Protein AF-A0A815JPN3-F1 (afdb_monomer)

Secondary structure (DSSP, 8-state):
--SHHHHHHHHHHHHHHHHTS----------------TTSS----TT-EEE-TTS-EEEPTT-TTSSSS------TTEEEEEEE-TTS-EEEEEEE-PPPP---------------TTSPP---SS---EEEEEEETTTTEEEEEEE-SSS-S---EEEEEEEEESS--B--TT-EEEEEEEE-S-SSSPPEEEEEEEE----BSSEEEEEEE-GGG--TT--EEEEEEEE-TTS-EEEE--S-EEE----TTS--B--EEEEEPP--------S----PPP---TT-S-S-TT-EEEETTEEEEPTT-TTTTTTS-----TTEEEEEEE-TTS-EEEEEEETTHHHHHHHHHHHHHHHTSPP---S----EEEEEEETTTTEEEEEEE-SSS--SS-BSSHHHHHHHH--

Sequence (411 aa):
MVHLFSLAVITLAFIYAIESAVVKAPVAARACSPVKCPGGKTKTCPYGYQKSKDGCDICKCNDPCNPQGKAKLCGPKERCHVEKKADGTFGTRCDAAKPKKEGKGDKKGGDKSKVDCTAPAVTGMCRAAHKRFHYNSATKACQEFNYGGCGGSIAEKFITGKITHVDSNHIDKNSKIEVTLRDTSLMDTAAKLIATTTISDATTFPVSYKLKYNPSEIKDGHTYSVSARINGPDHQLHFINDVNTRVNFADSSSSPMVDIAVIRVGGSASSTKASDQKVCAPVKCSGTTKTCPYGYQKLDGCEICKCNDPCNPPGKPILCGSKQRCFVDKKPDGSFGTRCDTVASKRDKHREKIAKIFCSQPRKSGPCKAHLPRFYYNSVTKSCLSFIYGGCQGNKNNFPTKADCEKACRA

Radius of gyration: 38.01 Å; Cα contacts (8 Å, |Δi|>4): 683; chains: 1; bounding box: 94×120×68 Å

Structure (mmCIF, N/CA/C/O backbone):
data_AF-A0A815JPN3-F1
#
_entry.id   AF-A0A815JPN3-F1
#
loop_
_atom_site.group_PDB
_atom_site.id
_atom_site.type_symbol
_atom_site.label_atom_id
_atom_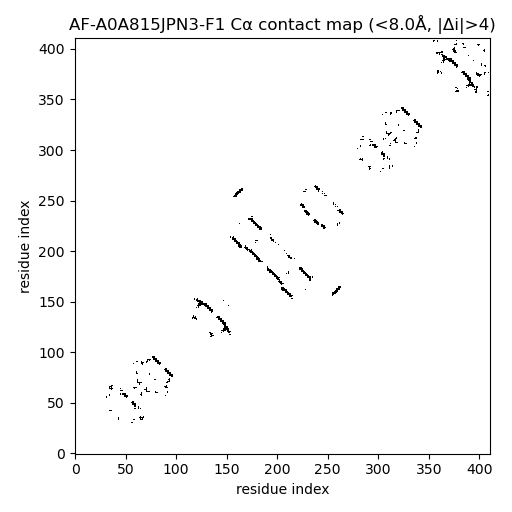site.label_alt_id
_atom_site.label_comp_id
_atom_site.label_asym_id
_atom_site.label_entity_id
_atom_site.label_seq_id
_atom_site.pdbx_PDB_ins_code
_atom_site.Cartn_x
_atom_site.Cartn_y
_atom_site.Cartn_z
_atom_site.occupancy
_atom_site.B_iso_or_equiv
_atom_site.auth_seq_id
_atom_site.auth_comp_id
_atom_site.auth_asym_id
_atom_site.auth_atom_id
_atom_site.pdbx_PDB_model_num
ATOM 1 N N . MET A 1 1 ? 68.948 -72.311 -22.459 1.00 54.34 1 MET A N 1
ATOM 2 C CA . MET A 1 1 ? 68.139 -71.066 -22.455 1.00 54.34 1 MET A CA 1
ATOM 3 C C . MET A 1 1 ? 66.632 -71.288 -22.669 1.00 54.34 1 MET A C 1
ATOM 5 O O . MET A 1 1 ? 65.931 -70.319 -22.902 1.00 54.34 1 MET A O 1
ATOM 9 N N . VAL A 1 2 ? 66.091 -72.509 -22.530 1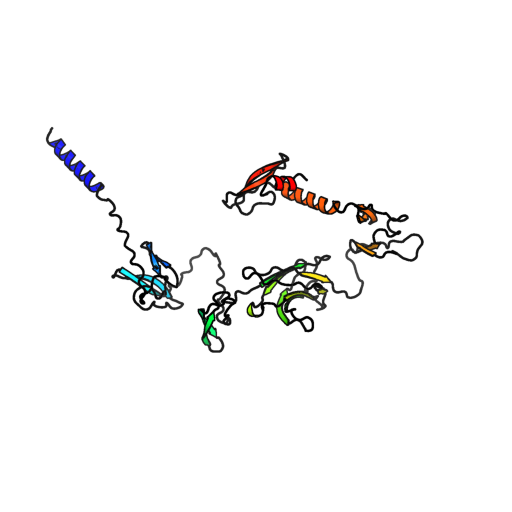.00 52.50 2 VAL A N 1
ATOM 10 C CA . VAL A 1 2 ? 64.645 -72.762 -22.752 1.00 52.50 2 VAL A CA 1
ATOM 11 C C . VAL A 1 2 ? 63.877 -73.039 -21.444 1.00 52.50 2 VAL A C 1
ATOM 13 O O . VAL A 1 2 ? 62.677 -72.813 -21.378 1.00 52.50 2 VAL A O 1
ATOM 16 N N . HIS A 1 3 ? 64.561 -73.391 -20.346 1.00 50.16 3 HIS A N 1
ATOM 17 C CA . HIS A 1 3 ? 63.903 -73.635 -19.049 1.00 50.16 3 HIS A CA 1
ATOM 18 C C . HIS A 1 3 ? 63.718 -72.396 -18.154 1.00 50.16 3 HIS A C 1
ATOM 20 O O . HIS A 1 3 ? 62.885 -72.423 -17.255 1.00 50.16 3 HIS A O 1
ATOM 26 N N . LEU A 1 4 ? 64.424 -71.289 -18.416 1.00 50.91 4 LEU A N 1
ATOM 27 C CA . LEU A 1 4 ? 64.284 -70.043 -17.639 1.00 50.91 4 LEU A CA 1
ATOM 28 C C . LEU A 1 4 ? 63.127 -69.149 -18.114 1.00 50.91 4 LEU A C 1
ATOM 30 O O . LEU A 1 4 ? 62.603 -68.366 -17.329 1.00 50.91 4 LEU A O 1
ATOM 34 N N . PHE A 1 5 ? 62.667 -69.311 -19.358 1.00 49.38 5 PHE A N 1
ATOM 35 C CA . PHE A 1 5 ? 61.503 -68.578 -19.869 1.00 49.38 5 PHE A CA 1
ATOM 36 C C . PHE A 1 5 ? 60.170 -69.147 -19.366 1.00 49.38 5 PHE A C 1
ATOM 38 O O . PHE A 1 5 ? 59.191 -68.413 -19.270 1.00 49.38 5 PHE A O 1
ATOM 45 N N . SER A 1 6 ? 60.123 -70.425 -18.973 1.00 54.31 6 SER A N 1
ATOM 46 C CA . SER A 1 6 ? 58.868 -71.056 -18.549 1.00 54.31 6 SER A CA 1
ATOM 47 C C . SER A 1 6 ? 58.440 -70.666 -17.130 1.00 54.31 6 SER A C 1
ATOM 49 O O . SER A 1 6 ? 57.248 -70.620 -16.850 1.00 54.31 6 SER A O 1
ATOM 51 N N . LEU A 1 7 ? 59.384 -70.341 -16.239 1.00 53.81 7 LEU A N 1
ATOM 52 C CA . LEU A 1 7 ? 59.068 -69.897 -14.874 1.00 53.81 7 LEU A CA 1
ATOM 53 C C . LEU A 1 7 ? 58.648 -68.420 -14.821 1.00 53.81 7 LEU A C 1
ATOM 55 O O . LEU A 1 7 ? 57.788 -68.069 -14.018 1.00 53.81 7 LEU A O 1
ATOM 59 N N . ALA A 1 8 ? 59.183 -67.572 -15.708 1.00 53.88 8 ALA A N 1
ATOM 60 C CA . ALA A 1 8 ? 58.839 -66.148 -15.774 1.00 53.88 8 ALA A CA 1
ATOM 61 C C . ALA A 1 8 ? 57.428 -65.889 -16.339 1.00 53.88 8 ALA A C 1
ATOM 63 O O . ALA A 1 8 ? 56.749 -64.957 -15.914 1.00 53.88 8 ALA A O 1
ATOM 64 N N . VAL A 1 9 ? 56.952 -66.733 -17.263 1.00 55.78 9 VAL A N 1
ATOM 65 C CA . VAL A 1 9 ? 55.583 -66.629 -17.802 1.00 55.78 9 VAL A CA 1
ATOM 66 C C . VAL A 1 9 ? 54.548 -67.105 -16.776 1.00 55.78 9 VAL A C 1
ATOM 68 O O . VAL A 1 9 ? 53.467 -66.526 -16.681 1.00 55.78 9 VAL A O 1
ATOM 71 N N . ILE A 1 10 ? 54.890 -68.097 -15.946 1.00 56.62 10 ILE A N 1
ATOM 72 C CA . ILE A 1 10 ? 53.998 -68.587 -14.886 1.00 56.62 10 ILE A CA 1
ATOM 73 C C . ILE A 1 10 ? 53.883 -67.554 -13.753 1.00 56.62 10 ILE A C 1
ATOM 75 O O . ILE A 1 10 ? 52.778 -67.298 -13.283 1.00 56.62 10 ILE A O 1
ATOM 79 N N . THR A 1 11 ? 54.968 -66.881 -13.354 1.00 56.00 11 THR A N 1
ATOM 80 C CA . THR A 1 11 ? 54.889 -65.842 -12.310 1.00 56.00 11 THR A CA 1
ATOM 81 C C . THR A 1 11 ? 54.164 -64.575 -12.774 1.00 56.00 11 THR A C 1
ATOM 83 O O . THR A 1 11 ? 53.394 -64.012 -11.998 1.00 56.00 11 THR A O 1
ATOM 86 N N . LEU A 1 12 ? 54.301 -64.164 -14.041 1.00 54.09 12 LEU A N 1
ATOM 87 C CA . LEU A 1 12 ? 53.531 -63.038 -14.596 1.00 54.09 12 LEU A CA 1
ATOM 88 C C . LEU A 1 12 ? 52.035 -63.359 -14.765 1.00 54.09 12 LEU A C 1
ATOM 90 O O . LEU A 1 12 ? 51.201 -62.485 -14.531 1.00 54.09 12 LEU A O 1
ATOM 94 N N . ALA A 1 13 ? 51.674 -64.609 -15.080 1.00 53.31 13 ALA A N 1
ATOM 95 C CA . ALA A 1 13 ? 50.274 -65.039 -15.129 1.00 53.31 13 ALA A CA 1
ATOM 96 C C . ALA A 1 13 ? 49.617 -65.069 -13.734 1.00 53.31 13 ALA A C 1
ATOM 98 O O . ALA A 1 13 ? 48.451 -64.698 -13.597 1.00 53.31 13 ALA A O 1
ATOM 99 N N . PHE A 1 14 ? 50.365 -65.432 -12.685 1.00 52.25 14 PHE A N 1
ATOM 100 C CA . PHE A 1 14 ? 49.864 -65.381 -11.306 1.00 52.25 14 PHE A CA 1
ATOM 101 C C . PHE A 1 14 ? 49.719 -63.948 -10.771 1.00 52.25 14 PHE A C 1
ATOM 103 O O . PHE A 1 14 ? 48.769 -63.676 -10.041 1.00 52.25 14 PHE A O 1
ATOM 110 N N . ILE A 1 15 ? 50.588 -63.009 -11.166 1.00 53.81 15 ILE A N 1
ATOM 111 C CA . ILE A 1 15 ? 50.457 -61.599 -10.757 1.00 53.81 15 ILE A CA 1
ATOM 112 C C . ILE A 1 15 ? 49.256 -60.934 -11.458 1.00 53.81 15 ILE A C 1
ATOM 114 O O . ILE A 1 15 ? 48.478 -60.245 -10.799 1.00 53.81 15 ILE A O 1
ATOM 118 N N . TYR A 1 16 ? 49.017 -61.215 -12.747 1.00 47.66 16 TYR A N 1
ATOM 119 C CA . TYR A 1 16 ? 47.867 -60.651 -13.476 1.00 47.66 16 TYR A CA 1
ATOM 120 C C . TYR A 1 16 ? 46.510 -61.246 -13.037 1.00 47.66 16 TYR A C 1
ATOM 122 O O . TYR A 1 16 ? 45.473 -60.582 -13.112 1.00 47.66 16 TYR A O 1
ATOM 130 N N . ALA A 1 17 ? 46.503 -62.482 -12.519 1.00 47.12 17 ALA A N 1
ATOM 131 C CA . ALA A 1 17 ? 45.299 -63.122 -11.985 1.00 47.12 17 ALA A CA 1
ATOM 132 C C . ALA A 1 17 ? 44.899 -62.621 -10.581 1.00 47.12 17 ALA A C 1
ATOM 134 O O . ALA A 1 17 ? 43.720 -62.692 -10.231 1.00 47.12 17 ALA A O 1
ATOM 135 N N . ILE A 1 18 ? 45.829 -62.072 -9.787 1.00 50.16 18 ILE A N 1
ATOM 136 C CA . ILE A 1 18 ? 45.511 -61.524 -8.454 1.00 50.16 18 ILE A CA 1
ATOM 137 C C . ILE A 1 18 ? 44.955 -60.088 -8.551 1.00 50.16 18 ILE A C 1
ATOM 139 O O . ILE A 1 18 ? 44.081 -59.725 -7.765 1.00 50.16 18 ILE A O 1
ATOM 143 N N . GLU A 1 19 ? 45.342 -59.294 -9.558 1.00 46.44 19 GLU A N 1
ATOM 144 C CA . GLU A 1 19 ? 44.791 -57.937 -9.760 1.00 46.44 19 GLU A CA 1
ATOM 145 C C . GLU A 1 19 ? 43.387 -57.903 -10.393 1.00 46.44 19 GLU A C 1
ATOM 147 O O . GLU A 1 19 ? 42.673 -56.910 -10.251 1.00 46.44 19 GLU A O 1
ATOM 152 N N . SER A 1 20 ? 42.926 -58.997 -11.009 1.00 43.31 20 SER A N 1
ATOM 153 C CA . SER A 1 20 ? 41.580 -59.072 -11.610 1.00 43.31 20 SER A CA 1
ATOM 154 C C . SER A 1 20 ? 40.514 -59.707 -10.700 1.00 43.31 20 SER A C 1
ATOM 156 O O . SER A 1 20 ? 39.338 -59.738 -11.059 1.00 43.31 20 SER A O 1
ATOM 158 N N . ALA A 1 21 ? 40.882 -60.163 -9.496 1.00 43.72 21 ALA A N 1
ATOM 159 C CA . ALA A 1 21 ? 39.953 -60.729 -8.509 1.00 43.72 21 ALA A CA 1
ATOM 160 C C . ALA A 1 21 ? 39.519 -59.732 -7.413 1.00 43.72 21 ALA A C 1
ATOM 162 O O . ALA A 1 21 ? 38.834 -60.113 -6.466 1.00 43.72 21 ALA A O 1
ATOM 163 N N . VAL A 1 22 ? 39.824 -58.437 -7.571 1.00 42.41 22 VAL A N 1
ATOM 164 C CA . VAL A 1 22 ? 39.083 -57.347 -6.909 1.00 42.41 22 VAL A CA 1
ATOM 165 C C . VAL A 1 22 ? 38.032 -56.806 -7.882 1.00 42.41 22 VAL A C 1
ATOM 167 O O . VAL A 1 22 ? 37.819 -55.603 -8.032 1.00 42.41 22 VAL A O 1
ATOM 170 N N . VAL A 1 23 ? 37.297 -57.717 -8.530 1.00 41.12 23 VAL A N 1
ATOM 171 C CA . VAL A 1 23 ? 35.893 -57.432 -8.810 1.00 41.12 23 VAL A CA 1
ATOM 172 C C . VAL A 1 23 ? 35.323 -57.124 -7.440 1.00 41.12 23 VAL A C 1
ATOM 174 O O . VAL A 1 23 ? 35.176 -58.017 -6.607 1.00 41.12 23 VAL A O 1
ATOM 177 N N . LYS A 1 24 ? 35.088 -55.832 -7.177 1.00 37.03 24 LYS A N 1
ATOM 178 C CA . LYS A 1 24 ? 34.140 -55.394 -6.163 1.00 37.03 24 LYS A CA 1
ATOM 179 C C . LYS A 1 24 ? 32.953 -56.318 -6.351 1.00 37.03 24 LYS A C 1
ATOM 181 O O . LYS A 1 24 ? 32.176 -56.117 -7.286 1.00 37.03 24 LYS A O 1
ATOM 186 N N . ALA A 1 25 ? 32.834 -57.331 -5.488 1.00 31.19 25 ALA A N 1
ATOM 187 C CA . ALA A 1 25 ? 31.551 -57.933 -5.224 1.00 31.19 25 ALA A CA 1
ATOM 188 C C . ALA A 1 25 ? 30.634 -56.717 -5.122 1.00 31.19 25 ALA A C 1
ATOM 190 O O . ALA A 1 25 ? 30.991 -55.795 -4.367 1.00 31.19 25 ALA A O 1
ATOM 191 N N . PRO A 1 26 ? 29.584 -56.598 -5.959 1.00 35.91 26 PRO A N 1
ATOM 192 C CA . PRO A 1 26 ? 28.635 -55.523 -5.763 1.00 35.91 26 PRO A CA 1
ATOM 193 C C . PRO A 1 26 ? 28.320 -55.636 -4.288 1.00 35.91 26 PRO A C 1
ATOM 195 O O . PRO A 1 26 ? 27.942 -56.726 -3.854 1.00 35.91 26 PRO A O 1
ATOM 198 N N . VAL A 1 27 ? 28.666 -54.604 -3.503 1.00 37.97 27 VAL A N 1
ATOM 199 C CA . VAL A 1 27 ? 28.333 -54.558 -2.083 1.00 37.97 27 VAL A CA 1
ATOM 200 C C . VAL A 1 27 ? 26.862 -54.859 -2.119 1.00 37.97 27 VAL A C 1
ATOM 202 O O . VAL A 1 27 ? 26.123 -54.015 -2.628 1.00 37.97 27 VAL A O 1
ATOM 205 N N . ALA A 1 28 ? 26.498 -56.104 -1.779 1.00 35.88 28 ALA A N 1
ATOM 206 C CA . ALA A 1 28 ? 25.169 -56.624 -2.030 1.00 35.88 28 ALA A CA 1
ATOM 207 C C . ALA A 1 28 ? 24.287 -55.557 -1.439 1.00 35.88 28 ALA A C 1
ATOM 209 O O . ALA A 1 28 ? 24.496 -55.272 -0.257 1.00 35.88 28 ALA A O 1
ATOM 210 N N . ALA A 1 29 ? 23.518 -54.850 -2.284 1.00 39.03 29 ALA A N 1
ATOM 211 C CA . ALA A 1 29 ? 22.844 -53.620 -1.899 1.00 39.03 29 ALA A CA 1
ATOM 212 C C . ALA A 1 29 ? 22.142 -53.968 -0.602 1.00 39.03 29 ALA A C 1
ATOM 214 O O . ALA A 1 29 ? 21.234 -54.797 -0.641 1.00 39.03 29 ALA A O 1
ATOM 215 N N . ARG A 1 30 ? 22.716 -53.528 0.535 1.00 46.44 30 ARG A N 1
ATOM 216 C CA . ARG A 1 30 ? 22.459 -54.175 1.826 1.00 46.44 30 ARG A CA 1
ATOM 217 C C . ARG A 1 30 ? 20.989 -53.951 2.017 1.00 46.44 30 ARG A C 1
ATOM 219 O O . ARG A 1 30 ? 20.606 -52.796 2.183 1.00 46.44 30 ARG A O 1
ATOM 226 N N . ALA A 1 31 ? 20.199 -55.007 1.825 1.00 47.22 31 ALA A N 1
ATOM 227 C CA . ALA A 1 31 ? 18.785 -54.851 1.568 1.00 47.22 31 ALA A CA 1
ATOM 228 C C . ALA A 1 31 ? 18.234 -54.117 2.778 1.00 47.22 31 ALA A C 1
ATOM 230 O O . ALA A 1 31 ? 18.244 -54.653 3.887 1.00 47.22 31 ALA A O 1
ATOM 231 N N . CYS A 1 32 ? 17.896 -52.840 2.596 1.00 54.81 32 CYS A N 1
ATOM 232 C CA . CYS A 1 32 ? 17.370 -52.042 3.677 1.00 54.81 32 CYS A CA 1
ATOM 233 C C . CYS A 1 32 ? 16.033 -52.698 3.996 1.00 54.81 32 CYS A C 1
ATOM 235 O O . CYS A 1 32 ? 15.079 -52.565 3.227 1.00 54.81 32 CYS A O 1
ATOM 237 N N . SER A 1 33 ? 15.990 -53.483 5.074 1.00 53.91 33 SER A N 1
ATOM 238 C CA . SER A 1 33 ? 14.751 -54.097 5.519 1.00 53.91 33 SER A CA 1
ATOM 239 C C . SER A 1 33 ? 13.721 -52.978 5.658 1.00 53.91 33 SER A C 1
ATOM 241 O O . SER A 1 33 ? 14.016 -51.968 6.307 1.00 53.91 33 SER A O 1
ATOM 243 N N . PRO A 1 34 ? 12.539 -53.094 5.028 1.00 54.69 34 PRO A N 1
ATOM 244 C CA . PRO A 1 34 ? 11.522 -52.064 5.143 1.00 54.69 34 PRO A CA 1
ATOM 245 C C . PRO A 1 34 ? 11.212 -51.842 6.623 1.00 54.69 34 PRO A C 1
ATOM 247 O O . PRO A 1 34 ? 11.076 -52.809 7.374 1.00 54.69 34 PRO A O 1
ATOM 250 N N . VAL A 1 35 ? 11.117 -50.576 7.038 1.00 55.28 35 VAL A N 1
ATOM 251 C CA . VAL A 1 35 ? 10.803 -50.210 8.424 1.00 55.28 35 VAL A CA 1
ATOM 252 C C . VAL A 1 35 ? 9.487 -50.888 8.824 1.00 55.28 35 VAL A C 1
ATOM 254 O O . VAL A 1 35 ? 8.425 -50.560 8.292 1.00 55.28 35 VAL A O 1
ATOM 257 N N . LYS A 1 36 ? 9.561 -51.875 9.725 1.00 52.50 36 LYS A N 1
ATOM 258 C CA . LYS A 1 36 ? 8.395 -52.586 10.263 1.00 52.50 36 LYS A CA 1
ATOM 259 C C . LYS A 1 36 ? 7.963 -51.901 11.561 1.00 52.50 36 LYS A C 1
ATOM 261 O O . LYS A 1 36 ? 8.610 -52.079 12.589 1.00 52.50 36 LYS A O 1
ATOM 266 N N . CYS A 1 37 ? 6.879 -51.126 11.513 1.00 50.59 37 CYS A N 1
ATOM 267 C CA . CYS A 1 37 ? 6.237 -50.594 12.717 1.00 50.59 37 CYS A CA 1
ATOM 268 C C . CYS A 1 37 ? 5.355 -51.681 13.367 1.00 50.59 37 CYS A C 1
ATOM 270 O O . CYS A 1 37 ? 4.699 -52.437 12.639 1.00 50.59 37 CYS A O 1
ATOM 272 N N . PRO A 1 38 ? 5.282 -51.769 14.707 1.00 47.59 38 PRO A N 1
ATOM 273 C CA . PRO A 1 38 ? 4.292 -52.615 15.372 1.00 47.59 38 PRO A CA 1
ATOM 274 C C . PRO A 1 38 ? 2.875 -52.126 15.016 1.00 47.59 38 PRO A C 1
ATOM 276 O O . PRO A 1 38 ? 2.584 -50.943 15.164 1.00 47.59 38 PRO A O 1
ATOM 279 N N . GLY A 1 39 ? 2.011 -53.017 14.508 1.00 54.19 39 GLY A N 1
ATOM 280 C CA . GLY A 1 39 ? 0.625 -52.684 14.123 1.00 54.19 39 GLY A CA 1
ATOM 281 C C . GLY A 1 39 ? 0.184 -53.097 12.710 1.00 54.19 39 GLY A C 1
ATOM 282 O O . GLY A 1 39 ? -0.967 -52.878 12.347 1.00 54.19 39 GLY A O 1
ATOM 283 N N . GLY A 1 40 ? 1.053 -53.718 11.907 1.00 50.97 40 GLY A N 1
ATOM 284 C CA . GLY A 1 40 ? 0.630 -54.564 10.779 1.00 50.97 40 GLY A CA 1
ATOM 285 C C . GLY A 1 40 ? -0.088 -53.898 9.594 1.00 50.97 40 GLY A C 1
ATOM 286 O O . GLY A 1 40 ? -0.596 -54.622 8.744 1.00 50.97 40 GLY A O 1
ATOM 287 N N . LYS A 1 41 ? -0.120 -52.564 9.466 1.00 43.38 41 LYS A N 1
ATOM 288 C CA . LYS A 1 41 ? -0.641 -51.888 8.262 1.00 43.38 41 LYS A CA 1
ATOM 289 C C . LYS A 1 41 ? 0.374 -50.873 7.718 1.00 43.38 41 LYS A C 1
ATOM 291 O O . LYS A 1 41 ? 0.809 -49.962 8.408 1.00 43.38 41 LYS A O 1
ATOM 296 N N . THR A 1 42 ? 0.816 -51.151 6.495 1.00 48.31 42 THR A N 1
ATOM 297 C CA . THR A 1 42 ? 1.644 -50.380 5.546 1.00 48.31 42 THR A CA 1
ATOM 298 C C . THR A 1 42 ? 2.222 -49.009 5.963 1.00 48.31 42 THR A C 1
ATOM 300 O O . THR A 1 42 ? 1.529 -48.001 5.977 1.00 48.31 42 THR A O 1
ATOM 303 N N . LYS A 1 43 ? 3.554 -49.008 6.150 1.00 57.59 43 LYS A N 1
ATOM 304 C CA . LYS A 1 43 ? 4.592 -48.055 5.683 1.00 57.59 43 LYS A CA 1
ATOM 305 C C . LYS A 1 43 ? 4.264 -46.546 5.636 1.00 57.59 43 LYS A C 1
ATOM 307 O O . LYS A 1 43 ? 3.966 -46.048 4.560 1.00 57.59 43 LYS A O 1
ATOM 312 N N . THR A 1 44 ? 4.552 -45.811 6.716 1.00 60.69 44 THR A N 1
ATOM 313 C CA . THR A 1 44 ? 5.117 -44.438 6.665 1.00 60.69 44 THR A CA 1
ATOM 314 C C . THR A 1 44 ? 5.640 -44.016 8.042 1.00 60.69 44 THR A C 1
ATOM 316 O O . THR A 1 44 ? 4.922 -44.185 9.022 1.00 60.69 44 THR A O 1
ATOM 319 N N . CYS A 1 45 ? 6.845 -43.439 8.127 1.00 62.84 45 CYS A N 1
ATOM 320 C CA . CYS A 1 45 ? 7.326 -42.746 9.334 1.00 62.84 45 CYS A CA 1
ATOM 321 C C . CYS A 1 45 ? 6.539 -41.429 9.509 1.00 62.84 45 CYS A C 1
ATOM 323 O O . CYS A 1 45 ? 6.692 -40.546 8.656 1.00 62.84 45 CYS A O 1
ATOM 325 N N . PRO A 1 46 ? 5.707 -41.248 10.555 1.00 60.47 46 PRO A N 1
ATOM 326 C CA . PRO A 1 46 ? 4.887 -40.044 10.729 1.00 60.47 46 PRO A CA 1
ATOM 327 C C . PRO A 1 46 ? 5.698 -38.746 10.813 1.00 60.47 46 PRO A C 1
ATOM 329 O O . PRO A 1 46 ? 5.228 -37.692 10.386 1.00 60.47 46 PRO A O 1
ATOM 332 N N . TYR A 1 47 ? 6.930 -38.815 11.326 1.00 65.50 47 TYR A N 1
ATOM 333 C CA . TYR A 1 47 ? 7.828 -37.660 11.432 1.00 65.50 47 TYR A CA 1
ATOM 334 C C . TYR A 1 47 ? 8.799 -37.544 10.247 1.00 65.50 47 TYR A C 1
ATOM 336 O O . TYR A 1 47 ? 9.677 -36.676 10.217 1.00 65.50 47 TYR A O 1
ATOM 344 N N . GLY A 1 48 ? 8.607 -38.380 9.226 1.00 64.94 48 GLY A N 1
ATOM 345 C CA . GLY A 1 48 ? 9.408 -38.427 8.014 1.00 64.94 48 GLY A CA 1
ATOM 346 C C . GLY A 1 48 ? 10.674 -39.269 8.151 1.00 64.94 48 GLY A C 1
ATOM 347 O O . GLY A 1 48 ? 10.970 -39.861 9.190 1.00 64.94 48 GLY A O 1
ATOM 348 N N . TYR A 1 49 ? 11.432 -39.306 7.059 1.00 71.44 49 TYR A N 1
ATOM 349 C CA . TYR A 1 49 ? 12.625 -40.133 6.913 1.00 71.44 49 TYR A CA 1
ATOM 350 C C . TYR A 1 49 ? 13.907 -39.303 7.036 1.00 71.44 49 TYR A C 1
ATOM 352 O O . TYR A 1 49 ?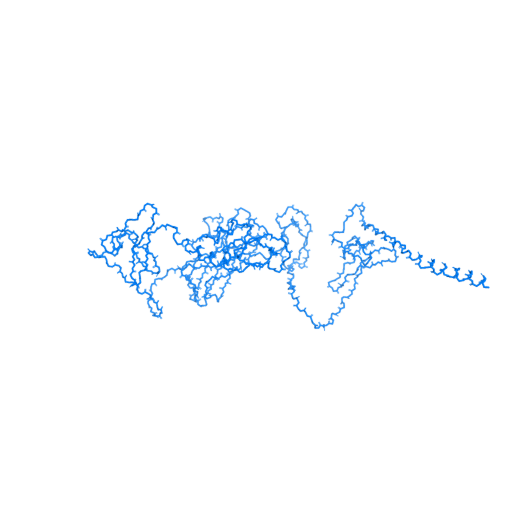 13.922 -38.094 6.780 1.00 71.44 49 TYR A O 1
ATOM 360 N N . GLN A 1 50 ? 14.991 -39.962 7.422 1.00 72.31 50 GLN A N 1
ATOM 361 C CA . GLN A 1 50 ? 16.364 -39.482 7.315 1.00 72.31 50 GLN A CA 1
ATOM 362 C C . GLN A 1 50 ? 17.237 -40.586 6.707 1.00 72.31 50 GLN A C 1
ATOM 364 O O . GLN A 1 50 ? 16.905 -41.769 6.790 1.00 72.31 50 GLN A O 1
ATOM 369 N N . LYS A 1 51 ? 18.361 -40.204 6.102 1.00 72.19 51 LYS A N 1
ATOM 370 C CA . LYS A 1 51 ? 19.316 -41.158 5.534 1.00 72.19 51 LYS A CA 1
ATOM 371 C C . LYS A 1 51 ? 20.293 -41.627 6.609 1.00 72.19 51 LYS A C 1
ATOM 373 O O . LYS A 1 51 ? 20.926 -40.810 7.275 1.00 72.19 51 LYS A O 1
ATOM 378 N N . SER A 1 52 ? 20.426 -42.941 6.767 1.00 65.00 52 SER A N 1
ATOM 379 C CA . SER A 1 52 ? 21.520 -43.542 7.536 1.00 65.00 52 SER A CA 1
ATOM 380 C C . SER A 1 52 ? 22.864 -43.301 6.835 1.00 65.00 52 SER A C 1
ATOM 382 O O . SER A 1 52 ? 22.903 -43.063 5.627 1.00 65.00 52 SER A O 1
ATOM 384 N N . LYS A 1 53 ? 23.979 -43.433 7.568 1.00 62.38 53 LYS A N 1
ATOM 385 C CA . LYS A 1 53 ? 25.336 -43.459 6.982 1.00 62.38 53 LYS A CA 1
ATOM 386 C C . LYS A 1 53 ? 25.488 -44.551 5.915 1.00 62.38 53 LYS A C 1
ATOM 388 O O . LYS A 1 53 ? 26.258 -44.379 4.981 1.00 62.38 53 LYS A O 1
ATOM 393 N N . ASP A 1 54 ? 24.701 -45.621 6.035 1.00 63.34 54 ASP A N 1
ATOM 394 C CA . ASP A 1 54 ? 24.641 -46.735 5.083 1.00 63.34 54 ASP A CA 1
ATOM 395 C C . ASP A 1 54 ? 23.683 -46.468 3.889 1.00 63.34 54 ASP A C 1
ATOM 397 O O . ASP A 1 54 ? 23.432 -47.366 3.094 1.00 63.34 54 ASP A O 1
ATOM 401 N N . GLY A 1 55 ? 23.087 -45.271 3.763 1.00 61.34 55 GLY A N 1
ATOM 402 C CA . GLY A 1 55 ? 22.207 -44.886 2.642 1.00 61.34 55 GLY A CA 1
ATOM 403 C C . GLY A 1 55 ? 20.733 -45.319 2.745 1.00 61.34 55 GLY A C 1
ATOM 404 O O . GLY A 1 55 ? 19.913 -44.902 1.923 1.00 61.34 55 GLY A O 1
ATOM 405 N N . CYS A 1 56 ? 20.365 -46.097 3.767 1.00 67.44 56 CYS A N 1
ATOM 406 C CA . CYS A 1 56 ? 18.984 -46.532 4.009 1.00 67.44 56 CYS A CA 1
ATOM 407 C C . CYS A 1 56 ? 18.075 -45.404 4.528 1.00 67.44 56 CYS A C 1
ATOM 409 O O . CYS A 1 56 ? 18.513 -44.564 5.319 1.00 67.44 56 CYS A O 1
ATOM 411 N N . ASP A 1 57 ? 16.794 -45.440 4.143 1.00 68.06 57 ASP A N 1
ATOM 412 C CA . ASP A 1 57 ? 15.746 -44.594 4.724 1.00 68.06 57 ASP A CA 1
ATOM 413 C C . ASP A 1 57 ? 15.309 -45.146 6.084 1.00 68.06 57 ASP A C 1
ATOM 415 O O . ASP A 1 57 ? 14.721 -46.222 6.186 1.00 68.06 57 ASP A O 1
ATOM 419 N N . ILE A 1 58 ? 15.606 -44.387 7.134 1.00 69.31 58 ILE A N 1
ATOM 420 C CA . ILE A 1 58 ? 15.233 -44.673 8.522 1.00 69.31 58 ILE A CA 1
ATOM 421 C C . ILE A 1 58 ? 14.291 -43.577 9.018 1.00 69.31 58 ILE A C 1
ATOM 423 O O . ILE A 1 58 ? 14.346 -42.443 8.537 1.00 69.31 58 ILE A O 1
ATOM 427 N N . CYS A 1 59 ? 13.416 -43.881 9.977 1.00 70.75 59 CYS A N 1
ATOM 428 C CA . CYS A 1 59 ? 12.571 -42.838 10.551 1.00 70.75 59 CYS A CA 1
ATOM 429 C C . CYS A 1 59 ? 13.418 -41.782 11.271 1.00 70.75 59 CYS A C 1
ATOM 431 O O . CYS A 1 59 ? 14.519 -42.055 11.770 1.00 70.75 59 CYS A O 1
ATOM 433 N N . LYS A 1 60 ? 12.910 -40.548 11.316 1.00 73.38 60 LYS A N 1
ATOM 434 C CA . LYS A 1 60 ? 13.541 -39.490 12.106 1.00 73.38 60 LYS A CA 1
ATOM 435 C C . LYS A 1 60 ? 13.554 -39.841 13.594 1.00 73.38 60 LYS A C 1
ATOM 437 O O . LYS A 1 60 ? 12.811 -40.685 14.085 1.00 73.38 60 LYS A O 1
ATOM 442 N N . CYS A 1 61 ? 14.446 -39.176 14.314 1.00 70.38 61 CYS A N 1
ATOM 443 C CA . CYS A 1 61 ? 14.533 -39.284 15.763 1.00 70.38 61 CYS A CA 1
ATOM 444 C C . CYS A 1 61 ? 13.176 -39.037 16.444 1.00 70.38 61 CYS A C 1
ATOM 446 O O . CYS A 1 61 ? 12.417 -38.177 16.001 1.00 70.38 61 CYS A O 1
ATOM 448 N N . ASN A 1 62 ? 12.912 -39.770 17.531 1.00 66.12 62 ASN A N 1
ATOM 449 C CA . ASN A 1 62 ? 11.644 -39.802 18.276 1.00 66.12 62 ASN A CA 1
ATOM 450 C C . ASN A 1 62 ? 10.439 -40.384 17.516 1.00 66.12 62 ASN A C 1
ATOM 452 O O . ASN A 1 62 ? 9.323 -40.340 18.031 1.00 66.12 62 ASN A O 1
ATOM 456 N N . ASP A 1 63 ? 10.638 -40.946 16.322 1.00 69.81 63 ASP A N 1
ATOM 457 C CA . ASP A 1 63 ? 9.548 -41.583 15.596 1.00 69.81 63 ASP A CA 1
ATOM 458 C C . ASP A 1 63 ? 9.172 -42.932 16.247 1.00 69.81 63 ASP A C 1
ATOM 460 O O . ASP A 1 63 ? 10.054 -43.776 16.448 1.00 69.81 63 ASP A O 1
ATOM 464 N N . PRO A 1 64 ? 7.884 -43.164 16.574 1.00 60.38 64 PRO A N 1
ATOM 465 C CA . PRO A 1 64 ? 7.416 -44.398 17.209 1.00 60.38 64 PRO A CA 1
ATOM 466 C C . PRO A 1 64 ? 7.648 -45.654 16.352 1.00 60.38 64 PRO A C 1
ATOM 468 O O . PRO A 1 64 ? 7.606 -46.764 16.880 1.00 60.38 64 PRO A O 1
ATOM 471 N N . CYS A 1 65 ? 7.917 -45.489 15.052 1.00 59.00 65 CYS A N 1
ATOM 472 C CA . CYS A 1 65 ? 8.271 -46.559 14.126 1.00 59.00 65 CYS A CA 1
ATOM 473 C C . CYS A 1 65 ? 9.768 -46.920 14.101 1.00 59.00 65 CYS A C 1
ATOM 475 O O . CYS A 1 65 ? 10.134 -47.875 13.410 1.00 59.00 65 CYS A O 1
ATOM 477 N N . ASN A 1 66 ? 10.650 -46.199 14.807 1.00 58.59 66 ASN A N 1
ATOM 478 C CA . ASN A 1 66 ? 12.074 -46.547 14.854 1.00 58.59 66 ASN A CA 1
ATOM 479 C C . ASN A 1 66 ? 12.268 -47.857 15.654 1.00 58.59 66 ASN A C 1
ATOM 481 O O . ASN A 1 66 ? 11.778 -47.946 16.783 1.00 58.59 66 ASN A O 1
ATOM 485 N N . PRO A 1 67 ? 12.860 -48.913 15.064 1.00 57.47 67 PRO A N 1
ATOM 486 C CA . PRO A 1 67 ? 12.279 -50.238 15.223 1.00 57.47 67 PRO A CA 1
ATOM 487 C C . PRO A 1 67 ? 12.481 -50.882 16.601 1.00 57.47 67 PRO A C 1
ATOM 489 O O . PRO A 1 67 ? 13.556 -50.874 17.197 1.00 57.47 67 PRO A O 1
ATOM 492 N N . GLN A 1 68 ? 11.389 -51.527 17.018 1.00 51.16 68 GLN A N 1
ATOM 493 C CA . GLN A 1 68 ? 11.221 -52.418 18.170 1.00 51.16 68 GLN A CA 1
ATOM 494 C C . GLN A 1 68 ? 11.256 -51.782 19.565 1.00 51.16 68 GLN A C 1
ATOM 496 O O . GLN A 1 68 ? 11.986 -52.211 20.455 1.00 51.16 68 GLN A O 1
ATOM 501 N N . GLY A 1 69 ? 10.333 -50.846 19.790 1.00 52.91 69 GLY A N 1
ATOM 502 C CA . GLY A 1 69 ? 9.806 -50.583 21.128 1.00 52.91 69 GLY A CA 1
ATOM 503 C C . GLY A 1 69 ? 10.249 -49.251 21.716 1.00 52.91 69 GLY A C 1
ATOM 504 O O . GLY A 1 69 ? 11.435 -48.982 21.862 1.00 52.91 69 GLY A O 1
ATOM 505 N N . LYS A 1 70 ? 9.235 -48.445 22.067 1.00 53.06 70 LYS A N 1
ATOM 506 C CA . LYS A 1 70 ? 9.285 -47.171 22.801 1.00 53.06 70 LYS A CA 1
ATOM 507 C C . LYS A 1 70 ? 10.416 -46.252 22.328 1.00 53.06 70 LYS A C 1
ATOM 509 O O . LYS A 1 70 ? 11.472 -46.205 22.952 1.00 53.06 70 LYS A O 1
ATOM 514 N N . ALA A 1 71 ? 10.171 -45.479 21.265 1.00 54.47 71 ALA A N 1
ATOM 515 C CA . ALA A 1 71 ? 11.011 -44.325 20.949 1.00 54.47 71 ALA A CA 1
ATOM 516 C C . ALA A 1 71 ? 11.267 -43.540 22.245 1.00 54.47 71 ALA A C 1
ATOM 518 O O . ALA A 1 71 ? 10.330 -43.037 22.871 1.00 54.47 71 ALA A O 1
ATOM 519 N N . LYS A 1 72 ? 12.523 -43.518 22.703 1.00 58.88 72 LYS A N 1
ATOM 520 C CA . LYS A 1 72 ? 12.886 -42.790 23.914 1.00 58.88 72 LYS A CA 1
ATOM 521 C C . LYS A 1 72 ? 12.777 -41.312 23.564 1.00 58.88 72 LYS A C 1
ATOM 523 O O . LYS A 1 72 ? 13.571 -40.814 22.773 1.00 58.88 72 LYS A O 1
ATOM 528 N N . LEU A 1 73 ? 11.763 -40.638 24.102 1.00 63.38 73 LEU A N 1
ATOM 529 C CA . LEU A 1 73 ? 11.609 -39.197 23.940 1.00 63.38 73 LEU A CA 1
ATOM 530 C C . LEU A 1 73 ? 12.788 -38.520 24.639 1.00 63.38 73 LEU A C 1
ATOM 532 O O . LEU A 1 73 ? 12.847 -38.495 25.867 1.00 63.38 73 LEU A O 1
ATOM 536 N N . CYS A 1 74 ? 13.741 -38.016 23.857 1.00 70.31 74 CYS A N 1
ATOM 537 C CA . CYS A 1 74 ? 14.875 -37.296 24.419 1.00 70.31 74 CYS A CA 1
ATOM 538 C C . CYS A 1 74 ? 14.402 -35.987 25.062 1.00 70.31 74 CYS A C 1
ATOM 540 O O . CYS A 1 74 ? 13.603 -35.249 24.477 1.00 70.31 74 CYS A O 1
ATOM 542 N N . GLY A 1 75 ? 14.899 -35.700 26.263 1.00 67.62 75 GLY A N 1
ATOM 543 C CA . GLY A 1 75 ? 14.588 -34.472 26.985 1.00 67.62 75 GLY A CA 1
ATOM 544 C C . GLY A 1 75 ? 15.129 -33.217 26.280 1.00 67.62 75 GLY A C 1
ATOM 545 O O . GLY A 1 75 ? 15.991 -33.301 25.405 1.00 67.62 75 GLY A O 1
ATOM 546 N N . PRO A 1 76 ? 14.699 -32.010 26.689 1.00 65.44 76 PRO A N 1
ATOM 547 C CA . PRO A 1 76 ? 15.059 -30.746 26.029 1.00 65.44 76 PRO A CA 1
ATOM 548 C C . PRO A 1 76 ? 16.563 -30.403 26.047 1.00 65.44 76 PRO A C 1
ATOM 550 O O . PRO A 1 76 ? 16.995 -29.504 25.328 1.00 65.44 76 PRO A O 1
ATOM 553 N N . LYS A 1 77 ? 17.369 -31.101 26.860 1.00 71.75 77 LYS A N 1
ATOM 554 C CA . LYS A 1 77 ? 18.835 -30.953 26.945 1.00 71.75 77 LYS A CA 1
ATOM 555 C C . LYS A 1 77 ? 19.605 -32.154 26.380 1.00 71.75 77 LYS A C 1
ATOM 557 O O . LYS A 1 77 ? 20.829 -32.214 26.492 1.00 71.75 77 LYS A O 1
ATOM 562 N N . GLU A 1 78 ? 18.904 -33.102 25.775 1.00 76.69 78 GLU A N 1
ATOM 563 C CA . GLU A 1 78 ? 19.486 -34.296 25.177 1.00 76.69 78 GLU A CA 1
ATOM 564 C C . GLU A 1 78 ? 19.467 -34.178 23.653 1.00 76.69 78 GLU A C 1
ATOM 566 O O . GLU A 1 78 ? 18.592 -33.549 23.055 1.00 76.69 78 GLU A O 1
ATOM 571 N N . ARG A 1 79 ? 20.459 -34.777 22.998 1.00 74.81 79 ARG A N 1
ATOM 572 C CA . ARG A 1 79 ? 20.511 -34.888 21.545 1.00 74.81 79 ARG A CA 1
ATOM 573 C C . ARG A 1 79 ? 20.175 -36.324 21.166 1.00 74.81 79 ARG A C 1
ATOM 575 O O . ARG A 1 79 ? 20.776 -37.261 21.684 1.00 74.81 79 ARG A O 1
ATOM 582 N N . CYS A 1 80 ? 19.204 -36.479 20.273 1.00 68.75 80 CYS A N 1
ATOM 583 C CA . CYS A 1 80 ? 18.819 -37.783 19.759 1.00 68.75 80 CYS A CA 1
ATOM 584 C C . CYS A 1 80 ? 19.757 -38.221 18.629 1.00 68.75 80 CYS A C 1
ATOM 586 O O . CYS A 1 80 ? 20.010 -37.459 17.691 1.00 68.75 80 CYS A O 1
ATOM 588 N N . HIS A 1 81 ? 20.218 -39.463 18.703 1.00 73.75 81 HIS A N 1
ATOM 589 C CA . HIS A 1 81 ? 21.013 -40.145 17.696 1.00 73.75 81 HIS A CA 1
ATOM 590 C C . HIS A 1 81 ? 20.300 -41.426 17.265 1.00 73.75 81 HIS A C 1
ATOM 592 O O . HIS A 1 81 ? 19.761 -42.148 18.101 1.00 73.75 81 HIS A O 1
ATOM 598 N N . VAL A 1 82 ? 20.297 -41.717 15.961 1.00 68.06 82 VAL A N 1
ATOM 599 C CA . VAL A 1 82 ? 19.894 -43.041 15.475 1.00 68.06 82 VAL A CA 1
ATOM 600 C C . VAL A 1 82 ? 21.131 -43.914 15.357 1.00 68.06 82 VAL A C 1
ATOM 602 O O . VAL A 1 82 ? 22.081 -43.556 14.662 1.00 68.06 82 VAL A O 1
ATOM 605 N N . GLU A 1 83 ? 21.120 -45.042 16.055 1.00 68.56 83 GLU A N 1
ATOM 606 C CA . GLU A 1 83 ? 22.206 -46.017 16.076 1.00 68.56 83 GLU A CA 1
ATOM 607 C C . GLU A 1 83 ? 21.744 -47.345 15.477 1.00 68.56 83 GLU A C 1
ATOM 609 O O . GLU A 1 83 ? 20.569 -47.703 15.550 1.00 68.56 83 GLU A O 1
ATOM 614 N N . LYS A 1 84 ? 22.670 -48.072 14.852 1.00 69.62 84 LYS A N 1
ATOM 615 C CA . LYS A 1 84 ? 22.424 -49.421 14.344 1.00 69.62 84 LYS A CA 1
ATOM 616 C C . LYS A 1 84 ? 22.788 -50.412 15.444 1.00 69.62 84 LYS A C 1
ATOM 618 O O . LYS A 1 84 ? 23.920 -50.397 15.921 1.00 69.62 84 LYS A O 1
ATOM 623 N N . LYS A 1 85 ? 21.836 -51.242 15.853 1.00 64.94 85 LYS A N 1
ATOM 624 C CA . LYS A 1 85 ? 22.038 -52.308 16.834 1.00 64.94 85 LYS A CA 1
ATOM 625 C C . LYS A 1 85 ? 22.718 -53.515 16.178 1.00 64.94 85 LYS A C 1
ATOM 627 O O . LYS A 1 85 ? 22.729 -53.658 14.953 1.00 64.94 85 LYS A O 1
ATOM 632 N N . ALA A 1 86 ? 23.293 -54.386 17.007 1.00 66.69 86 ALA A N 1
ATOM 633 C CA . ALA A 1 86 ? 24.022 -55.577 16.563 1.00 66.69 86 ALA A CA 1
ATOM 634 C C . ALA A 1 86 ? 23.146 -56.577 15.781 1.00 66.69 86 ALA A C 1
ATOM 636 O O . ALA A 1 86 ? 23.646 -57.273 14.905 1.00 66.69 86 ALA A O 1
ATOM 637 N N . ASP A 1 87 ? 21.837 -56.590 16.040 1.00 62.47 87 ASP A N 1
ATOM 638 C CA . ASP A 1 87 ? 20.828 -57.392 15.332 1.00 62.47 87 ASP A CA 1
ATOM 639 C C . ASP A 1 87 ? 20.453 -56.832 13.938 1.00 62.47 87 ASP A C 1
ATOM 641 O O . ASP A 1 87 ? 19.562 -57.351 13.267 1.00 62.47 87 ASP A O 1
ATOM 645 N N . GLY A 1 88 ? 21.108 -55.752 13.496 1.00 58.94 88 GLY A N 1
ATOM 646 C CA . GLY A 1 88 ? 20.845 -55.085 12.221 1.00 58.94 88 GLY A CA 1
ATOM 647 C C . GLY A 1 88 ? 19.655 -54.120 12.235 1.00 58.94 88 GLY A C 1
ATOM 648 O O . GLY A 1 88 ? 19.383 -53.493 11.209 1.00 58.94 88 GLY A O 1
ATOM 649 N N . THR A 1 89 ? 18.970 -53.956 13.370 1.00 62.94 89 THR A N 1
ATOM 650 C CA . THR A 1 89 ? 17.890 -52.974 13.545 1.00 62.94 89 THR A CA 1
ATOM 651 C C . THR A 1 89 ? 18.438 -51.578 13.860 1.00 62.94 89 THR A C 1
ATOM 653 O O . THR A 1 89 ? 19.612 -51.402 14.183 1.00 62.94 89 THR A O 1
ATOM 656 N N . PHE A 1 90 ? 17.595 -50.549 13.744 1.00 63.50 90 PHE A N 1
ATOM 657 C CA . PHE A 1 90 ? 17.940 -49.170 14.104 1.00 63.50 90 PHE A CA 1
ATOM 658 C C . PHE A 1 90 ? 17.227 -48.765 15.406 1.00 63.50 90 PHE A C 1
ATOM 660 O O . PHE A 1 90 ? 16.079 -49.115 15.629 1.00 63.50 90 PHE A O 1
ATOM 667 N N . GLY A 1 91 ? 17.895 -48.038 16.295 1.00 65.88 91 GLY A N 1
ATOM 668 C CA . GLY A 1 91 ? 17.342 -47.560 17.566 1.00 65.88 91 GLY A CA 1
ATOM 669 C C . GLY A 1 91 ? 17.594 -46.070 17.767 1.00 65.88 91 GLY A C 1
ATOM 670 O O . GLY A 1 91 ? 18.432 -45.486 17.088 1.00 65.88 91 GLY A O 1
ATOM 671 N N . THR A 1 92 ? 16.843 -45.430 18.664 1.00 70.38 92 THR A N 1
ATOM 672 C CA . THR A 1 92 ? 17.098 -44.042 19.092 1.00 70.38 92 THR A CA 1
ATOM 673 C C . THR A 1 92 ? 17.803 -44.036 20.437 1.00 70.38 92 THR A C 1
ATOM 675 O O . THR A 1 92 ? 17.280 -44.595 21.403 1.00 70.38 92 THR A O 1
ATOM 678 N N . ARG A 1 93 ? 18.930 -43.334 20.512 1.00 74.88 93 ARG A N 1
ATOM 679 C CA . ARG A 1 93 ? 19.679 -43.063 21.735 1.00 74.88 93 ARG A CA 1
ATOM 680 C C . ARG A 1 93 ? 19.648 -41.570 22.045 1.00 74.88 93 ARG A C 1
ATOM 682 O O . ARG A 1 93 ? 19.762 -40.745 21.144 1.00 74.88 93 ARG A O 1
ATOM 689 N N . CYS A 1 94 ? 19.499 -41.234 23.321 1.00 75.31 94 CYS A N 1
ATOM 690 C CA . CYS A 1 94 ? 19.554 -39.861 23.813 1.00 75.31 94 CYS A CA 1
ATOM 691 C C . CYS A 1 94 ? 20.865 -39.671 24.569 1.00 75.31 94 CYS A C 1
ATOM 693 O O . CYS A 1 94 ? 21.098 -40.367 25.556 1.00 75.31 94 CYS A O 1
ATOM 695 N N . ASP A 1 95 ? 21.698 -38.741 24.115 1.00 79.44 95 ASP A N 1
ATOM 696 C CA . ASP A 1 95 ? 22.940 -38.378 24.794 1.00 79.44 95 ASP A CA 1
ATOM 697 C C . ASP A 1 95 ? 22.842 -36.949 25.337 1.00 79.44 95 ASP A C 1
ATOM 699 O O . ASP A 1 95 ? 22.217 -36.077 24.725 1.00 79.44 95 ASP A O 1
ATOM 703 N N . ALA A 1 96 ? 23.483 -36.676 26.475 1.00 76.62 96 ALA A N 1
ATOM 704 C CA . ALA A 1 96 ? 23.566 -35.322 27.012 1.00 76.62 96 ALA A CA 1
ATOM 705 C C . ALA A 1 96 ? 24.239 -34.389 25.990 1.00 76.62 96 ALA A C 1
ATOM 707 O O . ALA A 1 96 ? 25.320 -34.682 25.466 1.00 76.62 96 ALA A O 1
ATOM 708 N N . ALA A 1 97 ? 23.611 -33.250 25.690 1.00 67.38 97 ALA A N 1
ATOM 709 C CA . ALA A 1 97 ? 24.198 -32.284 24.774 1.00 67.38 97 ALA A CA 1
ATOM 710 C C . ALA A 1 97 ? 25.495 -31.722 25.384 1.00 67.38 97 ALA A C 1
ATOM 712 O O . ALA A 1 97 ? 25.452 -30.992 26.373 1.00 67.38 97 ALA A O 1
ATOM 713 N N . LYS A 1 98 ? 26.659 -32.045 24.796 1.00 55.00 98 LYS A N 1
ATOM 714 C CA . LYS A 1 98 ? 27.939 -31.457 25.228 1.00 55.00 98 LYS A CA 1
ATOM 715 C C . LYS A 1 98 ? 27.847 -29.919 25.199 1.00 55.00 98 LYS A C 1
ATOM 717 O O . LYS A 1 98 ? 27.336 -29.382 24.206 1.00 55.00 98 LYS A O 1
ATOM 722 N N . PRO A 1 99 ? 28.362 -29.206 26.220 1.00 52.00 99 PRO A N 1
ATOM 723 C CA . PRO A 1 99 ? 28.437 -27.751 26.192 1.00 52.00 99 PRO A CA 1
ATOM 724 C C . PRO A 1 99 ? 29.277 -27.323 24.986 1.00 52.00 99 PRO A C 1
ATOM 726 O O . PRO A 1 99 ? 30.385 -27.822 24.770 1.00 52.00 99 PRO A O 1
ATOM 729 N N . LYS A 1 100 ? 28.729 -26.438 24.148 1.00 43.56 100 LYS A N 1
ATOM 730 C CA . LYS A 1 100 ? 29.486 -25.863 23.036 1.00 43.56 100 LYS A CA 1
ATOM 731 C C . LYS A 1 100 ? 30.605 -25.006 23.627 1.00 43.56 100 LYS A C 1
ATOM 733 O O . LYS A 1 100 ? 30.313 -24.004 24.269 1.00 43.56 100 LYS A O 1
ATOM 738 N N . LYS A 1 101 ? 31.865 -25.379 23.384 1.00 41.97 101 LYS A N 1
ATOM 739 C CA . LYS A 1 101 ? 32.981 -24.434 23.496 1.00 41.97 101 LYS A CA 1
ATOM 740 C C . LYS A 1 101 ? 32.759 -23.334 22.460 1.00 41.97 101 LYS A C 1
ATOM 742 O O . LYS A 1 101 ? 32.523 -23.632 21.288 1.00 41.97 101 LYS A O 1
ATOM 747 N N . GLU A 1 102 ? 32.779 -22.087 22.911 1.00 43.66 102 GLU A N 1
ATOM 748 C CA . GLU A 1 102 ? 32.700 -20.909 22.055 1.00 43.66 102 GLU A CA 1
ATOM 749 C C . GLU A 1 102 ? 33.941 -20.853 21.157 1.00 43.66 102 GLU A C 1
ATOM 751 O O . GLU A 1 102 ? 35.050 -20.581 21.607 1.00 43.66 102 GLU A O 1
ATOM 756 N N . GLY A 1 103 ? 33.751 -21.160 19.875 1.00 35.84 103 GLY A N 1
ATOM 757 C CA . GLY A 1 103 ? 34.711 -20.881 18.815 1.00 35.84 103 GLY A CA 1
ATOM 758 C C . GLY A 1 103 ? 34.200 -19.708 17.987 1.00 35.84 103 GLY A C 1
ATOM 759 O O . GLY A 1 103 ? 33.077 -19.753 17.486 1.00 35.84 103 GLY A O 1
ATOM 760 N N . LYS A 1 104 ? 35.008 -18.648 17.884 1.00 41.88 104 LYS A N 1
ATOM 761 C CA . LYS A 1 104 ? 34.785 -17.470 17.032 1.00 41.88 104 LYS A CA 1
ATOM 762 C C . LYS A 1 104 ? 34.568 -17.882 15.565 1.00 41.88 104 LYS A C 1
ATOM 764 O O . LYS A 1 104 ? 35.396 -18.601 15.018 1.00 41.88 104 LYS A O 1
ATOM 769 N N . GLY A 1 105 ? 33.519 -17.349 14.931 1.00 35.50 105 GLY A N 1
ATOM 770 C CA . GLY A 1 105 ? 33.338 -17.354 13.471 1.00 35.50 105 GLY A CA 1
ATOM 771 C C . GLY A 1 105 ? 31.883 -17.524 13.018 1.00 35.50 105 GLY A C 1
ATOM 772 O O . GLY A 1 105 ? 31.261 -18.532 13.322 1.00 35.50 105 GLY A O 1
ATOM 773 N N . ASP A 1 106 ? 31.377 -16.534 12.275 1.00 37.34 106 ASP A N 1
ATOM 774 C CA . ASP A 1 106 ? 30.143 -16.513 11.464 1.00 37.34 106 ASP A CA 1
ATOM 775 C C . ASP A 1 106 ? 28.768 -16.412 12.155 1.00 37.34 106 ASP A C 1
ATOM 777 O O . ASP A 1 106 ? 28.029 -17.379 12.351 1.00 37.34 106 ASP A O 1
ATOM 781 N N . LYS A 1 107 ? 28.325 -15.166 12.390 1.00 37.47 107 LYS A N 1
ATOM 782 C CA . LYS A 1 107 ? 26.915 -14.842 12.667 1.00 37.47 107 LYS A CA 1
ATOM 783 C C . LYS A 1 107 ? 26.108 -14.740 11.362 1.00 37.47 107 LYS A C 1
ATOM 785 O O . LYS A 1 107 ? 25.803 -13.647 10.897 1.00 37.47 107 LYS A O 1
ATOM 790 N N . LYS A 1 108 ? 25.651 -15.877 10.828 1.00 38.91 108 LYS A N 1
ATOM 791 C CA . LYS A 1 108 ? 24.331 -15.929 10.167 1.00 38.91 108 LYS A CA 1
ATOM 792 C C . LYS A 1 108 ? 23.274 -16.063 11.264 1.00 38.91 108 LYS A C 1
ATOM 794 O O . LYS A 1 108 ? 22.927 -17.164 11.684 1.00 38.91 108 LYS A O 1
ATOM 799 N N . GLY A 1 109 ? 22.818 -14.924 11.780 1.00 32.44 109 GLY A N 1
ATOM 800 C CA . GLY A 1 109 ? 21.741 -14.848 12.763 1.00 32.44 109 GLY A CA 1
ATOM 801 C C . GLY A 1 109 ? 20.385 -15.092 12.107 1.00 32.44 109 GLY A C 1
ATOM 802 O O . GLY A 1 109 ? 19.730 -14.150 11.681 1.00 32.44 109 GLY A O 1
ATOM 803 N N . GLY A 1 110 ? 19.970 -16.356 12.019 1.00 33.19 110 GLY A N 1
ATOM 804 C CA . GLY A 1 110 ? 18.549 -16.686 11.994 1.00 33.19 110 GLY A CA 1
ATOM 805 C C . GLY A 1 110 ? 18.002 -16.450 13.397 1.00 33.19 110 GLY A C 1
ATOM 806 O O . GLY A 1 110 ? 18.401 -17.146 14.332 1.00 33.19 110 GLY A O 1
ATOM 807 N N . ASP A 1 111 ? 17.161 -15.431 13.538 1.00 38.84 111 ASP A N 1
ATOM 808 C CA . ASP A 1 111 ? 16.477 -15.093 14.779 1.00 38.84 111 ASP A CA 1
ATOM 809 C C . ASP A 1 111 ? 15.649 -16.296 15.253 1.00 38.84 111 ASP A C 1
ATOM 811 O O . ASP A 1 111 ? 14.661 -16.694 14.630 1.00 38.84 111 ASP A O 1
ATOM 815 N N . LYS A 1 112 ? 16.092 -16.933 16.340 1.00 45.19 112 LYS A N 1
ATOM 816 C CA . LYS A 1 112 ? 15.292 -17.918 17.065 1.00 45.19 112 LYS A CA 1
ATOM 817 C C . LYS A 1 112 ? 14.297 -17.136 17.906 1.00 45.19 112 LYS A C 1
ATOM 819 O O . LYS A 1 112 ? 14.483 -16.996 19.114 1.00 45.19 112 LYS A O 1
ATOM 824 N N . SER A 1 113 ? 13.259 -16.638 17.246 1.00 41.84 113 SER A N 1
ATOM 825 C CA . SER A 1 113 ? 12.117 -16.058 17.929 1.00 41.84 113 SER A CA 1
ATOM 826 C C . SER A 1 113 ? 11.608 -17.071 18.961 1.00 41.84 113 SER A C 1
ATOM 828 O O . SER A 1 113 ? 11.360 -18.241 18.650 1.00 41.84 113 SER A O 1
ATOM 830 N N . LYS A 1 114 ? 11.580 -16.638 20.222 1.00 45.31 114 LYS A N 1
ATOM 831 C CA . LYS A 1 114 ? 11.049 -17.366 21.379 1.00 45.31 114 LYS A CA 1
ATOM 832 C C . LYS A 1 114 ? 9.666 -17.902 20.996 1.00 45.31 114 LYS A C 1
ATOM 834 O O . LYS A 1 114 ? 8.766 -17.116 20.724 1.00 45.31 114 LYS A O 1
ATOM 839 N N . VAL A 1 115 ? 9.489 -19.221 20.955 1.00 54.00 115 VAL A N 1
ATOM 840 C CA . VAL A 1 115 ? 8.159 -19.811 20.759 1.00 54.00 115 VAL A CA 1
ATOM 841 C C . VAL A 1 115 ? 7.329 -19.468 21.995 1.00 54.00 115 VAL A C 1
ATOM 843 O O . VAL A 1 115 ? 7.658 -19.905 23.097 1.00 54.00 115 VAL A O 1
ATOM 846 N N . ASP A 1 116 ? 6.305 -18.636 21.819 1.00 59.19 116 ASP A N 1
ATOM 847 C CA . ASP A 1 116 ? 5.392 -18.251 22.890 1.00 59.19 116 ASP A CA 1
ATOM 848 C C . ASP A 1 116 ? 4.441 -19.412 23.204 1.00 59.19 116 ASP A C 1
ATOM 850 O O . ASP A 1 116 ? 3.465 -19.667 22.498 1.00 59.19 116 ASP A O 1
ATOM 854 N N . CYS A 1 117 ? 4.749 -20.136 24.278 1.00 63.31 117 CYS A N 1
ATOM 855 C CA . CYS A 1 117 ? 3.928 -21.236 24.771 1.00 63.31 117 CYS A CA 1
ATOM 856 C C . CYS A 1 117 ? 2.635 -20.768 25.458 1.00 63.31 117 CYS A C 1
ATOM 858 O O . CYS A 1 117 ? 1.840 -21.613 25.846 1.00 63.31 117 CYS A O 1
ATOM 860 N N . THR A 1 118 ? 2.420 -19.463 25.646 1.00 66.94 118 THR A N 1
ATOM 861 C CA . THR A 1 118 ? 1.200 -18.925 26.272 1.00 66.94 118 THR A CA 1
ATOM 862 C C . THR A 1 118 ? 0.119 -18.540 25.263 1.00 66.94 118 THR A C 1
ATOM 864 O O . THR A 1 118 ? -0.977 -18.140 25.653 1.00 66.94 118 THR A O 1
ATOM 867 N N . ALA A 1 119 ? 0.393 -18.713 23.967 1.00 63.69 119 ALA A N 1
ATOM 868 C CA . ALA A 1 119 ? -0.578 -18.516 22.904 1.00 63.69 119 ALA A CA 1
ATOM 869 C C . ALA A 1 119 ? -1.797 -19.463 23.053 1.00 63.69 119 ALA A C 1
ATOM 871 O O . ALA A 1 119 ? -1.619 -20.667 23.278 1.00 63.69 119 ALA A O 1
ATOM 872 N N . PRO A 1 120 ? -3.038 -18.961 22.896 1.00 64.38 120 PRO A N 1
ATOM 873 C CA . PRO A 1 120 ? -4.239 -19.792 22.957 1.00 64.38 120 PRO A CA 1
ATOM 874 C C . PRO A 1 120 ? -4.298 -20.812 21.808 1.00 64.38 120 PRO A C 1
ATOM 876 O O . PRO A 1 120 ? -3.780 -20.576 20.713 1.00 64.38 120 PRO A O 1
ATOM 879 N N . ALA A 1 121 ? -4.964 -21.947 22.048 1.00 69.44 121 ALA A N 1
ATOM 880 C CA . ALA A 1 121 ? -5.270 -22.921 21.003 1.00 69.44 121 ALA A CA 1
ATOM 881 C C . ALA A 1 121 ? -6.176 -22.315 19.923 1.00 69.44 121 ALA A C 1
ATOM 883 O O . ALA A 1 121 ? -7.177 -21.671 20.227 1.00 69.44 121 ALA A O 1
ATOM 884 N N . VAL A 1 122 ? -5.846 -22.573 18.655 1.00 70.94 122 VAL A N 1
ATOM 885 C CA . VAL A 1 122 ? -6.630 -22.123 17.498 1.00 70.94 122 VAL A CA 1
ATOM 886 C C . VAL A 1 122 ? -6.932 -23.321 16.610 1.00 70.94 122 VAL A C 1
ATOM 888 O O . VAL A 1 122 ? -6.023 -23.885 15.999 1.00 70.94 122 VAL A O 1
ATOM 891 N N . THR A 1 123 ? -8.212 -23.687 16.513 1.00 77.12 123 THR A N 1
ATOM 892 C CA . THR A 1 123 ? -8.709 -24.738 15.611 1.00 77.12 123 THR A CA 1
ATOM 893 C C . THR A 1 123 ? -8.324 -24.452 14.160 1.00 77.12 123 THR A C 1
ATOM 895 O O . THR A 1 123 ? -7.960 -25.366 13.436 1.00 77.12 123 THR A O 1
ATOM 898 N N . GLY A 1 124 ? -8.298 -23.190 13.736 1.00 67.69 124 GLY A N 1
ATOM 899 C CA . GLY A 1 124 ? -7.982 -22.829 12.355 1.00 67.69 124 GLY A CA 1
ATOM 900 C C . GLY A 1 124 ? -9.170 -23.034 11.409 1.00 67.69 124 GLY A C 1
ATOM 901 O O . GLY A 1 124 ? -10.242 -23.464 11.825 1.00 67.69 124 GLY A O 1
ATOM 902 N N . MET A 1 125 ? -9.000 -22.657 10.139 1.00 62.56 125 MET A N 1
ATOM 903 C CA . MET A 1 125 ? -10.115 -22.483 9.186 1.00 62.56 125 MET A CA 1
ATOM 904 C C . MET A 1 125 ? -10.519 -23.770 8.454 1.00 62.56 125 MET A C 1
ATOM 906 O O . MET A 1 125 ? -11.584 -23.837 7.844 1.00 62.56 125 MET A O 1
ATOM 910 N N . CYS A 1 126 ? -9.663 -24.790 8.475 1.00 67.12 126 CYS A N 1
ATOM 911 C CA . CYS A 1 126 ? -9.941 -26.058 7.810 1.00 67.12 126 CYS A CA 1
ATOM 912 C C . CYS A 1 126 ? -10.835 -26.964 8.677 1.00 67.12 126 CYS A C 1
ATOM 914 O O . CYS A 1 126 ? -10.923 -26.796 9.890 1.00 67.12 126 CYS A O 1
ATOM 916 N N . ARG A 1 127 ? -11.515 -27.930 8.046 1.00 75.38 127 ARG A N 1
ATOM 917 C CA . ARG A 1 127 ? -12.530 -28.790 8.691 1.00 75.38 127 ARG A CA 1
ATOM 918 C C . ARG A 1 127 ? -12.028 -30.184 9.094 1.00 75.38 127 ARG A C 1
ATOM 920 O O . ARG A 1 127 ? -12.838 -31.062 9.372 1.00 75.38 127 ARG A O 1
ATOM 927 N N . ALA A 1 128 ? -10.717 -30.421 9.101 1.00 72.62 128 ALA A N 1
ATOM 928 C CA . ALA A 1 128 ? -10.170 -31.677 9.606 1.00 72.62 128 ALA A CA 1
ATOM 929 C C . ALA A 1 128 ? -10.171 -31.694 11.145 1.00 72.62 128 ALA A C 1
ATOM 931 O O . ALA A 1 128 ? -10.186 -30.654 11.792 1.00 72.62 128 ALA A O 1
ATOM 932 N N . ALA A 1 129 ? -10.144 -32.878 11.750 1.00 76.88 129 ALA A N 1
ATOM 933 C CA . ALA A 1 129 ? -10.123 -33.033 13.204 1.00 76.88 129 ALA A CA 1
ATOM 934 C C . ALA A 1 129 ? -8.805 -33.679 13.642 1.00 76.88 129 ALA A C 1
ATOM 936 O O . ALA A 1 129 ? -8.731 -34.874 13.926 1.00 76.88 129 ALA A O 1
ATOM 937 N N . HIS A 1 130 ? -7.731 -32.892 13.662 1.00 77.31 130 HIS A N 1
ATOM 938 C CA . HIS A 1 130 ? -6.440 -33.354 14.160 1.00 77.31 130 HIS A CA 1
ATOM 939 C C . HIS A 1 130 ? -6.297 -33.018 15.641 1.00 77.31 130 HIS A C 1
ATOM 941 O O . HIS A 1 130 ? -6.228 -31.849 16.005 1.00 77.31 130 HIS A O 1
ATOM 947 N N . LYS A 1 131 ? -6.170 -34.028 16.498 1.00 84.00 131 LYS A N 1
ATOM 948 C CA . LYS A 1 131 ? -5.888 -33.817 17.923 1.00 84.00 131 LYS A CA 1
ATOM 949 C C . LYS A 1 131 ? -4.530 -33.129 18.100 1.00 84.00 131 LYS A C 1
ATOM 951 O O . LYS A 1 131 ? -3.507 -33.628 17.623 1.00 84.00 131 LYS A O 1
ATOM 956 N N . ARG A 1 132 ? -4.517 -31.964 18.748 1.00 81.56 132 ARG A N 1
ATOM 957 C CA . ARG A 1 132 ? -3.320 -31.168 19.067 1.00 81.56 132 ARG A CA 1
ATOM 958 C C . ARG A 1 132 ? -3.382 -30.705 20.518 1.00 81.56 132 ARG A C 1
ATOM 960 O O . ARG A 1 132 ? -4.428 -30.773 21.145 1.00 81.56 132 ARG A O 1
ATOM 967 N N . PHE A 1 133 ? -2.257 -30.238 21.049 1.00 79.81 133 PHE A N 1
ATOM 968 C CA . PHE A 1 133 ? -2.145 -29.793 22.436 1.00 79.81 133 PHE A CA 1
ATOM 969 C C . PHE A 1 133 ? -1.622 -28.359 22.488 1.00 79.81 133 PHE A C 1
ATOM 971 O O . PHE A 1 133 ? -0.747 -28.000 21.698 1.00 79.81 133 PHE A O 1
ATOM 978 N N . HIS A 1 134 ? -2.137 -27.558 23.416 1.00 76.44 134 HIS A N 1
ATOM 979 C CA . HIS A 1 134 ? -1.604 -26.233 23.740 1.00 76.44 134 HIS A CA 1
ATOM 980 C C . HIS A 1 134 ? -1.361 -26.117 25.245 1.00 76.44 134 HIS A C 1
ATOM 982 O O . HIS A 1 134 ? -1.976 -26.837 26.029 1.00 76.44 134 HIS A O 1
ATOM 988 N N . TYR A 1 135 ? -0.462 -25.225 25.657 1.00 78.31 135 TYR A N 1
ATOM 989 C CA . TYR A 1 135 ? -0.173 -25.003 27.069 1.00 78.31 135 TYR A CA 1
ATOM 990 C C . TYR A 1 135 ? -1.095 -23.913 27.627 1.00 78.31 135 TYR A C 1
ATOM 992 O O . TYR A 1 135 ? -1.123 -22.789 27.128 1.00 78.31 135 TYR A O 1
ATOM 1000 N N . ASN A 1 136 ? -1.871 -24.254 28.654 1.00 76.12 136 ASN A N 1
ATOM 1001 C CA . ASN A 1 136 ? -2.724 -23.317 29.369 1.00 76.12 136 ASN A CA 1
ATOM 1002 C C . ASN A 1 136 ? -1.955 -22.772 30.581 1.00 76.12 136 ASN A C 1
ATOM 1004 O O . ASN A 1 136 ? -1.606 -23.515 31.501 1.00 76.12 136 ASN A O 1
ATOM 1008 N N . SER A 1 137 ? -1.678 -21.467 30.574 1.00 77.12 137 SER A N 1
ATOM 1009 C CA . SER A 1 137 ? -0.913 -20.797 31.629 1.00 77.12 137 SER A CA 1
ATOM 1010 C C . SER A 1 137 ? -1.672 -20.692 32.956 1.00 77.12 137 SER A C 1
ATOM 1012 O O . SER A 1 137 ? -1.031 -20.710 34.006 1.00 77.12 137 SER A O 1
ATOM 1014 N N . ALA A 1 138 ? -3.009 -20.645 32.930 1.00 76.12 138 ALA A N 1
ATOM 1015 C CA . ALA A 1 138 ? -3.846 -20.570 34.127 1.00 76.12 138 ALA A CA 1
ATOM 1016 C C . ALA A 1 138 ? -3.898 -21.913 34.866 1.00 76.12 138 ALA A C 1
ATOM 1018 O O . ALA A 1 138 ? -3.759 -21.959 36.085 1.00 76.12 138 ALA A O 1
ATOM 1019 N N . THR A 1 139 ? -4.030 -23.018 34.129 1.00 83.00 139 THR A N 1
ATOM 1020 C CA . THR A 1 139 ? -4.069 -24.367 34.719 1.00 83.00 139 THR A CA 1
ATOM 1021 C C . THR A 1 139 ? -2.692 -25.026 34.807 1.00 83.00 139 THR A C 1
ATOM 1023 O O . THR A 1 139 ? -2.587 -26.143 35.306 1.00 83.00 139 THR A O 1
ATOM 1026 N N . LYS A 1 140 ? -1.641 -24.370 34.291 1.00 84.31 140 LYS A N 1
ATOM 1027 C CA . LYS A 1 140 ? -0.266 -24.895 34.174 1.00 84.31 140 LYS A CA 1
ATOM 1028 C C . LYS A 1 140 ? -0.206 -26.298 33.549 1.00 84.31 140 LYS A C 1
ATOM 1030 O O . LYS A 1 140 ? 0.607 -27.128 33.948 1.00 84.31 140 LYS A O 1
ATOM 1035 N N . ALA A 1 141 ? -1.074 -26.571 32.575 1.00 83.88 141 ALA A N 1
ATOM 1036 C CA . ALA A 1 141 ? -1.228 -27.896 31.977 1.00 83.88 141 ALA A CA 1
ATOM 1037 C C . ALA A 1 141 ? -1.397 -27.819 30.457 1.00 83.88 141 ALA A C 1
ATOM 1039 O O . ALA A 1 141 ? -1.929 -26.843 29.927 1.00 83.88 141 ALA A O 1
ATOM 1040 N N . CYS A 1 142 ? -0.965 -28.868 29.753 1.00 81.94 142 CYS A N 1
ATOM 1041 C CA . CYS A 1 142 ? -1.239 -29.019 28.327 1.00 81.94 142 CYS A CA 1
ATOM 1042 C C . CYS A 1 142 ? -2.660 -29.554 28.126 1.00 81.94 142 CYS A C 1
ATOM 1044 O O . CYS A 1 142 ? -2.990 -30.624 28.632 1.00 81.94 142 CYS A O 1
ATOM 1046 N N . GLN A 1 143 ? -3.480 -28.824 27.377 1.00 82.69 143 GLN A N 1
ATOM 1047 C CA . GLN A 1 143 ? -4.863 -29.186 27.074 1.00 82.69 143 GLN A CA 1
ATOM 1048 C C . GLN A 1 143 ? -4.995 -29.597 25.605 1.00 82.69 143 GLN A C 1
ATOM 1050 O O . GLN A 1 143 ? -4.357 -29.011 24.726 1.00 82.69 143 GLN A O 1
ATOM 1055 N N . GLU A 1 144 ? -5.795 -30.634 25.350 1.00 86.44 144 GLU A N 1
ATOM 1056 C CA . GLU A 1 144 ? -6.103 -31.117 24.002 1.00 86.44 144 GLU A CA 1
ATOM 1057 C C . GLU A 1 144 ? -7.127 -30.198 23.323 1.00 86.44 144 GLU A C 1
ATOM 1059 O O . GLU A 1 144 ? -8.085 -29.749 23.949 1.00 86.44 144 GLU A O 1
ATOM 1064 N N . PHE A 1 145 ? -6.951 -29.948 22.029 1.00 81.06 145 PHE A N 1
ATOM 1065 C CA . PHE A 1 145 ? -7.936 -29.286 21.183 1.00 81.06 145 PHE A CA 1
ATOM 1066 C C . PHE A 1 145 ? -7.939 -29.895 19.774 1.00 81.06 145 PHE A C 1
ATOM 1068 O O . PHE A 1 145 ? -6.956 -30.491 19.321 1.00 81.06 145 PHE A O 1
ATOM 1075 N N . ASN A 1 146 ? -9.052 -29.727 19.060 1.00 82.94 146 ASN A N 1
ATOM 1076 C CA . ASN A 1 146 ? -9.175 -30.166 17.674 1.00 82.94 146 ASN A CA 1
ATOM 1077 C C . ASN A 1 146 ? -8.616 -29.097 16.738 1.00 82.94 146 ASN A C 1
ATOM 1079 O O . ASN A 1 146 ? -9.123 -27.983 16.691 1.00 82.94 146 ASN A O 1
ATOM 1083 N N . TYR A 1 147 ? -7.590 -29.444 15.972 1.00 76.62 147 TYR A N 1
ATOM 1084 C CA . TYR A 1 147 ? -7.021 -28.606 14.930 1.00 76.62 147 TYR A CA 1
ATOM 1085 C C . TYR A 1 147 ? -7.592 -28.974 13.558 1.00 76.62 147 TYR A C 1
ATOM 1087 O O . TYR A 1 147 ? -7.439 -30.099 13.082 1.00 76.62 147 TYR A O 1
ATOM 1095 N N . GLY A 1 148 ? -8.157 -27.966 12.906 1.00 73.44 148 GLY A N 1
ATOM 1096 C CA . GLY A 1 148 ? -8.762 -27.928 11.581 1.00 73.44 148 GLY A CA 1
ATOM 1097 C C . GLY A 1 148 ? -7.889 -28.425 10.433 1.00 73.44 148 GLY A C 1
ATOM 1098 O O . GLY A 1 148 ? -8.403 -28.741 9.366 1.00 73.44 148 GLY A O 1
ATOM 1099 N N . GLY A 1 149 ? -6.566 -28.487 10.616 1.00 67.56 149 GLY A N 1
ATOM 1100 C CA . GLY A 1 149 ? -5.601 -28.933 9.599 1.00 67.56 149 GLY A CA 1
ATOM 1101 C C . GLY A 1 149 ? -4.882 -27.803 8.860 1.00 67.56 149 GLY A C 1
ATOM 1102 O O . GLY A 1 149 ? -3.819 -28.033 8.290 1.00 67.56 149 GLY A O 1
ATOM 1103 N N . CYS A 1 150 ? -5.377 -26.567 8.950 1.00 70.12 150 CYS A N 1
ATOM 1104 C CA . CYS A 1 150 ? -4.688 -25.367 8.472 1.00 70.12 150 CYS A CA 1
ATOM 1105 C C . CYS A 1 150 ? -4.938 -24.176 9.409 1.00 70.12 150 CYS A C 1
ATOM 1107 O O . CYS A 1 150 ? -5.969 -24.115 10.077 1.00 70.12 150 CYS A O 1
ATOM 1109 N N . GLY A 1 151 ? -4.002 -23.221 9.453 1.00 63.38 151 GLY A N 1
ATOM 1110 C CA . GLY A 1 151 ? -4.124 -22.015 10.284 1.00 63.38 151 GLY A CA 1
ATOM 1111 C C . GLY A 1 151 ? -3.810 -22.211 11.774 1.00 63.38 151 GLY A C 1
ATOM 1112 O O . GLY A 1 151 ? -4.306 -21.453 12.600 1.00 63.38 151 GLY A O 1
ATOM 1113 N N . GLY A 1 152 ? -3.027 -23.234 12.124 1.00 54.66 152 GLY A N 1
ATOM 1114 C CA . GLY A 1 152 ? -2.658 -23.570 13.501 1.00 54.66 152 GLY A CA 1
ATOM 1115 C C . GLY A 1 152 ? -1.362 -22.892 13.914 1.00 54.66 152 GLY A C 1
ATOM 1116 O O . GLY A 1 152 ? -0.370 -22.975 13.193 1.00 54.66 152 GLY A O 1
ATOM 1117 N N . SER A 1 153 ? -1.402 -22.270 15.092 1.00 53.66 153 SER A N 1
ATOM 1118 C CA . SER A 1 153 ? -0.485 -21.245 15.608 1.00 53.66 153 SER A CA 1
ATOM 1119 C C . SER A 1 153 ? -0.659 -19.890 14.923 1.00 53.66 153 SER A C 1
ATOM 1121 O O . SER A 1 153 ? -0.489 -19.744 13.714 1.00 53.66 153 SER A O 1
ATOM 1123 N N . ILE A 1 154 ? -0.995 -18.890 15.743 1.00 54.66 154 ILE A N 1
ATOM 1124 C CA . ILE A 1 154 ? -1.059 -17.465 15.402 1.00 54.66 154 ILE A CA 1
ATOM 1125 C C . ILE A 1 154 ? 0.321 -17.003 14.920 1.00 54.66 154 ILE A C 1
ATOM 1127 O O . ILE A 1 154 ? 1.118 -16.442 15.666 1.00 54.66 154 ILE A O 1
ATOM 1131 N N . ALA A 1 155 ? 0.622 -17.249 13.646 1.00 55.44 155 ALA A N 1
ATOM 1132 C CA . ALA A 1 155 ? 1.562 -16.412 12.932 1.00 55.44 155 ALA A CA 1
ATOM 1133 C C . ALA A 1 155 ? 0.977 -15.003 13.005 1.00 55.44 155 ALA A C 1
ATOM 1135 O O . ALA A 1 155 ? -0.144 -14.787 12.541 1.00 55.44 155 ALA A O 1
ATOM 1136 N N . GLU A 1 156 ? 1.690 -14.082 13.648 1.00 63.66 156 GLU A N 1
ATOM 1137 C CA . GLU A 1 156 ? 1.296 -12.679 13.701 1.00 63.66 156 GLU A CA 1
ATOM 1138 C C . GLU A 1 156 ? 0.954 -12.220 12.279 1.00 63.66 156 GLU A C 1
ATOM 1140 O O . GLU A 1 156 ? 1.812 -12.210 11.390 1.00 63.66 156 GLU A O 1
ATOM 1145 N N . LYS A 1 157 ? -0.323 -11.917 12.032 1.00 80.00 157 LYS A N 1
ATOM 1146 C CA . LYS A 1 157 ? -0.760 -11.384 10.748 1.00 80.00 157 LYS A CA 1
ATOM 1147 C C . LYS A 1 157 ? -0.709 -9.869 10.819 1.00 80.00 157 LYS A C 1
ATOM 1149 O O . LYS A 1 157 ? -0.966 -9.257 11.858 1.00 80.00 157 LYS A O 1
ATOM 1154 N N . PHE A 1 158 ? -0.340 -9.275 9.695 1.00 85.38 158 PHE A N 1
ATOM 1155 C CA . PHE A 1 158 ? -0.163 -7.840 9.583 1.00 85.38 158 PHE A CA 1
ATOM 1156 C C . PHE A 1 158 ? -0.894 -7.326 8.353 1.00 85.38 158 PHE A C 1
ATOM 1158 O O . PHE A 1 158 ? -0.875 -7.983 7.317 1.00 85.38 158 PHE A O 1
ATOM 1165 N N . ILE A 1 159 ? -1.482 -6.142 8.466 1.00 88.75 159 ILE A N 1
ATOM 1166 C CA . ILE A 1 159 ? -1.827 -5.297 7.324 1.00 88.75 159 ILE A CA 1
ATOM 1167 C C . ILE A 1 159 ? -0.676 -4.306 7.164 1.00 88.75 159 ILE A C 1
ATOM 1169 O O . ILE A 1 159 ? -0.251 -3.689 8.144 1.00 88.75 159 ILE A O 1
ATOM 1173 N N . THR A 1 160 ? -0.141 -4.166 5.959 1.00 89.50 160 THR A N 1
ATOM 1174 C CA . THR A 1 160 ? 0.929 -3.203 5.668 1.00 89.50 160 THR A CA 1
ATOM 1175 C C . THR A 1 160 ? 0.473 -2.194 4.630 1.00 89.50 160 THR A C 1
ATOM 1177 O O . THR A 1 160 ? -0.477 -2.437 3.895 1.00 89.50 160 THR A O 1
ATOM 1180 N N . GLY A 1 161 ? 1.141 -1.048 4.562 1.00 85.81 161 GLY A N 1
ATOM 1181 C CA . GLY A 1 161 ? 0.785 -0.019 3.594 1.00 85.81 161 GLY A CA 1
ATOM 1182 C C . GLY A 1 161 ? 1.505 1.292 3.827 1.00 85.81 161 GLY A C 1
ATOM 1183 O O . GLY A 1 161 ? 2.374 1.393 4.700 1.00 85.81 161 GLY A O 1
ATOM 1184 N N . LYS A 1 162 ? 1.142 2.297 3.035 1.00 89.56 162 LYS A N 1
ATOM 1185 C CA . LYS A 1 162 ? 1.653 3.661 3.142 1.00 89.56 162 LYS A CA 1
ATOM 1186 C C . LYS A 1 162 ? 0.526 4.650 3.394 1.00 89.56 162 LYS A C 1
ATOM 1188 O O . LYS A 1 162 ? -0.531 4.574 2.780 1.00 89.56 162 LYS A O 1
ATOM 1193 N N . ILE A 1 163 ? 0.792 5.610 4.268 1.00 89.31 163 ILE A N 1
ATOM 1194 C CA . ILE A 1 163 ? -0.047 6.781 4.495 1.00 89.31 163 ILE A CA 1
ATOM 1195 C C . ILE A 1 163 ? 0.499 7.905 3.619 1.00 89.31 163 ILE A C 1
ATOM 1197 O O . ILE A 1 163 ? 1.689 8.225 3.696 1.00 89.31 163 ILE A O 1
ATOM 1201 N N . THR A 1 164 ? -0.351 8.489 2.783 1.00 85.81 164 THR A N 1
ATOM 1202 C CA . THR A 1 164 ? 0.005 9.548 1.829 1.00 85.81 164 THR A CA 1
ATOM 1203 C C . THR A 1 164 ? -0.909 10.753 1.992 1.00 85.81 164 THR A C 1
ATOM 1205 O O . THR A 1 164 ? -2.102 10.587 2.233 1.00 85.81 164 THR A O 1
ATOM 1208 N N . HIS A 1 165 ? -0.378 11.952 1.774 1.00 81.50 165 HIS A N 1
ATOM 1209 C CA . HIS A 1 165 ? -1.161 13.176 1.623 1.00 81.50 165 HIS A CA 1
ATOM 1210 C C . HIS A 1 165 ? -0.840 13.791 0.256 1.00 81.50 165 HIS A C 1
ATOM 1212 O O . HIS A 1 165 ? 0.313 13.770 -0.173 1.00 81.50 165 HIS A O 1
ATOM 1218 N N . VAL A 1 166 ? -1.855 14.295 -0.449 1.00 66.81 166 VAL A N 1
ATOM 1219 C CA . VAL A 1 166 ? -1.710 14.748 -1.846 1.00 66.81 166 VAL A CA 1
ATOM 1220 C C . VAL A 1 166 ? -0.889 16.038 -1.940 1.00 66.81 166 VAL A C 1
ATOM 1222 O O . VAL A 1 166 ? -0.015 16.147 -2.795 1.00 66.81 166 VAL A O 1
ATOM 1225 N N . ASP A 1 167 ? -1.129 16.983 -1.026 1.00 56.06 167 ASP A N 1
ATOM 1226 C CA . ASP A 1 167 ? -0.612 18.357 -1.140 1.00 56.06 167 ASP A CA 1
ATOM 1227 C C . ASP A 1 167 ? 0.529 18.692 -0.162 1.00 56.06 167 ASP A C 1
ATOM 1229 O O . ASP A 1 167 ? 1.005 19.822 -0.119 1.00 56.06 167 ASP A O 1
ATOM 1233 N N . SER A 1 168 ? 0.960 17.740 0.668 1.00 65.38 168 SER A N 1
ATOM 1234 C CA . SER A 1 168 ? 1.961 17.982 1.714 1.00 65.38 168 SER A CA 1
ATOM 1235 C C . SER A 1 168 ? 2.807 16.743 1.909 1.00 65.38 168 SER A C 1
ATOM 1237 O O . SER A 1 168 ? 2.284 15.644 2.067 1.00 65.38 168 SER A O 1
ATOM 1239 N N . ASN A 1 169 ? 4.115 16.954 1.967 1.00 74.00 169 ASN A N 1
ATOM 1240 C CA . ASN A 1 169 ? 5.071 15.928 2.353 1.00 74.00 169 ASN A CA 1
ATOM 1241 C C . ASN A 1 169 ? 5.523 16.089 3.804 1.00 74.00 169 ASN A C 1
ATOM 1243 O O . ASN A 1 169 ? 6.428 15.374 4.210 1.00 74.00 169 ASN A O 1
ATOM 1247 N N . HIS A 1 170 ? 4.939 17.014 4.570 1.00 84.31 170 HIS A N 1
ATOM 1248 C CA . HIS A 1 170 ? 5.357 17.335 5.932 1.00 84.31 170 HIS A CA 1
ATOM 1249 C C . HIS A 1 170 ? 4.325 16.895 6.972 1.00 84.31 170 HIS A C 1
ATOM 1251 O O . HIS A 1 170 ? 3.119 17.033 6.761 1.00 84.31 170 HIS A O 1
ATOM 1257 N N . ILE A 1 171 ? 4.838 16.402 8.096 1.00 85.25 171 ILE A N 1
ATOM 1258 C CA . ILE A 1 171 ? 4.104 16.064 9.313 1.00 85.25 171 ILE A CA 1
ATOM 1259 C C . ILE A 1 171 ? 4.791 16.806 10.460 1.00 85.25 171 ILE A C 1
ATOM 1261 O O . ILE A 1 171 ? 6.023 16.778 10.557 1.00 85.25 171 ILE A O 1
ATOM 1265 N N . ASP A 1 172 ? 4.011 17.460 11.320 1.00 83.69 172 ASP A N 1
ATOM 1266 C CA . ASP A 1 172 ? 4.557 18.238 12.430 1.00 83.69 172 ASP A CA 1
ATOM 1267 C C . ASP A 1 172 ? 5.392 17.345 13.356 1.00 83.69 172 ASP A C 1
ATOM 1269 O O . ASP A 1 172 ? 5.058 16.181 13.608 1.00 83.69 172 ASP A O 1
ATOM 1273 N N . LYS A 1 173 ? 6.490 17.884 13.892 1.00 84.69 173 LYS A N 1
ATOM 1274 C CA . LYS A 1 173 ? 7.320 17.152 14.858 1.00 84.69 173 LYS A CA 1
ATOM 1275 C C . LYS A 1 173 ? 6.475 16.744 16.068 1.00 84.69 173 LYS A C 1
ATOM 1277 O O . LYS A 1 173 ? 5.609 17.497 16.502 1.00 84.69 173 LYS A O 1
ATOM 1282 N N . ASN A 1 174 ? 6.756 15.563 16.615 1.00 85.31 174 ASN A N 1
ATOM 1283 C CA . ASN A 1 174 ? 6.009 14.956 17.723 1.00 85.31 174 ASN A CA 1
ATOM 1284 C C . ASN A 1 174 ? 4.525 14.674 17.414 1.00 85.31 174 ASN A C 1
ATOM 1286 O O . ASN A 1 174 ? 3.745 14.450 18.338 1.00 85.31 174 ASN A O 1
ATOM 1290 N N . SER A 1 175 ? 4.128 14.645 16.136 1.00 87.19 175 SER A N 1
ATOM 1291 C CA . SER A 1 175 ? 2.805 14.145 15.764 1.00 87.19 175 SER A CA 1
ATOM 1292 C C . SER A 1 175 ? 2.675 12.658 16.086 1.00 87.19 175 SER A C 1
ATOM 1294 O O . SER A 1 175 ? 3.605 11.871 15.883 1.00 87.19 175 SER A O 1
ATOM 1296 N N . LYS A 1 176 ? 1.486 12.266 16.537 1.00 92.81 176 LYS A N 1
ATOM 1297 C CA . LYS A 1 176 ? 1.120 10.881 16.820 1.00 92.81 176 LYS A CA 1
ATOM 1298 C C . LYS A 1 176 ? 0.196 10.372 15.722 1.00 92.81 176 LYS A C 1
ATOM 1300 O O . LYS A 1 176 ? -0.912 10.876 15.554 1.00 92.81 176 LYS A O 1
ATOM 1305 N N . ILE A 1 177 ? 0.645 9.362 14.988 1.00 93.94 177 ILE A N 1
ATOM 1306 C CA . ILE A 1 177 ? -0.138 8.715 13.935 1.00 93.94 177 ILE A CA 1
ATOM 1307 C C . ILE A 1 177 ? -0.770 7.456 14.517 1.00 93.94 177 ILE A C 1
ATOM 1309 O O . ILE A 1 177 ? -0.061 6.552 14.950 1.00 93.94 177 ILE A O 1
ATOM 1313 N N . GLU A 1 178 ? -2.092 7.368 14.500 1.00 95.56 178 GLU A N 1
ATOM 1314 C CA . GLU A 1 178 ? -2.847 6.181 14.878 1.00 95.56 178 GLU A CA 1
ATOM 1315 C C . GLU A 1 178 ? -3.471 5.540 13.636 1.00 95.56 178 GLU A C 1
ATOM 1317 O O . GLU A 1 178 ? -4.218 6.186 12.903 1.00 95.56 178 GLU A O 1
ATOM 1322 N N . VAL A 1 179 ? -3.182 4.258 13.405 1.00 95.88 179 VAL A N 1
ATOM 1323 C CA . VAL A 1 179 ? -3.803 3.460 12.342 1.00 95.88 179 VAL A CA 1
ATOM 1324 C C . VAL A 1 179 ? -4.665 2.380 12.977 1.00 95.88 179 VAL A C 1
ATOM 1326 O O . VAL A 1 179 ? -4.158 1.557 13.738 1.00 95.88 179 VAL A O 1
ATOM 1329 N N . THR A 1 180 ? -5.954 2.350 12.645 1.00 95.69 180 THR A N 1
ATOM 1330 C CA . THR A 1 180 ? -6.923 1.411 13.227 1.00 95.69 180 THR A CA 1
ATOM 1331 C C . THR A 1 180 ? -7.575 0.530 12.174 1.00 95.69 180 THR A C 1
ATOM 1333 O O . THR A 1 180 ? -7.937 1.025 11.112 1.00 95.69 180 THR A O 1
ATOM 1336 N N . LEU A 1 181 ? -7.795 -0.743 12.502 1.00 95.12 181 LEU A N 1
ATOM 1337 C CA . LEU A 1 181 ? -8.650 -1.682 11.773 1.00 95.12 181 LEU A CA 1
ATOM 1338 C C . LEU A 1 181 ? -9.988 -1.796 12.502 1.00 95.12 181 LEU A C 1
ATOM 1340 O O . LEU A 1 181 ? -10.011 -2.087 13.703 1.00 95.12 181 LEU A O 1
ATOM 1344 N N . ARG A 1 182 ? -11.092 -1.608 11.779 1.00 93.75 182 ARG A N 1
ATOM 1345 C CA . ARG A 1 182 ? -12.449 -1.707 12.325 1.00 93.75 182 ARG A CA 1
ATOM 1346 C C . ARG A 1 182 ? -13.327 -2.640 11.504 1.00 93.75 182 ARG A C 1
ATOM 1348 O O . ARG A 1 182 ? -13.180 -2.735 10.288 1.00 93.75 182 ARG A O 1
ATOM 1355 N N . ASP A 1 183 ? -14.247 -3.309 12.188 1.00 93.19 183 ASP A N 1
ATOM 1356 C CA . ASP A 1 183 ? -15.366 -4.018 11.569 1.00 93.19 183 ASP A CA 1
ATOM 1357 C C . ASP A 1 183 ? -16.479 -3.006 11.264 1.00 93.19 183 ASP A C 1
ATOM 1359 O O . ASP A 1 183 ? -17.022 -2.369 12.168 1.00 93.19 183 ASP A O 1
ATOM 1363 N N . THR A 1 184 ? -16.771 -2.839 9.977 1.00 90.75 184 THR A N 1
ATOM 1364 C CA . THR A 1 184 ? -17.742 -1.886 9.409 1.00 90.75 184 THR A CA 1
ATOM 1365 C C . THR A 1 184 ? -18.913 -2.598 8.734 1.00 90.75 184 THR A C 1
ATOM 1367 O O . THR A 1 184 ? -19.571 -2.039 7.861 1.00 90.75 184 THR A O 1
ATOM 1370 N N . SER A 1 185 ? -19.174 -3.849 9.119 1.00 88.38 185 SER A N 1
ATOM 1371 C CA . SER A 1 185 ? -20.275 -4.649 8.564 1.00 88.38 185 SER A CA 1
ATOM 1372 C C . SER A 1 185 ? -21.658 -4.088 8.903 1.00 88.38 185 SER A C 1
ATOM 1374 O O . SER A 1 185 ? -22.626 -4.382 8.209 1.00 88.38 185 SER A O 1
ATOM 1376 N N . LEU A 1 186 ? -21.751 -3.293 9.970 1.00 86.88 186 LEU A N 1
ATOM 1377 C CA . LEU A 1 186 ? -22.979 -2.664 10.441 1.00 86.88 186 LEU A CA 1
ATOM 1378 C C . LEU A 1 186 ? -22.889 -1.153 10.214 1.00 86.88 186 LEU A C 1
ATOM 1380 O O . LEU A 1 186 ? -21.895 -0.534 10.590 1.00 86.88 186 LEU A O 1
ATOM 1384 N N . MET A 1 187 ? -23.925 -0.573 9.606 1.00 72.75 187 MET A N 1
ATOM 1385 C CA . MET A 1 187 ? -23.955 0.851 9.249 1.00 72.75 187 MET A CA 1
ATOM 1386 C C . MET A 1 187 ? -24.478 1.740 10.390 1.00 72.75 187 MET A C 1
ATOM 1388 O O . MET A 1 187 ? -23.995 2.855 10.553 1.00 72.75 187 MET A O 1
ATOM 1392 N N . ASP A 1 188 ? -25.390 1.228 11.225 1.00 81.88 188 ASP A N 1
ATOM 1393 C CA . ASP A 1 188 ? -26.119 2.014 12.242 1.00 81.88 188 ASP A CA 1
ATOM 1394 C C . ASP A 1 188 ? -25.555 1.870 13.667 1.00 81.88 188 ASP A C 1
ATOM 1396 O O . ASP A 1 188 ? -26.236 2.115 14.663 1.00 81.88 188 ASP A O 1
ATOM 1400 N N . THR A 1 189 ? -24.306 1.426 13.801 1.00 79.38 189 THR A N 1
ATOM 1401 C CA . THR A 1 189 ? -23.650 1.269 15.104 1.00 79.38 189 THR A CA 1
ATOM 1402 C C . THR A 1 189 ? -22.180 1.651 15.032 1.00 79.38 189 THR A C 1
ATOM 1404 O O . THR A 1 189 ? -21.564 1.653 13.965 1.00 79.38 189 THR A O 1
ATOM 1407 N N . ALA A 1 190 ? -21.595 1.979 16.183 1.00 82.88 190 ALA A N 1
ATOM 1408 C CA . ALA A 1 190 ? -20.183 2.309 16.263 1.00 82.88 190 ALA A CA 1
ATOM 1409 C C . ALA A 1 190 ? -19.330 1.116 15.796 1.00 82.88 190 ALA A C 1
ATOM 1411 O O . ALA A 1 190 ? -19.399 0.021 16.356 1.00 82.88 190 ALA A O 1
ATOM 1412 N N . ALA A 1 191 ? -18.494 1.342 14.779 1.00 88.81 191 ALA A N 1
ATOM 1413 C CA . ALA A 1 191 ? -17.649 0.305 14.199 1.00 88.81 191 ALA A CA 1
ATOM 1414 C C . ALA A 1 191 ? -16.676 -0.278 15.241 1.00 88.81 191 ALA A C 1
ATOM 1416 O O . ALA A 1 191 ? -15.863 0.448 15.837 1.00 88.81 191 ALA A O 1
ATOM 1417 N N . LYS A 1 192 ? -16.735 -1.602 15.434 1.00 92.12 192 LYS A N 1
ATOM 1418 C CA . LYS A 1 192 ? -15.936 -2.324 16.433 1.00 92.12 192 LYS A CA 1
ATOM 1419 C C . LYS A 1 192 ? -14.446 -2.221 16.097 1.00 92.12 192 LYS A C 1
ATOM 1421 O O . LYS A 1 192 ? -14.037 -2.550 14.986 1.00 92.12 192 LYS A O 1
ATOM 1426 N N . LEU A 1 193 ? -13.628 -1.800 17.063 1.00 93.38 193 LEU A N 1
ATOM 1427 C CA . LEU A 1 193 ? -12.168 -1.783 16.933 1.00 93.38 193 LEU A CA 1
ATOM 1428 C C . LEU A 1 193 ? -11.609 -3.210 17.016 1.00 93.38 193 LEU A C 1
ATOM 1430 O O . LEU A 1 193 ? -11.907 -3.924 17.970 1.00 93.38 193 LEU A O 1
ATOM 1434 N N . ILE A 1 194 ? -10.800 -3.601 16.029 1.00 94.06 194 ILE A N 1
ATOM 1435 C CA . ILE A 1 194 ? -10.138 -4.916 15.961 1.00 94.06 194 ILE A CA 1
ATOM 1436 C C . ILE A 1 194 ? -8.648 -4.790 16.274 1.00 94.06 194 ILE A C 1
ATOM 1438 O O . ILE A 1 194 ? -8.081 -5.591 17.007 1.00 94.06 194 ILE A O 1
ATOM 1442 N N . ALA A 1 195 ? -7.991 -3.776 15.713 1.00 92.81 195 ALA A N 1
ATOM 1443 C CA . ALA A 1 195 ? -6.578 -3.535 15.956 1.00 92.81 195 ALA A CA 1
ATOM 1444 C C . ALA A 1 195 ? -6.249 -2.049 15.859 1.00 92.81 195 ALA A C 1
ATOM 1446 O O . ALA A 1 195 ? -6.883 -1.311 15.105 1.00 92.81 195 ALA A O 1
ATOM 1447 N N . THR A 1 196 ? -5.218 -1.628 16.583 1.00 95.50 196 THR A N 1
ATOM 1448 C CA . THR A 1 196 ? -4.632 -0.291 16.477 1.00 95.50 196 THR A CA 1
ATOM 1449 C C . THR A 1 196 ? -3.111 -0.400 16.506 1.00 95.50 196 THR A C 1
ATOM 1451 O O . THR A 1 196 ? -2.546 -1.294 17.139 1.00 95.50 196 THR A O 1
ATOM 1454 N N . THR A 1 197 ? -2.435 0.489 15.791 1.00 92.81 197 THR A N 1
ATOM 1455 C CA . THR A 1 197 ? -0.997 0.703 15.916 1.00 92.81 197 THR A CA 1
ATOM 1456 C C . THR A 1 197 ? -0.720 2.194 15.928 1.00 92.81 197 THR A C 1
ATOM 1458 O O . THR A 1 197 ? -1.425 2.979 15.293 1.00 92.81 197 THR A O 1
ATOM 1461 N N . THR A 1 198 ? 0.303 2.590 16.675 1.00 94.25 198 THR A N 1
ATOM 1462 C CA . THR A 1 198 ? 0.731 3.979 16.775 1.00 94.25 198 THR A CA 1
ATOM 1463 C C . THR A 1 198 ? 2.135 4.113 16.213 1.00 94.25 198 THR A C 1
ATOM 1465 O O . THR A 1 198 ? 3.009 3.303 16.520 1.00 94.25 198 THR A O 1
ATOM 1468 N N . ILE A 1 199 ? 2.345 5.152 15.414 1.00 92.50 199 ILE A N 1
ATOM 1469 C CA . ILE A 1 199 ? 3.643 5.548 14.884 1.00 92.50 199 ILE A CA 1
ATOM 1470 C C . ILE A 1 199 ? 3.928 6.955 15.400 1.00 92.50 199 ILE A C 1
ATOM 1472 O O . ILE A 1 199 ? 3.105 7.860 15.254 1.00 92.50 199 ILE A O 1
ATOM 1476 N N . SER A 1 200 ? 5.099 7.115 16.000 1.00 87.12 200 SER A N 1
ATOM 1477 C CA . SER A 1 200 ? 5.644 8.401 16.428 1.00 87.12 200 SER A CA 1
ATOM 1478 C C . SER A 1 200 ? 6.814 8.786 15.520 1.00 87.12 200 SER A C 1
ATOM 1480 O O . SER A 1 200 ? 7.282 7.972 14.722 1.00 87.12 200 SER A O 1
ATOM 1482 N N . ASP A 1 201 ? 7.273 10.033 15.624 1.00 82.00 201 ASP A N 1
ATOM 1483 C CA . ASP A 1 201 ? 8.516 10.534 15.007 1.00 82.00 201 ASP A CA 1
ATOM 1484 C C . ASP A 1 201 ? 8.525 10.628 13.470 1.00 82.00 201 ASP A C 1
ATOM 1486 O O . ASP A 1 201 ? 9.532 10.995 12.858 1.00 82.00 201 ASP A O 1
ATOM 1490 N N . ALA A 1 202 ? 7.395 10.359 12.818 1.00 84.88 202 ALA A N 1
ATOM 1491 C CA . ALA A 1 202 ? 7.242 10.592 11.391 1.00 84.88 202 ALA A CA 1
ATOM 1492 C C . ALA A 1 202 ? 7.128 12.098 11.111 1.00 84.88 202 ALA A C 1
ATOM 1494 O O . ALA A 1 202 ? 6.209 12.761 11.581 1.00 84.88 202 ALA A O 1
ATOM 1495 N N . THR A 1 203 ? 8.058 12.629 10.319 1.00 83.50 203 THR A N 1
ATOM 1496 C CA . THR A 1 203 ? 8.125 14.060 9.962 1.00 83.50 203 THR A CA 1
ATOM 1497 C C . THR A 1 203 ? 7.789 14.333 8.498 1.00 83.50 203 THR A C 1
ATOM 1499 O O . THR A 1 203 ? 7.651 15.489 8.089 1.00 83.50 203 THR A O 1
ATOM 1502 N N . THR A 1 204 ? 7.666 13.273 7.692 1.00 87.31 204 THR A N 1
ATOM 1503 C CA . THR A 1 204 ? 7.368 13.375 6.264 1.00 87.31 204 THR A CA 1
ATOM 1504 C C . THR A 1 204 ? 6.468 12.250 5.762 1.00 87.31 204 THR A C 1
ATOM 1506 O O . THR A 1 204 ? 6.514 11.127 6.264 1.00 87.31 204 THR A O 1
ATOM 1509 N N . PHE A 1 205 ? 5.656 12.554 4.748 1.00 83.12 205 PHE A N 1
ATOM 1510 C CA . PHE A 1 205 ? 4.947 11.549 3.955 1.00 83.12 205 PHE A CA 1
ATOM 1511 C C . PHE A 1 205 ? 5.833 11.054 2.796 1.00 83.12 205 PHE A C 1
ATOM 1513 O O . PHE A 1 205 ? 6.638 11.830 2.274 1.00 83.12 205 PHE A O 1
ATOM 1520 N N . PRO A 1 206 ? 5.667 9.802 2.322 1.00 90.88 206 PRO A N 1
ATOM 1521 C CA . PRO A 1 206 ? 4.736 8.779 2.804 1.00 90.88 206 PRO A CA 1
ATOM 1522 C C . PRO A 1 206 ? 5.224 8.041 4.061 1.00 90.88 206 PRO A C 1
ATOM 1524 O O . PRO A 1 206 ? 6.390 7.660 4.149 1.00 90.88 206 PRO A O 1
ATOM 1527 N N . VAL A 1 207 ? 4.307 7.733 4.983 1.00 88.94 207 VAL A N 1
ATOM 1528 C CA . VAL A 1 207 ? 4.615 6.974 6.212 1.00 88.94 207 VAL A CA 1
ATOM 1529 C C . VAL A 1 207 ? 4.245 5.511 6.023 1.00 88.94 207 VAL A C 1
ATOM 1531 O O . VAL A 1 207 ? 3.092 5.193 5.753 1.00 88.94 207 VAL A O 1
ATOM 1534 N N . SER A 1 208 ? 5.206 4.601 6.165 1.00 90.44 208 SER A N 1
ATOM 1535 C CA . SER A 1 208 ? 4.918 3.162 6.094 1.00 90.44 208 SER A CA 1
ATOM 1536 C C . SER A 1 208 ? 4.381 2.660 7.432 1.00 90.44 208 SER A C 1
ATOM 1538 O O . SER A 1 208 ? 4.962 2.963 8.471 1.00 90.44 208 SER A O 1
ATOM 1540 N N . TYR A 1 209 ? 3.313 1.863 7.410 1.00 90.25 209 TYR A N 1
ATOM 1541 C CA . TYR A 1 209 ? 2.723 1.284 8.614 1.00 90.25 209 TYR A CA 1
ATOM 1542 C C . TYR A 1 209 ? 2.657 -0.244 8.553 1.00 90.25 209 TYR A C 1
ATOM 1544 O O . TYR A 1 209 ? 2.622 -0.859 7.483 1.00 90.25 209 TYR A O 1
ATOM 1552 N N . LYS A 1 210 ? 2.638 -0.858 9.740 1.00 90.25 210 LYS A N 1
ATOM 1553 C CA . LYS A 1 210 ? 2.491 -2.302 9.938 1.00 90.25 210 LYS A CA 1
ATOM 1554 C C . LYS A 1 210 ? 1.530 -2.545 11.100 1.00 90.25 210 LYS A C 1
ATOM 1556 O O . LYS A 1 210 ? 1.907 -2.424 12.260 1.00 90.25 210 LYS A O 1
ATOM 1561 N N . LEU A 1 211 ? 0.287 -2.887 10.781 1.00 91.69 211 LEU A N 1
ATOM 1562 C CA . LEU A 1 211 ? -0.793 -3.079 11.743 1.00 91.69 211 LEU A CA 1
ATOM 1563 C C . LEU A 1 211 ? -0.967 -4.568 12.056 1.00 91.69 211 LEU A C 1
ATOM 1565 O O . LEU A 1 211 ? -1.390 -5.336 11.195 1.00 91.69 211 LEU A O 1
ATOM 1569 N N . LYS A 1 212 ? -0.632 -4.978 13.281 1.00 89.12 212 LYS A N 1
ATOM 1570 C CA . LYS A 1 212 ? -0.823 -6.352 13.772 1.00 89.12 212 LYS A CA 1
ATOM 1571 C C . LYS A 1 212 ? -2.298 -6.593 14.084 1.00 89.12 212 LYS A C 1
ATOM 1573 O O . LYS A 1 212 ? -2.893 -5.776 14.774 1.00 89.12 212 LYS A O 1
ATOM 1578 N N . TYR A 1 213 ? -2.861 -7.714 13.641 1.00 86.81 213 TYR A N 1
ATOM 1579 C CA . TYR A 1 213 ? -4.233 -8.107 13.979 1.00 86.81 213 TYR A CA 1
ATOM 1580 C C . TYR A 1 213 ? -4.323 -9.597 14.326 1.00 86.81 213 TYR A C 1
ATOM 1582 O O . TYR A 1 213 ? -3.483 -10.399 13.908 1.00 86.81 213 TYR A O 1
ATOM 1590 N N . ASN A 1 214 ? -5.346 -9.969 15.097 1.00 83.69 214 ASN A N 1
ATOM 1591 C CA . ASN A 1 214 ? -5.654 -11.362 15.402 1.00 83.69 214 ASN A CA 1
ATOM 1592 C C . ASN A 1 214 ? -6.585 -11.939 14.320 1.00 83.69 214 ASN A C 1
ATOM 1594 O O . ASN A 1 214 ? -7.716 -11.468 14.187 1.00 83.69 214 ASN A O 1
ATOM 1598 N N . PRO A 1 215 ? -6.171 -12.975 13.569 1.00 81.25 215 PRO A N 1
ATOM 1599 C CA . PRO A 1 215 ? -7.017 -13.587 12.542 1.00 81.25 215 PRO A CA 1
ATOM 1600 C C . PRO A 1 215 ? -8.328 -14.157 13.081 1.00 81.25 215 PRO A C 1
ATOM 1602 O O . PRO A 1 215 ? -9.298 -14.231 12.341 1.00 81.25 215 PRO A O 1
ATOM 1605 N N . SER A 1 216 ? -8.371 -14.530 14.362 1.00 80.50 216 SER A N 1
ATOM 1606 C CA . SER A 1 216 ? -9.571 -15.090 15.002 1.00 80.50 216 SER A CA 1
ATOM 1607 C C . SER A 1 216 ? -10.699 -14.063 15.160 1.00 80.50 216 SER A C 1
ATOM 1609 O O . SER A 1 216 ? -11.846 -14.439 15.376 1.00 80.50 216 SER A O 1
ATOM 1611 N N . GLU A 1 217 ? -10.384 -12.767 15.074 1.00 84.25 217 GLU A N 1
ATOM 1612 C CA . GLU A 1 217 ? -11.368 -11.680 15.140 1.00 84.25 217 GLU A CA 1
ATOM 1613 C C . GLU A 1 217 ? -11.952 -11.321 13.767 1.00 84.25 217 GLU A C 1
ATOM 1615 O O . GLU A 1 217 ? -12.918 -10.558 13.689 1.00 84.25 217 GLU A O 1
ATOM 1620 N N . ILE A 1 218 ? -11.386 -11.886 12.696 1.00 86.38 218 ILE A N 1
ATOM 1621 C CA . ILE A 1 218 ? -11.864 -11.722 11.327 1.00 86.38 218 ILE A CA 1
ATOM 1622 C C . ILE A 1 218 ? -12.878 -12.828 11.033 1.00 86.38 218 ILE A C 1
ATOM 1624 O O . ILE A 1 218 ? -12.561 -14.016 11.080 1.00 86.38 218 ILE A O 1
ATOM 1628 N N . LYS A 1 219 ? -14.110 -12.423 10.746 1.00 84.31 219 LYS A N 1
ATOM 1629 C CA . LYS A 1 219 ? -15.250 -13.288 10.462 1.00 84.31 219 LYS A CA 1
ATOM 1630 C C . LYS A 1 219 ? -15.535 -13.291 8.970 1.00 84.31 219 LYS A C 1
ATOM 1632 O O . LYS A 1 219 ? -15.381 -12.278 8.290 1.00 84.31 219 LYS A O 1
ATOM 1637 N N . ASP A 1 220 ? -15.979 -14.438 8.481 1.00 82.56 220 ASP A N 1
ATOM 1638 C CA . ASP A 1 220 ? -16.412 -14.569 7.097 1.00 82.56 220 ASP A CA 1
ATOM 1639 C C . ASP A 1 220 ? -17.697 -13.761 6.847 1.00 82.56 220 ASP A C 1
ATOM 1641 O O . ASP A 1 220 ? -18.541 -13.635 7.736 1.00 82.56 220 ASP A O 1
ATOM 1645 N N . GLY A 1 221 ? -17.821 -13.166 5.660 1.00 80.06 221 GLY A N 1
ATOM 1646 C CA . GLY A 1 221 ? -18.945 -12.293 5.288 1.00 80.06 221 GLY A CA 1
ATOM 1647 C C . GLY A 1 221 ? -18.964 -10.896 5.934 1.00 80.06 221 GLY A C 1
ATOM 1648 O O . GLY A 1 221 ? -19.835 -10.092 5.604 1.00 80.06 221 GLY A O 1
ATOM 1649 N N . HIS A 1 222 ? -18.014 -10.571 6.816 1.00 87.44 222 HIS A N 1
ATOM 1650 C CA . HIS A 1 222 ? -17.883 -9.240 7.415 1.00 87.44 222 HIS A CA 1
ATOM 1651 C C . HIS A 1 222 ? -17.045 -8.285 6.540 1.00 87.44 222 HIS A C 1
ATOM 1653 O O . HIS A 1 222 ? -16.151 -8.701 5.802 1.00 87.44 222 HIS A O 1
ATOM 1659 N N . THR A 1 223 ? -17.309 -6.978 6.642 1.00 88.44 223 THR A N 1
ATOM 1660 C CA . THR A 1 223 ? -16.559 -5.908 5.965 1.00 88.44 223 THR A CA 1
ATOM 1661 C C . THR A 1 223 ? -15.649 -5.174 6.943 1.00 88.44 223 THR A C 1
ATOM 1663 O O . THR A 1 223 ? -16.105 -4.606 7.933 1.00 88.44 223 THR A O 1
ATOM 1666 N N . TYR A 1 224 ? -14.361 -5.094 6.617 1.00 92.06 224 TYR A N 1
ATOM 1667 C CA . TYR A 1 224 ? -13.352 -4.443 7.449 1.00 92.06 224 TYR A CA 1
ATOM 1668 C C . TYR A 1 224 ? -12.731 -3.244 6.744 1.00 92.06 224 TYR A C 1
ATOM 1670 O O . TYR A 1 224 ? -12.525 -3.274 5.528 1.00 92.06 224 TYR A O 1
ATOM 1678 N N . SER A 1 225 ? -12.376 -2.213 7.508 1.00 91.94 225 SER A N 1
ATOM 1679 C CA . SER A 1 225 ? -11.701 -1.028 6.983 1.00 91.94 225 SER A CA 1
ATOM 1680 C C . SER A 1 225 ? -10.556 -0.555 7.865 1.00 91.94 225 SER A C 1
ATOM 1682 O O . SER A 1 225 ? -10.551 -0.752 9.083 1.00 91.94 225 SER A O 1
ATOM 1684 N N . VAL A 1 226 ? -9.562 0.057 7.223 1.00 94.44 226 VAL A N 1
ATOM 1685 C CA . VAL A 1 226 ? -8.455 0.740 7.890 1.00 94.44 226 VAL A CA 1
ATOM 1686 C C . VAL A 1 226 ? -8.636 2.248 7.817 1.00 94.44 226 VAL A C 1
ATOM 1688 O O . VAL A 1 226 ? -9.081 2.792 6.809 1.00 94.44 226 VAL A O 1
ATOM 1691 N N . SER A 1 227 ? -8.259 2.932 8.890 1.00 92.38 227 SER A N 1
ATOM 1692 C CA . SER A 1 227 ? -8.254 4.391 8.961 1.00 92.38 227 SER A CA 1
ATOM 1693 C C . SER A 1 227 ? -6.989 4.888 9.637 1.00 92.38 227 SER A C 1
ATOM 1695 O O . SER A 1 227 ? -6.493 4.235 10.554 1.00 92.38 227 SER A O 1
ATOM 1697 N N . ALA A 1 228 ? -6.499 6.049 9.214 1.00 93.75 228 ALA A N 1
ATOM 1698 C CA . ALA A 1 228 ? -5.374 6.732 9.834 1.00 93.75 228 ALA A CA 1
ATOM 1699 C C . ALA A 1 228 ? -5.820 8.095 10.369 1.00 93.75 228 ALA A C 1
ATOM 1701 O O . ALA A 1 228 ? -6.528 8.841 9.690 1.00 93.75 228 ALA A O 1
ATOM 1702 N N . ARG A 1 229 ? -5.385 8.419 11.585 1.00 92.75 229 ARG A N 1
ATOM 1703 C CA . ARG A 1 229 ? -5.559 9.721 12.231 1.00 92.75 229 ARG A CA 1
ATOM 1704 C C . ARG A 1 229 ? -4.197 10.224 12.668 1.00 92.75 229 ARG A C 1
ATOM 1706 O O . ARG A 1 229 ? -3.420 9.466 13.238 1.00 92.75 229 ARG A O 1
ATOM 1713 N N . ILE A 1 230 ? -3.895 11.478 12.371 1.00 92.88 230 ILE A N 1
ATOM 1714 C CA . ILE A 1 230 ? -2.637 12.107 12.760 1.00 92.88 230 ILE A CA 1
ATOM 1715 C C . ILE A 1 230 ? -2.981 13.268 13.664 1.00 92.88 230 ILE A C 1
ATOM 1717 O O . ILE A 1 230 ? -3.578 14.251 13.216 1.00 92.88 230 ILE A O 1
ATOM 1721 N N . ASN A 1 231 ? -2.602 13.137 14.924 1.00 90.69 231 ASN A N 1
ATOM 1722 C CA . ASN A 1 231 ? -2.755 14.187 15.905 1.00 90.69 231 ASN A CA 1
ATOM 1723 C C . ASN A 1 231 ? -1.441 14.955 15.996 1.00 90.69 231 ASN A C 1
ATOM 1725 O O . ASN A 1 231 ? -0.375 14.341 16.075 1.00 90.69 231 ASN A O 1
ATOM 1729 N N . GLY A 1 232 ? -1.528 16.280 15.973 1.00 86.44 232 GLY A N 1
ATOM 1730 C CA . GLY A 1 232 ? -0.394 17.157 16.191 1.00 86.44 232 GLY A CA 1
ATOM 1731 C C . GLY A 1 232 ? 0.187 17.027 17.604 1.00 86.44 232 GLY A C 1
ATOM 1732 O O . GLY A 1 232 ? -0.356 16.311 18.456 1.00 86.44 232 GLY A O 1
ATOM 1733 N N . PRO A 1 233 ? 1.292 17.737 17.878 1.00 84.25 233 PRO A N 1
ATOM 1734 C CA . PRO A 1 233 ? 1.896 17.800 19.211 1.00 84.25 233 PRO A CA 1
ATOM 1735 C C . PRO A 1 233 ? 0.959 18.387 20.277 1.00 84.25 233 PRO A C 1
ATOM 1737 O O . PRO A 1 233 ? 1.116 18.107 21.460 1.00 84.25 233 PRO A O 1
ATOM 1740 N N . ASP A 1 234 ? -0.024 19.180 19.864 1.00 86.44 234 ASP A N 1
ATOM 1741 C CA . ASP A 1 234 ? -1.082 19.756 20.695 1.00 86.44 234 ASP A CA 1
ATOM 1742 C C . ASP A 1 234 ? -2.271 18.802 20.915 1.00 86.44 234 ASP A C 1
ATOM 1744 O O . ASP A 1 234 ? -3.312 19.202 21.432 1.00 86.44 234 ASP A O 1
ATOM 1748 N N . HIS A 1 235 ? -2.129 17.538 20.505 1.00 82.12 235 HIS A N 1
ATOM 1749 C CA . HIS A 1 235 ? -3.168 16.510 20.497 1.00 82.12 235 HIS A CA 1
ATOM 1750 C C . HIS A 1 235 ? -4.366 16.799 19.581 1.00 82.12 235 HIS A C 1
ATOM 1752 O O . HIS A 1 235 ? -5.290 15.977 19.533 1.00 82.12 235 HIS A O 1
ATOM 1758 N N . GLN A 1 236 ? -4.350 17.885 18.803 1.00 86.00 236 GLN A N 1
ATOM 1759 C CA . GLN A 1 236 ? -5.423 18.197 17.866 1.00 86.00 236 GLN A CA 1
ATOM 1760 C C . GLN A 1 236 ? -5.321 17.334 16.613 1.00 86.00 236 GLN A C 1
ATOM 1762 O O . GLN A 1 236 ? -4.238 16.990 16.146 1.00 86.00 236 GLN A O 1
ATOM 1767 N N . LEU A 1 237 ? -6.469 16.956 16.053 1.00 85.94 237 LEU A N 1
ATOM 1768 C CA . LEU A 1 237 ? -6.515 16.160 14.832 1.00 85.94 237 LEU A CA 1
ATOM 1769 C C . LEU A 1 237 ? -6.076 17.024 13.646 1.00 85.94 237 LEU A C 1
ATOM 1771 O O . LEU A 1 237 ? -6.797 17.927 13.237 1.00 85.94 237 LEU A O 1
ATOM 1775 N N . HIS A 1 238 ? -4.907 16.728 13.084 1.00 86.12 238 HIS A N 1
ATOM 1776 C CA . HIS A 1 238 ? -4.365 17.438 11.929 1.00 86.12 238 HIS A CA 1
ATOM 1777 C C . HIS A 1 238 ? -4.721 16.741 10.623 1.00 86.12 238 HIS A C 1
ATOM 1779 O O . HIS A 1 238 ? -5.040 17.426 9.656 1.00 86.12 238 HIS A O 1
ATOM 1785 N N . PHE A 1 239 ? -4.701 15.404 10.580 1.00 87.69 239 PHE A N 1
ATOM 1786 C CA . PHE A 1 239 ? -5.032 14.651 9.368 1.00 87.69 239 PHE A CA 1
ATOM 1787 C C . PHE A 1 239 ? -5.928 13.444 9.642 1.00 87.69 239 PHE A C 1
ATOM 1789 O O . PHE A 1 239 ? -5.783 12.770 10.662 1.00 87.69 239 PHE A O 1
ATOM 1796 N N . ILE A 1 240 ? -6.818 13.137 8.699 1.00 88.06 240 ILE A N 1
ATOM 1797 C CA . ILE A 1 240 ? -7.711 11.971 8.738 1.00 88.06 240 ILE A CA 1
ATOM 1798 C C . ILE A 1 240 ? -7.998 11.467 7.321 1.00 88.06 240 ILE A C 1
ATOM 1800 O O . ILE A 1 240 ? -7.970 12.253 6.380 1.00 88.06 240 ILE A O 1
ATOM 1804 N N . ASN A 1 241 ? -8.277 10.176 7.142 1.00 87.94 241 ASN A N 1
ATOM 1805 C CA . ASN A 1 241 ? -8.868 9.688 5.892 1.00 87.94 241 ASN A CA 1
ATOM 1806 C C . ASN A 1 241 ? -10.393 9.883 5.898 1.00 87.94 241 ASN A C 1
ATOM 1808 O O . ASN A 1 241 ? -11.071 9.486 6.844 1.00 87.94 241 ASN A O 1
ATOM 1812 N N . ASP A 1 242 ? -10.931 10.466 4.832 1.00 75.19 242 ASP A N 1
ATOM 1813 C CA . ASP A 1 242 ? -12.366 10.698 4.613 1.00 75.19 242 ASP A CA 1
ATOM 1814 C C . ASP A 1 242 ? -13.043 9.579 3.803 1.00 75.19 242 ASP A C 1
ATOM 1816 O O . ASP A 1 242 ? -14.267 9.453 3.800 1.00 75.19 242 ASP A O 1
ATOM 1820 N N . VAL A 1 243 ? -12.253 8.725 3.150 1.00 74.81 243 VAL A N 1
ATOM 1821 C CA . VAL A 1 243 ? -12.734 7.569 2.386 1.00 74.81 243 VAL A CA 1
ATOM 1822 C C . VAL A 1 243 ? -12.677 6.290 3.225 1.00 74.81 243 VAL A C 1
ATOM 1824 O O . VAL A 1 243 ? -11.717 6.044 3.961 1.00 74.81 243 VAL A O 1
ATOM 1827 N N . ASN A 1 244 ? -13.696 5.437 3.077 1.00 78.44 244 ASN A N 1
ATOM 1828 C CA . ASN A 1 244 ? -13.712 4.093 3.653 1.00 78.44 244 ASN A CA 1
ATOM 1829 C C . ASN A 1 244 ? -12.716 3.171 2.922 1.00 78.44 244 ASN A C 1
ATOM 1831 O O . ASN A 1 244 ? -13.006 2.648 1.844 1.00 78.44 244 ASN A O 1
ATOM 1835 N N . THR A 1 245 ? -11.548 2.953 3.523 1.00 84.31 245 THR A N 1
ATOM 1836 C CA . THR A 1 245 ? -10.483 2.122 2.953 1.00 84.31 245 THR A CA 1
ATOM 1837 C C . THR A 1 245 ? -10.667 0.660 3.360 1.00 84.31 245 THR A C 1
ATOM 1839 O O . THR A 1 245 ? -10.212 0.228 4.420 1.00 84.31 245 THR A O 1
ATOM 1842 N N . ARG A 1 246 ? -11.366 -0.117 2.526 1.00 86.19 246 ARG A N 1
ATOM 1843 C CA . ARG A 1 246 ? -11.675 -1.531 2.804 1.00 86.19 246 ARG A CA 1
ATOM 1844 C C . ARG A 1 246 ? -10.437 -2.430 2.741 1.00 86.19 246 ARG A C 1
ATOM 1846 O O . ARG A 1 246 ? -9.573 -2.251 1.887 1.00 86.19 246 ARG A O 1
ATOM 1853 N N . VAL A 1 247 ? -10.403 -3.447 3.601 1.00 87.75 247 VAL A N 1
ATOM 1854 C CA . VAL A 1 247 ? -9.383 -4.506 3.601 1.00 87.75 247 VAL A CA 1
ATOM 1855 C C . VAL A 1 247 ? -9.999 -5.800 3.091 1.00 87.75 247 VAL A C 1
ATOM 1857 O O . VAL A 1 247 ? -11.014 -6.255 3.615 1.00 87.75 247 VAL A O 1
ATOM 1860 N N . ASN A 1 248 ? -9.369 -6.408 2.087 1.00 83.31 248 ASN A N 1
ATOM 1861 C CA . ASN A 1 248 ? -9.754 -7.727 1.603 1.00 83.31 248 ASN A CA 1
ATOM 1862 C C . ASN A 1 248 ? -8.871 -8.807 2.247 1.00 83.31 248 ASN A C 1
ATOM 1864 O O . ASN A 1 248 ? -7.648 -8.760 2.121 1.00 83.31 248 ASN A O 1
ATOM 1868 N N . PHE A 1 249 ? -9.494 -9.780 2.915 1.00 78.56 249 PHE A N 1
ATOM 1869 C CA . PHE A 1 249 ? -8.821 -10.912 3.563 1.00 78.56 249 PHE A CA 1
ATOM 1870 C C . PHE A 1 249 ? -8.947 -12.232 2.775 1.00 78.56 249 PHE A C 1
ATOM 1872 O O . PHE A 1 249 ? -8.614 -13.285 3.313 1.00 78.56 249 PHE A O 1
ATOM 1879 N N . ALA A 1 250 ? -9.408 -12.187 1.516 1.00 59.16 250 ALA A N 1
ATOM 1880 C CA . ALA A 1 250 ? -9.717 -13.370 0.704 1.00 59.16 250 ALA A CA 1
ATOM 1881 C C . ALA A 1 250 ? -8.529 -14.324 0.447 1.00 59.16 250 ALA A C 1
ATOM 1883 O O . ALA A 1 250 ? -8.746 -15.520 0.263 1.00 59.16 250 ALA A O 1
ATOM 1884 N N . ASP A 1 251 ? -7.281 -13.842 0.500 1.00 52.53 251 ASP A N 1
ATOM 1885 C CA . ASP A 1 251 ? -6.096 -14.648 0.191 1.00 52.53 251 ASP A CA 1
ATOM 1886 C C . ASP A 1 251 ? -5.306 -15.021 1.456 1.00 52.53 251 ASP A C 1
ATOM 1888 O O . ASP A 1 251 ? -4.498 -14.256 1.985 1.00 52.53 251 ASP A O 1
ATOM 1892 N N . SER A 1 252 ? -5.497 -16.254 1.932 1.00 50.75 252 SER A N 1
ATOM 1893 C CA . SER A 1 252 ? -4.850 -16.792 3.145 1.00 50.75 252 SER A CA 1
ATOM 1894 C C . SER A 1 252 ? -3.306 -16.855 3.095 1.00 50.75 252 SER A C 1
ATOM 1896 O O . SER A 1 252 ? -2.657 -17.047 4.135 1.00 50.75 252 SER A O 1
ATOM 1898 N N . SER A 1 253 ? -2.700 -16.648 1.917 1.00 47.34 253 SER A N 1
ATOM 1899 C CA . SER A 1 253 ? -1.254 -16.735 1.671 1.00 47.34 253 SER A CA 1
ATOM 1900 C C . SER A 1 253 ? -0.484 -15.411 1.749 1.00 47.34 253 SER A C 1
ATOM 1902 O O . SER A 1 253 ? 0.739 -15.456 1.879 1.00 47.34 253 SER A O 1
ATOM 1904 N N . SER A 1 254 ? -1.138 -14.244 1.705 1.00 54.75 254 SER A N 1
ATOM 1905 C CA . SER A 1 254 ? -0.450 -12.939 1.705 1.00 54.75 254 SER A CA 1
ATOM 1906 C C . SER A 1 254 ? -1.046 -11.958 2.709 1.00 54.75 254 SER A C 1
ATOM 1908 O O . SER A 1 254 ? -2.256 -11.782 2.774 1.00 54.75 254 SER A O 1
ATOM 1910 N N . SER A 1 255 ? -0.183 -11.290 3.480 1.00 69.00 255 SER A N 1
ATOM 1911 C CA . SER A 1 255 ? -0.578 -10.136 4.290 1.00 69.00 255 SER A CA 1
ATOM 1912 C C . SER A 1 255 ? -1.175 -9.048 3.387 1.00 69.00 255 SER A C 1
ATOM 1914 O O . SER A 1 255 ? -0.514 -8.673 2.414 1.00 69.00 255 SER A O 1
ATOM 1916 N N . PRO A 1 256 ? -2.382 -8.534 3.673 1.00 80.25 256 PRO A N 1
ATOM 1917 C CA . PRO A 1 256 ? -3.003 -7.501 2.852 1.00 80.25 256 PRO A CA 1
ATOM 1918 C C . PRO A 1 256 ? -2.158 -6.220 2.850 1.00 80.25 256 PRO A C 1
ATOM 1920 O O . PRO A 1 256 ? -1.701 -5.756 3.899 1.00 80.25 256 PRO A O 1
ATOM 1923 N N . MET A 1 257 ? -1.971 -5.655 1.655 1.00 79.88 257 MET A N 1
ATOM 1924 C CA . MET A 1 257 ? -1.309 -4.368 1.439 1.00 79.88 257 MET A CA 1
ATOM 1925 C C . MET A 1 257 ? -2.350 -3.315 1.066 1.00 79.88 257 MET A C 1
ATOM 1927 O O . MET A 1 257 ? -3.035 -3.471 0.056 1.00 79.88 257 MET A O 1
ATOM 1931 N N . VAL A 1 258 ? -2.485 -2.265 1.875 1.00 85.25 258 VAL A N 1
ATOM 1932 C CA . VAL A 1 258 ? -3.536 -1.250 1.731 1.00 85.25 258 VAL A CA 1
ATOM 1933 C C . VAL A 1 258 ? -2.947 0.134 1.986 1.00 85.25 258 VAL A C 1
ATOM 1935 O O . VAL A 1 258 ? -2.451 0.396 3.071 1.00 85.25 258 VAL A O 1
ATOM 1938 N N . ASP A 1 259 ? -2.998 1.030 1.005 1.00 85.25 259 ASP A N 1
ATOM 1939 C CA . ASP A 1 259 ? -2.532 2.410 1.180 1.00 85.25 259 ASP A CA 1
ATOM 1940 C C . ASP A 1 259 ? -3.677 3.313 1.669 1.00 85.25 259 ASP A C 1
ATOM 1942 O O . ASP A 1 259 ? -4.836 3.127 1.296 1.00 85.25 259 ASP A O 1
ATOM 1946 N N . ILE A 1 260 ? -3.352 4.297 2.512 1.00 85.38 260 ILE A N 1
ATOM 1947 C CA . ILE A 1 260 ? -4.312 5.229 3.114 1.00 85.38 260 ILE A CA 1
ATOM 1948 C C . ILE A 1 260 ? -3.980 6.650 2.655 1.00 85.38 260 ILE A C 1
ATOM 1950 O O . ILE A 1 260 ? -2.907 7.177 2.952 1.00 85.38 260 ILE A O 1
ATOM 1954 N N . ALA A 1 261 ? -4.920 7.301 1.974 1.00 82.38 261 ALA A N 1
ATOM 1955 C CA . ALA A 1 261 ? -4.840 8.729 1.689 1.00 82.38 261 ALA A CA 1
ATOM 1956 C C . ALA A 1 261 ? -5.494 9.524 2.829 1.00 82.38 261 ALA A C 1
ATOM 1958 O O . ALA A 1 261 ? -6.629 9.235 3.205 1.00 82.38 261 ALA A O 1
ATOM 1959 N N . VAL A 1 262 ? -4.779 10.503 3.385 1.00 85.12 262 VAL A N 1
ATOM 1960 C CA . VAL A 1 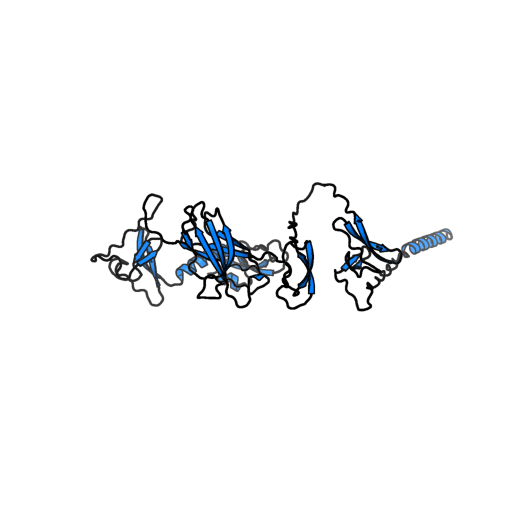262 ? -5.293 11.402 4.430 1.00 85.12 262 VAL A CA 1
ATOM 1961 C C . VAL A 1 262 ? -5.443 12.824 3.897 1.00 85.12 262 VAL A C 1
ATOM 1963 O O . VAL A 1 262 ? -4.719 13.233 2.989 1.00 85.12 262 VAL A O 1
ATOM 1966 N N . ILE A 1 263 ? -6.361 13.576 4.498 1.00 80.56 263 ILE A N 1
ATOM 1967 C CA . ILE A 1 263 ? -6.622 14.996 4.257 1.00 80.56 263 ILE A CA 1
ATOM 1968 C C . ILE A 1 263 ? -6.395 15.790 5.545 1.00 80.56 263 ILE A C 1
ATOM 1970 O O . ILE A 1 263 ? -6.543 15.246 6.641 1.00 80.56 263 ILE A O 1
ATOM 1974 N N . ARG A 1 264 ? -6.040 17.073 5.432 1.00 82.06 264 ARG A N 1
ATOM 1975 C CA . ARG A 1 264 ? -5.887 17.958 6.596 1.00 82.06 264 ARG A CA 1
ATOM 1976 C C . ARG A 1 264 ? -7.252 18.394 7.139 1.00 82.06 264 ARG A C 1
ATOM 1978 O O . ARG A 1 264 ? -8.105 18.834 6.371 1.00 82.06 264 ARG A O 1
ATOM 1985 N N . VAL A 1 265 ? -7.446 18.319 8.453 1.00 81.50 265 VAL A N 1
ATOM 1986 C CA . VAL A 1 265 ? -8.664 18.790 9.128 1.00 81.50 265 VAL A CA 1
ATOM 1987 C C . VAL A 1 265 ? -8.568 20.302 9.343 1.00 81.50 265 VAL A C 1
ATOM 1989 O O . VAL A 1 265 ? -7.561 20.812 9.830 1.00 81.50 265 VAL A O 1
ATOM 1992 N N . GLY A 1 266 ? -9.591 21.037 8.904 1.00 63.53 266 GLY A N 1
ATOM 1993 C CA . GLY A 1 266 ? -9.608 22.498 8.920 1.00 63.53 266 GLY A CA 1
ATOM 1994 C C . GLY A 1 266 ? -10.007 23.086 10.274 1.00 63.53 266 GLY A C 1
ATOM 1995 O O . GLY A 1 266 ? -11.137 22.902 10.716 1.00 63.53 266 GLY A O 1
ATOM 1996 N N . GLY A 1 267 ? -9.095 23.862 10.862 1.00 42.22 267 GLY A N 1
ATOM 1997 C CA . GLY A 1 267 ? -9.360 24.940 11.815 1.00 42.22 267 GLY A CA 1
ATOM 1998 C C . GLY A 1 267 ? -8.844 26.264 11.233 1.00 42.22 267 GLY A C 1
ATOM 1999 O O . GLY A 1 267 ? -7.824 26.286 10.547 1.00 42.22 267 GLY A O 1
ATOM 2000 N N . SER A 1 268 ? -9.612 27.332 11.448 1.00 34.41 268 SER A N 1
ATOM 2001 C CA . SER A 1 268 ? -9.488 28.679 10.873 1.00 34.41 268 SER A CA 1
ATOM 2002 C C . SER A 1 268 ? -8.116 29.357 11.044 1.00 34.41 268 SER A C 1
ATOM 2004 O O . SER A 1 268 ? -7.340 29.044 11.940 1.00 34.41 268 SER A O 1
ATOM 2006 N N . ALA A 1 269 ? -7.867 30.338 10.177 1.00 40.25 269 ALA A N 1
ATOM 2007 C CA . ALA A 1 269 ? -6.716 31.229 10.145 1.00 40.25 269 ALA A CA 1
ATOM 2008 C C . ALA A 1 269 ? -6.267 31.763 11.520 1.00 40.25 269 ALA A C 1
ATOM 2010 O O . ALA A 1 269 ? -7.052 32.351 12.259 1.00 40.25 269 ALA A O 1
ATOM 2011 N N . SER A 1 270 ? -4.957 31.703 11.769 1.00 30.17 270 SER A N 1
ATOM 2012 C CA . SER A 1 270 ? -4.247 32.779 12.457 1.00 30.17 270 SER A CA 1
ATOM 2013 C C . SER A 1 270 ? -2.853 32.938 11.854 1.00 30.17 270 SER A C 1
ATOM 2015 O O . SER A 1 270 ? -1.996 32.059 11.926 1.00 30.17 270 SER A O 1
ATOM 2017 N N . SER A 1 271 ? -2.680 34.078 11.194 1.00 39.22 271 SER A N 1
ATOM 2018 C CA . SER A 1 271 ? -1.417 34.702 10.812 1.00 39.22 271 SER A CA 1
ATOM 2019 C C . SER A 1 271 ? -0.425 34.694 11.977 1.00 39.22 271 SER A C 1
ATOM 2021 O O . SER A 1 271 ? -0.758 35.137 13.072 1.00 39.22 271 SER A O 1
ATOM 2023 N N . THR A 1 272 ? 0.805 34.228 11.790 1.00 35.12 272 THR A N 1
ATOM 2024 C CA . THR A 1 272 ? 2.033 35.033 11.593 1.00 35.12 272 THR A CA 1
ATOM 2025 C C . THR A 1 272 ? 3.208 34.049 11.767 1.00 35.12 272 THR A C 1
ATOM 2027 O O . THR A 1 272 ? 3.107 33.149 12.585 1.00 35.12 272 THR A O 1
ATOM 2030 N N . LYS A 1 273 ? 4.350 34.077 11.077 1.00 35.31 273 LYS A N 1
ATOM 2031 C CA . LYS A 1 273 ? 4.885 34.848 9.950 1.00 35.31 273 LYS A CA 1
ATOM 2032 C C . LYS A 1 273 ? 5.978 33.979 9.285 1.00 35.31 273 LYS A C 1
ATOM 2034 O O . LYS A 1 273 ? 6.751 33.339 9.984 1.00 35.31 273 LYS A O 1
ATOM 2039 N N . ALA A 1 274 ? 6.062 34.089 7.957 1.00 39.38 274 ALA A N 1
ATOM 2040 C CA . ALA A 1 274 ? 7.260 33.978 7.113 1.00 39.38 274 ALA A CA 1
ATOM 2041 C C . ALA A 1 274 ? 7.998 32.625 6.991 1.00 39.38 274 ALA A C 1
ATOM 2043 O O . ALA A 1 274 ? 9.005 32.381 7.644 1.00 39.38 274 ALA A O 1
ATOM 2044 N N . SER A 1 275 ? 7.600 31.846 5.981 1.00 36.66 275 SER A N 1
ATOM 2045 C CA . SER A 1 275 ? 8.535 31.379 4.946 1.00 36.66 275 SER A CA 1
ATOM 2046 C C . SER A 1 275 ? 7.734 31.095 3.665 1.00 36.66 275 SER A C 1
ATOM 2048 O O . SER A 1 275 ? 6.939 30.164 3.598 1.00 36.66 275 SER A O 1
ATOM 2050 N N . ASP A 1 276 ? 7.872 32.011 2.703 1.00 40.66 276 ASP A N 1
ATOM 2051 C CA . ASP A 1 276 ? 7.561 31.887 1.271 1.00 40.66 276 ASP A CA 1
ATOM 2052 C C . ASP A 1 276 ? 6.148 31.445 0.847 1.00 40.66 276 ASP A C 1
ATOM 2054 O O . ASP A 1 276 ? 5.954 30.501 0.080 1.00 40.66 276 ASP A O 1
ATOM 2058 N N . GLN A 1 277 ? 5.128 32.211 1.252 1.00 42.44 277 GLN A N 1
ATOM 2059 C CA . GLN A 1 277 ? 3.802 32.120 0.637 1.00 42.44 277 GLN A CA 1
ATOM 2060 C C . GLN A 1 277 ? 3.761 32.928 -0.669 1.00 42.44 277 GLN A C 1
ATOM 2062 O O . GLN A 1 277 ? 3.780 34.157 -0.674 1.00 42.44 277 GLN A O 1
ATOM 2067 N N . LYS A 1 278 ? 3.692 32.213 -1.795 1.00 43.44 278 LYS A N 1
ATOM 2068 C CA . LYS A 1 278 ? 3.465 32.746 -3.146 1.00 43.44 278 LYS A CA 1
ATOM 2069 C C . LYS A 1 278 ? 2.196 33.615 -3.158 1.00 43.44 278 LYS A C 1
ATOM 2071 O O . LYS A 1 278 ? 1.085 33.096 -3.097 1.00 43.44 278 LYS A O 1
ATOM 2076 N N . VAL A 1 279 ? 2.363 34.937 -3.222 1.00 46.09 279 VAL A N 1
ATOM 2077 C CA . VAL A 1 279 ? 1.256 35.902 -3.311 1.00 46.09 279 VAL A CA 1
ATOM 2078 C C . VAL A 1 279 ? 0.612 35.774 -4.691 1.00 46.09 279 VAL A C 1
ATOM 2080 O O . VAL A 1 279 ? 1.195 36.169 -5.698 1.00 46.09 279 VAL A O 1
ATOM 2083 N N . CYS A 1 280 ? -0.585 35.197 -4.756 1.00 52.19 280 CYS A N 1
ATOM 2084 C CA . CYS A 1 280 ? -1.393 35.198 -5.970 1.00 52.19 280 CYS A CA 1
ATOM 2085 C C . CYS A 1 280 ? -2.263 36.453 -5.989 1.00 52.19 280 CYS A C 1
ATOM 2087 O O . CYS A 1 280 ? -3.099 36.649 -5.108 1.00 52.19 280 CYS A O 1
ATOM 2089 N N . ALA A 1 281 ? -2.044 37.324 -6.976 1.00 55.31 281 ALA A N 1
ATOM 2090 C CA . ALA A 1 281 ? -2.882 38.499 -7.167 1.00 55.31 281 ALA A CA 1
ATOM 2091 C C . ALA A 1 281 ? -4.322 38.058 -7.509 1.00 55.31 281 ALA A C 1
ATOM 2093 O O . ALA A 1 281 ? -4.490 37.166 -8.346 1.00 55.31 281 ALA A O 1
ATOM 2094 N N . PRO A 1 282 ? -5.362 38.657 -6.899 1.00 52.66 282 PRO A N 1
ATOM 2095 C CA . PRO A 1 282 ? -6.741 38.367 -7.270 1.00 52.66 282 PRO A CA 1
ATOM 2096 C C . PRO A 1 282 ? -6.973 38.761 -8.733 1.00 52.66 282 PRO A C 1
ATOM 2098 O O . PRO A 1 282 ? -6.555 39.839 -9.165 1.00 52.66 282 PRO A O 1
ATOM 2101 N N . VAL A 1 283 ? -7.643 37.895 -9.499 1.00 55.41 283 VAL A N 1
ATOM 2102 C CA . VAL A 1 283 ? -8.031 38.189 -10.885 1.00 55.41 283 VAL A CA 1
ATOM 2103 C C . VAL A 1 283 ? -9.052 39.332 -10.849 1.00 55.41 283 VAL A C 1
ATOM 2105 O O . VAL A 1 283 ? -10.205 39.137 -10.476 1.00 55.41 283 VAL A O 1
ATOM 2108 N N . LYS A 1 284 ? -8.622 40.557 -11.168 1.00 54.09 284 LYS A N 1
ATOM 2109 C CA . LYS A 1 284 ? -9.519 41.713 -11.292 1.00 54.09 284 LYS A CA 1
ATOM 2110 C C . LYS A 1 284 ? -10.155 41.684 -12.681 1.00 54.09 284 LYS A C 1
ATOM 2112 O O . LYS A 1 284 ? -9.482 41.951 -13.672 1.00 54.09 284 LYS A O 1
ATOM 2117 N N . CYS A 1 285 ? -11.440 41.353 -12.758 1.00 54.69 285 CYS A N 1
ATOM 2118 C CA . CYS A 1 285 ? -12.206 41.442 -13.997 1.00 54.69 285 CYS A CA 1
ATOM 2119 C C . CYS A 1 285 ? -12.474 42.921 -14.318 1.00 54.69 285 CYS A C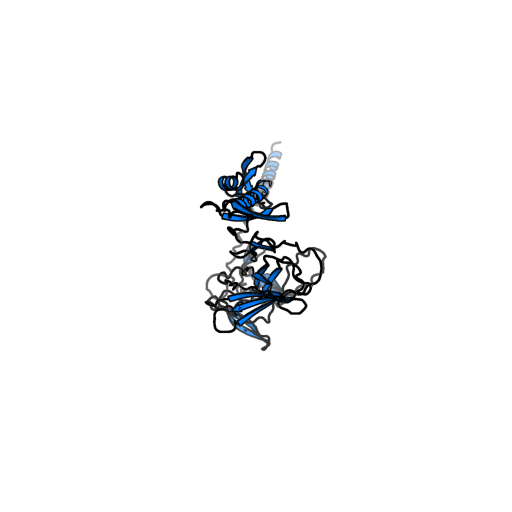 1
ATOM 2121 O O . CYS A 1 285 ? -13.056 43.629 -13.494 1.00 54.69 285 CYS A O 1
ATOM 2123 N N . SER A 1 286 ? -12.071 43.407 -15.495 1.00 52.62 286 SER A N 1
ATOM 2124 C CA . SER A 1 286 ? -12.419 44.773 -15.911 1.00 52.62 286 SER A CA 1
ATOM 2125 C C . SER A 1 286 ? -13.940 44.937 -15.954 1.00 52.62 286 SER A C 1
ATOM 2127 O O . SER A 1 286 ? -14.607 44.290 -16.757 1.00 52.62 286 SER A O 1
ATOM 2129 N N . GLY A 1 287 ? -14.477 45.808 -15.094 1.00 54.56 287 GLY A N 1
ATOM 2130 C CA . GLY A 1 287 ? -15.868 46.268 -15.156 1.00 54.56 287 GLY A CA 1
ATOM 2131 C C . GLY A 1 287 ? -16.880 45.591 -14.223 1.00 54.56 287 GLY A C 1
ATOM 2132 O O . GLY A 1 287 ? -18.065 45.872 -14.364 1.00 54.56 287 GLY A O 1
ATOM 2133 N N . THR A 1 288 ? -16.481 44.741 -13.263 1.00 50.72 288 THR A N 1
ATOM 2134 C CA . THR A 1 288 ? -17.426 44.191 -12.259 1.00 50.72 288 THR A CA 1
ATOM 2135 C C . THR A 1 288 ? -16.819 44.107 -10.851 1.00 50.72 288 THR A C 1
ATOM 2137 O O . THR A 1 288 ? -15.604 44.023 -10.695 1.00 50.72 288 THR A O 1
ATOM 2140 N N . THR A 1 289 ? -17.662 44.119 -9.809 1.00 49.72 289 THR A N 1
ATOM 2141 C CA . THR A 1 289 ? -17.264 43.938 -8.393 1.00 49.72 289 THR A CA 1
ATOM 2142 C C . THR A 1 289 ? -17.125 42.465 -7.975 1.00 49.72 289 THR A C 1
ATOM 2144 O O . THR A 1 289 ? -16.793 42.188 -6.824 1.00 49.72 289 THR A O 1
ATOM 2147 N N . LYS A 1 290 ? -17.365 41.506 -8.886 1.00 50.22 290 LYS A N 1
ATOM 2148 C CA . LYS A 1 290 ? -17.208 40.061 -8.646 1.00 50.22 290 LYS A CA 1
ATOM 2149 C C . LYS A 1 290 ? -15.948 39.530 -9.331 1.00 50.22 290 LYS A C 1
ATOM 2151 O O . LYS A 1 290 ? -15.646 39.894 -10.459 1.00 50.22 290 LYS A O 1
ATOM 2156 N N . THR A 1 291 ? -15.241 38.638 -8.644 1.00 63.88 291 THR A N 1
ATOM 2157 C CA . THR A 1 291 ? -13.895 38.170 -9.008 1.00 63.88 291 THR A CA 1
ATOM 2158 C C . THR A 1 291 ? -13.857 36.944 -9.943 1.00 63.88 291 THR A C 1
ATOM 2160 O O . THR A 1 291 ? -12.882 36.830 -10.672 1.00 63.88 291 THR A O 1
ATOM 2163 N N . CYS A 1 292 ? -14.899 36.091 -10.010 1.00 65.12 292 CYS A N 1
ATOM 2164 C CA . CYS A 1 292 ? -15.109 35.044 -11.046 1.00 65.12 292 CYS A CA 1
ATOM 2165 C C . CYS A 1 292 ? -16.599 34.597 -11.084 1.00 65.12 292 CYS A C 1
ATOM 2167 O O . CYS A 1 292 ? -17.036 33.897 -10.163 1.00 65.12 292 CYS A O 1
ATOM 2169 N N . PRO A 1 293 ? -17.417 34.963 -12.091 1.00 65.50 293 PRO A N 1
ATOM 2170 C CA . PRO A 1 293 ? -18.842 34.602 -12.160 1.00 65.50 293 PRO A CA 1
ATOM 2171 C C . PRO A 1 293 ? -19.137 33.095 -12.219 1.00 65.50 293 PRO A C 1
ATOM 2173 O O . PRO A 1 293 ? -20.163 32.661 -11.699 1.00 65.50 293 PRO A O 1
ATOM 2176 N N . TYR A 1 294 ? -18.245 32.294 -12.813 1.00 67.00 294 TYR A N 1
ATOM 2177 C CA . TYR A 1 294 ? -18.426 30.840 -12.950 1.00 67.00 294 TYR A CA 1
ATOM 2178 C C . TYR A 1 294 ? -17.719 30.035 -11.844 1.00 67.00 294 TYR A C 1
ATOM 2180 O O . TYR A 1 294 ? -17.684 28.800 -11.870 1.00 67.00 294 TYR A O 1
ATOM 2188 N N . GLY A 1 295 ? -17.196 30.730 -10.830 1.00 66.81 295 GLY A N 1
ATOM 2189 C CA . GLY A 1 295 ? -16.540 30.155 -9.660 1.00 66.81 295 GLY A CA 1
ATOM 2190 C C . GLY A 1 295 ? -15.051 29.864 -9.853 1.00 66.81 295 GLY A C 1
ATOM 2191 O O . GLY A 1 295 ? -14.452 30.162 -10.888 1.00 66.81 295 GLY A O 1
ATOM 2192 N N . TYR A 1 296 ? -14.456 29.260 -8.825 1.00 71.19 296 TYR A N 1
ATOM 2193 C CA . TYR A 1 296 ? -13.011 29.063 -8.708 1.00 71.19 296 TYR A CA 1
ATOM 2194 C C . TYR A 1 296 ? -12.601 27.597 -8.855 1.00 71.19 296 TYR A C 1
ATOM 2196 O O . TYR A 1 296 ? -13.383 26.675 -8.605 1.00 71.19 296 TYR A O 1
ATOM 2204 N N . GLN A 1 297 ? -11.346 27.392 -9.233 1.00 69.25 297 GLN A N 1
ATOM 2205 C CA . GLN A 1 297 ? -10.615 26.133 -9.154 1.00 69.25 297 GLN A CA 1
ATOM 2206 C C . GLN A 1 297 ? -9.264 26.382 -8.477 1.00 69.25 297 GLN A C 1
ATOM 2208 O O . GLN A 1 297 ? -8.653 27.435 -8.668 1.00 69.25 297 GLN A O 1
ATOM 2213 N N . LYS A 1 298 ? -8.794 25.416 -7.683 1.00 65.88 298 LYS A N 1
ATOM 2214 C CA . LYS A 1 298 ? -7.488 25.496 -7.021 1.00 65.88 298 LYS A CA 1
ATOM 2215 C C . LYS A 1 298 ? -6.399 24.968 -7.954 1.00 65.88 298 LYS A C 1
ATOM 2217 O O . LYS A 1 298 ? -6.465 23.815 -8.373 1.00 65.88 298 LYS A O 1
ATOM 2222 N N . LEU A 1 299 ? -5.398 25.792 -8.258 1.00 63.59 299 LEU A N 1
ATOM 2223 C CA . LEU A 1 299 ? -4.193 25.386 -8.989 1.00 63.59 299 LEU A CA 1
ATOM 2224 C C . LEU A 1 299 ? -2.966 26.009 -8.315 1.00 63.59 299 LEU A C 1
ATOM 2226 O O . LEU A 1 299 ? -2.949 27.209 -8.051 1.00 63.59 299 LEU A O 1
ATOM 2230 N N . ASP A 1 300 ? -1.951 25.196 -8.013 1.00 63.34 300 ASP A N 1
ATOM 2231 C CA . ASP A 1 300 ? -0.736 25.606 -7.288 1.00 63.34 300 ASP A CA 1
ATOM 2232 C C . ASP A 1 300 ? -1.009 26.397 -5.990 1.00 63.34 300 ASP A C 1
ATOM 2234 O O . ASP A 1 300 ? -0.318 27.373 -5.692 1.00 63.34 300 ASP A O 1
ATOM 2238 N N . GLY A 1 301 ? -2.041 26.005 -5.234 1.00 58.84 301 GLY A N 1
ATOM 2239 C CA . GLY A 1 301 ? -2.425 26.663 -3.979 1.00 58.84 301 GLY A CA 1
ATOM 2240 C C . GLY A 1 301 ? -3.172 27.993 -4.142 1.00 58.84 301 GLY A C 1
ATOM 2241 O O . GLY A 1 301 ? -3.462 28.638 -3.138 1.00 58.84 301 GLY A O 1
ATOM 2242 N N . CYS A 1 302 ? -3.511 28.393 -5.372 1.00 62.91 302 CYS A N 1
ATOM 2243 C CA . CYS A 1 302 ? -4.217 29.639 -5.664 1.00 62.91 302 CYS A CA 1
ATOM 2244 C C . CYS A 1 302 ? -5.622 29.387 -6.218 1.00 62.91 302 CYS A C 1
ATOM 2246 O O . CYS A 1 302 ? -5.838 28.447 -6.985 1.00 62.91 302 CYS A O 1
ATOM 2248 N N . GLU A 1 303 ? -6.578 30.236 -5.834 1.00 66.81 303 GLU A N 1
ATOM 2249 C CA . GLU A 1 303 ? -7.942 30.225 -6.367 1.00 66.81 303 GLU A CA 1
ATOM 2250 C C . GLU A 1 303 ? -7.991 31.034 -7.664 1.00 66.81 303 GLU A C 1
ATOM 2252 O O . GLU A 1 303 ? -7.781 32.245 -7.672 1.00 66.81 303 GLU A O 1
ATOM 2257 N N . ILE A 1 304 ? -8.233 30.349 -8.780 1.00 69.25 304 ILE A N 1
ATOM 2258 C CA . ILE A 1 304 ? -8.257 30.944 -10.122 1.00 69.25 304 ILE A CA 1
ATOM 2259 C C . ILE A 1 304 ? -9.624 30.674 -10.745 1.00 69.25 304 ILE A C 1
ATOM 2261 O O . ILE A 1 304 ? -10.239 29.649 -10.452 1.00 69.25 304 ILE A O 1
ATOM 2265 N N . CYS A 1 305 ? -10.113 31.563 -11.612 1.00 72.38 305 CYS A N 1
ATOM 2266 C CA . CYS A 1 305 ? -11.393 31.348 -12.284 1.00 72.38 305 CYS A CA 1
ATOM 2267 C C . CYS A 1 305 ? -11.408 30.026 -13.063 1.00 72.38 305 CYS A C 1
ATOM 2269 O O . CYS A 1 305 ? -10.399 29.595 -13.645 1.00 72.38 305 CYS A O 1
ATOM 2271 N N . LYS A 1 306 ? -12.572 29.372 -13.079 1.00 73.06 306 LYS A N 1
ATOM 2272 C CA . LYS A 1 306 ? -12.792 28.181 -13.904 1.00 73.06 306 LYS A CA 1
ATOM 2273 C C . LYS A 1 306 ? -12.588 28.490 -15.391 1.00 73.06 306 LYS A C 1
ATOM 2275 O O . LYS A 1 306 ? -12.595 29.635 -15.836 1.00 73.06 306 LYS A O 1
ATOM 2280 N N . CYS A 1 307 ? -12.370 27.435 -16.167 1.00 70.50 307 CYS A N 1
ATOM 2281 C CA . CYS A 1 307 ? -12.304 27.538 -17.621 1.00 70.50 307 CYS A CA 1
ATOM 2282 C C . CYS A 1 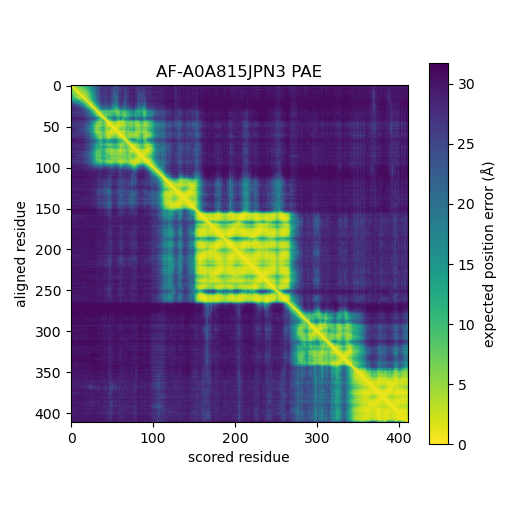307 ? -13.583 28.156 -18.204 1.00 70.50 307 CYS A C 1
ATOM 2284 O O . CYS A 1 307 ? -14.673 27.908 -17.692 1.00 70.50 307 CYS A O 1
ATOM 2286 N N . ASN A 1 308 ? -13.424 28.922 -19.288 1.00 63.53 308 ASN A N 1
ATOM 2287 C CA . ASN A 1 308 ? -14.471 29.695 -19.973 1.00 63.53 308 ASN A CA 1
ATOM 2288 C C . ASN A 1 308 ? -15.039 30.876 -19.170 1.00 63.53 308 ASN A C 1
ATOM 2290 O O . ASN A 1 308 ? -15.989 31.515 -19.623 1.00 63.53 308 ASN A O 1
ATOM 2294 N N . ASP A 1 309 ? -14.467 31.190 -18.006 1.00 71.88 309 ASP A N 1
ATOM 2295 C CA . ASP A 1 309 ? -14.819 32.410 -17.296 1.00 71.88 309 ASP A CA 1
ATOM 2296 C C . ASP A 1 309 ? -14.352 33.633 -18.118 1.00 71.88 309 ASP A C 1
ATOM 2298 O O . ASP A 1 309 ? -13.206 33.650 -18.573 1.00 71.88 309 ASP A O 1
ATOM 2302 N N . PRO A 1 310 ? -15.201 34.653 -18.345 1.00 63.12 310 PRO A N 1
ATOM 2303 C CA . PRO A 1 310 ? -14.854 35.844 -19.128 1.00 63.12 310 PRO A CA 1
ATOM 2304 C C . PRO A 1 310 ? -13.685 36.642 -18.534 1.00 63.12 310 PRO A C 1
ATOM 2306 O O . PRO A 1 310 ? -13.094 37.472 -19.225 1.00 63.12 310 PRO A O 1
ATOM 2309 N N . CYS A 1 311 ? -13.319 36.375 -17.279 1.00 64.81 311 CYS A N 1
ATOM 2310 C CA . CYS A 1 311 ? -12.125 36.918 -16.647 1.00 64.81 311 CYS A CA 1
ATOM 2311 C C . CYS A 1 311 ? -10.830 36.186 -17.061 1.00 64.81 311 CYS A C 1
ATOM 2313 O O . CYS A 1 311 ? -9.744 36.569 -16.627 1.00 64.81 311 CYS A O 1
ATOM 2315 N N . ASN A 1 312 ? -10.916 35.144 -17.900 1.00 60.19 312 ASN A N 1
ATOM 2316 C CA . ASN A 1 312 ? -9.799 34.302 -18.310 1.00 60.19 312 ASN A CA 1
ATOM 2317 C C . ASN A 1 312 ? -9.862 33.919 -19.807 1.00 60.19 312 ASN A C 1
ATOM 2319 O O . ASN A 1 312 ? -10.582 32.979 -20.155 1.00 60.19 312 ASN A O 1
ATOM 2323 N N . PRO A 1 313 ? -9.047 34.517 -20.700 1.00 56.62 313 PRO A N 1
ATOM 2324 C CA . PRO A 1 313 ? -8.174 35.694 -20.557 1.00 56.62 313 PRO A CA 1
ATOM 2325 C C . PRO A 1 313 ? -8.966 37.020 -20.556 1.00 56.62 313 PRO A C 1
ATOM 2327 O O . PRO A 1 313 ? -10.122 37.026 -20.981 1.00 56.62 313 PRO A O 1
ATOM 2330 N N . PRO A 1 314 ? -8.373 38.154 -20.122 1.00 54.47 314 PRO A N 1
ATOM 2331 C CA . PRO A 1 314 ? -9.070 39.439 -20.099 1.00 54.47 314 PRO A CA 1
ATOM 2332 C C . PRO A 1 314 ? -9.571 39.804 -21.503 1.00 54.47 314 PRO A C 1
ATOM 2334 O O . PRO A 1 314 ? -8.782 40.096 -22.398 1.00 54.47 314 PRO A O 1
ATOM 2337 N N . GLY A 1 315 ? -10.890 39.765 -21.692 1.00 53.09 315 GLY A N 1
ATOM 2338 C CA . GLY A 1 315 ? -11.564 40.351 -22.848 1.00 53.09 315 GLY A CA 1
ATOM 2339 C C . GLY A 1 315 ? -12.381 39.403 -23.726 1.00 53.09 315 GLY A C 1
ATOM 2340 O O . GLY A 1 315 ? -13.327 39.897 -24.331 1.00 53.09 315 GLY A O 1
ATOM 2341 N N . LYS A 1 316 ? -12.098 38.089 -23.803 1.00 56.59 316 LYS A N 1
ATOM 2342 C CA . LYS A 1 316 ? -12.934 37.115 -24.554 1.00 56.59 316 LYS A CA 1
ATOM 2343 C C . LYS A 1 316 ? -12.765 35.677 -24.022 1.00 56.59 316 LYS A C 1
ATOM 2345 O O . LYS A 1 316 ? -11.627 3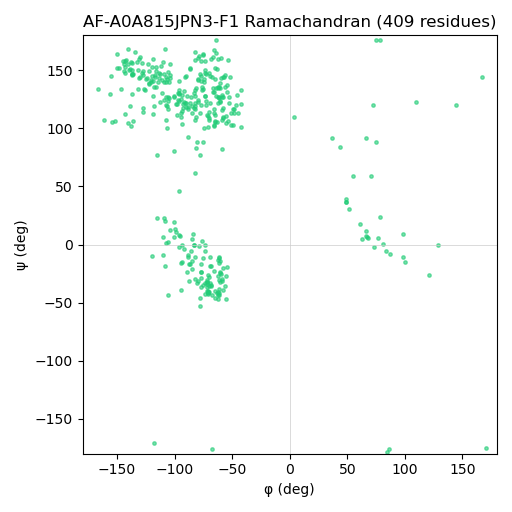5.214 -23.948 1.00 56.59 316 LYS A O 1
ATOM 2350 N N . PRO A 1 317 ? -13.852 34.940 -23.711 1.00 57.66 317 PRO A N 1
ATOM 2351 C CA . PRO A 1 317 ? -13.763 33.540 -23.293 1.00 57.66 317 PRO A CA 1
ATOM 2352 C C . PRO A 1 317 ? -13.249 32.652 -24.437 1.00 57.66 317 PRO A C 1
ATOM 2354 O O . PRO A 1 317 ? -13.746 32.718 -25.563 1.00 57.66 317 PRO A O 1
ATOM 2357 N N . ILE A 1 318 ? -12.251 31.811 -24.152 1.00 66.00 318 ILE A N 1
ATOM 2358 C CA . ILE A 1 318 ? -11.740 30.821 -25.110 1.00 66.00 318 ILE A CA 1
ATOM 2359 C C . ILE A 1 318 ? -12.721 29.646 -25.162 1.00 66.00 318 ILE A C 1
ATOM 2361 O O . ILE A 1 318 ? -12.922 28.963 -24.163 1.00 66.00 318 ILE A O 1
ATOM 2365 N N . LEU A 1 319 ? -13.293 29.371 -26.334 1.00 69.31 319 LEU A N 1
ATOM 2366 C CA . LEU A 1 319 ? -14.095 28.170 -26.571 1.00 69.31 319 LEU A CA 1
ATOM 2367 C C . LEU A 1 319 ? -13.206 27.074 -27.168 1.00 69.31 319 LEU A C 1
ATOM 2369 O O . LEU A 1 319 ? -12.721 27.205 -28.291 1.00 69.31 319 LEU A O 1
ATOM 2373 N N . CYS A 1 320 ? -12.975 25.993 -26.423 1.00 74.75 320 CYS A N 1
ATOM 2374 C CA . CYS A 1 320 ? -12.221 24.848 -26.935 1.00 74.75 320 CYS A CA 1
ATOM 2375 C C . CYS A 1 320 ? -13.046 24.018 -27.918 1.00 74.75 320 CYS A C 1
ATOM 2377 O O . CYS A 1 320 ? -14.239 23.803 -27.712 1.00 74.75 320 CYS A O 1
ATOM 2379 N N . GLY A 1 321 ? -12.393 23.508 -28.968 1.00 74.81 321 GLY A N 1
ATOM 2380 C CA . GLY A 1 321 ? -13.028 22.595 -29.916 1.00 74.81 321 GLY A CA 1
ATOM 2381 C C . GLY A 1 321 ? -13.455 21.273 -29.263 1.00 74.81 321 GLY A C 1
ATOM 2382 O O . GLY A 1 321 ? -12.980 20.906 -28.191 1.00 74.81 321 GLY A O 1
ATOM 2383 N N . SER A 1 322 ? -14.303 20.500 -29.945 1.00 72.94 322 SER A N 1
ATOM 2384 C CA . SER A 1 322 ? -14.944 19.279 -29.415 1.00 72.94 322 SER A CA 1
ATOM 2385 C C . SER A 1 322 ? -13.992 18.170 -28.933 1.00 72.94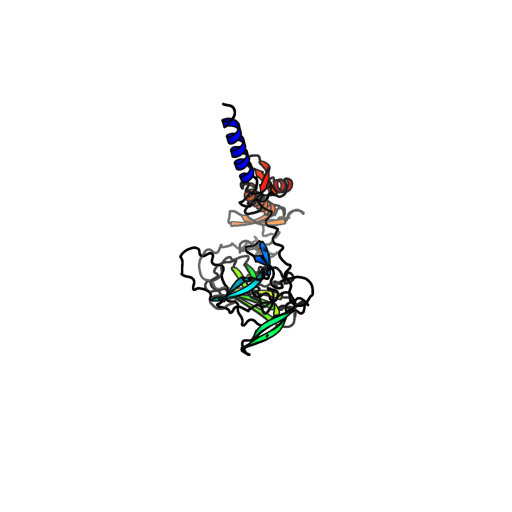 322 SER A C 1
ATOM 2387 O O . SER A 1 322 ? -14.393 17.316 -28.146 1.00 72.94 322 SER A O 1
ATOM 2389 N N . LYS A 1 323 ? -12.725 18.171 -29.372 1.00 71.44 323 LYS A N 1
ATOM 2390 C CA . LYS A 1 323 ? -11.680 17.211 -28.950 1.00 71.44 323 LYS A CA 1
ATOM 2391 C C . LYS A 1 323 ? -10.640 17.806 -27.993 1.00 71.44 323 LYS A C 1
ATOM 2393 O O . LYS A 1 323 ? -9.679 17.131 -27.620 1.00 71.44 323 LYS A O 1
ATOM 2398 N N . GLN A 1 324 ? -10.804 19.067 -27.615 1.00 75.12 324 GLN A N 1
ATOM 2399 C CA . GLN A 1 324 ? -9.886 19.791 -26.749 1.00 75.12 324 GLN A CA 1
ATOM 2400 C C . GLN A 1 324 ? -10.527 20.013 -25.381 1.00 75.12 324 GLN A C 1
ATOM 2402 O O . GLN A 1 324 ? -11.735 20.186 -25.248 1.00 75.12 324 GLN A O 1
ATOM 2407 N N . ARG A 1 325 ? -9.700 20.013 -24.342 1.00 75.12 325 ARG A N 1
ATOM 2408 C CA . ARG A 1 325 ? -10.068 20.466 -23.004 1.00 75.12 325 ARG A CA 1
ATOM 2409 C C . ARG A 1 325 ? -9.383 21.794 -22.733 1.00 75.12 325 ARG A C 1
ATOM 2411 O O . ARG A 1 325 ? -8.254 22.019 -23.166 1.00 75.12 325 ARG A O 1
ATOM 2418 N N . CYS A 1 326 ? -10.079 22.662 -22.013 1.00 72.25 326 CYS A N 1
ATOM 2419 C CA . CYS A 1 326 ? -9.495 23.891 -21.509 1.00 72.25 326 CYS A CA 1
ATOM 2420 C C . CYS A 1 326 ? -8.599 23.574 -20.307 1.00 72.25 326 CYS A C 1
ATOM 2422 O O . CYS A 1 326 ? -8.976 22.807 -19.418 1.00 72.25 326 CYS A O 1
ATOM 2424 N N . PHE A 1 327 ? -7.417 24.174 -20.290 1.00 74.00 327 PHE A N 1
ATOM 2425 C CA . PHE A 1 327 ? -6.455 24.138 -19.205 1.00 74.00 327 PHE A CA 1
ATOM 2426 C C . PHE A 1 327 ? -6.129 25.568 -18.787 1.00 74.00 327 PHE A C 1
ATOM 2428 O O . PHE A 1 327 ? -6.054 26.471 -19.621 1.00 74.00 327 PHE A O 1
ATOM 2435 N N . VAL A 1 328 ? -5.931 25.756 -17.485 1.00 73.06 328 VAL A N 1
ATOM 2436 C CA . VAL A 1 328 ? -5.335 26.972 -16.937 1.00 73.06 328 VAL A CA 1
ATOM 2437 C C . VAL A 1 328 ? -3.857 26.710 -16.722 1.00 73.06 328 VAL A C 1
ATOM 2439 O O . VAL A 1 328 ? -3.488 25.717 -16.092 1.00 73.06 328 VAL A O 1
ATOM 2442 N N . ASP A 1 329 ? -3.015 27.606 -17.218 1.00 69.69 329 ASP A N 1
ATOM 2443 C CA . ASP A 1 329 ? -1.573 27.525 -17.049 1.00 69.69 329 ASP A CA 1
ATOM 2444 C C . ASP A 1 329 ? -1.012 28.827 -16.493 1.00 69.69 329 ASP A C 1
ATOM 2446 O O . ASP A 1 329 ? -1.521 29.920 -16.753 1.00 69.69 329 ASP A O 1
ATOM 2450 N N . LYS A 1 330 ? 0.068 28.697 -15.725 1.00 71.56 330 LYS A N 1
ATOM 2451 C CA . LYS A 1 330 ? 0.833 29.831 -15.222 1.00 71.56 330 LYS A CA 1
ATOM 2452 C C . LYS A 1 330 ? 1.757 30.344 -16.327 1.00 71.56 330 LYS A C 1
ATOM 2454 O O . LYS A 1 330 ? 2.555 29.581 -16.873 1.00 71.56 330 LYS A O 1
ATOM 2459 N N . LYS A 1 331 ? 1.657 31.627 -16.651 1.00 68.75 331 LYS A N 1
ATOM 2460 C CA . LYS A 1 331 ? 2.547 32.312 -17.586 1.00 68.75 331 LYS A CA 1
ATOM 2461 C C . LYS A 1 331 ? 3.874 32.693 -16.904 1.00 68.75 331 LYS A C 1
ATOM 2463 O O . LYS A 1 331 ? 3.941 32.745 -15.671 1.00 68.75 331 LYS A O 1
ATOM 2468 N N . PRO A 1 332 ? 4.940 32.963 -17.683 1.00 64.19 332 PRO A N 1
ATOM 2469 C CA . PRO A 1 332 ? 6.246 33.364 -17.148 1.00 64.19 332 PRO A CA 1
ATOM 2470 C C . PRO A 1 332 ? 6.209 34.643 -16.300 1.00 64.19 332 PRO A C 1
ATOM 2472 O O . PRO A 1 332 ? 6.960 34.755 -15.339 1.00 64.19 332 PRO A O 1
ATOM 2475 N N . ASP A 1 333 ? 5.298 35.567 -16.618 1.00 63.12 333 ASP A N 1
ATOM 2476 C CA . ASP A 1 333 ? 5.050 36.819 -15.885 1.00 63.12 333 ASP A CA 1
ATOM 2477 C C . ASP A 1 333 ? 4.321 36.618 -14.539 1.00 63.12 333 ASP A C 1
ATOM 2479 O O . ASP A 1 333 ? 4.046 37.574 -13.820 1.00 63.12 333 ASP A O 1
ATOM 2483 N N . GLY A 1 334 ? 3.993 35.371 -14.187 1.00 60.06 334 GLY A N 1
ATOM 2484 C CA . GLY A 1 334 ? 3.284 35.027 -12.961 1.00 60.06 334 GLY A CA 1
ATOM 2485 C C . GLY A 1 334 ? 1.759 35.080 -13.064 1.00 60.06 334 GLY A C 1
ATOM 2486 O O . GLY A 1 334 ? 1.097 34.608 -12.140 1.00 60.06 334 GLY A O 1
ATOM 2487 N N . SER A 1 335 ? 1.204 35.579 -14.171 1.00 64.44 335 SER A N 1
ATOM 2488 C CA . SER A 1 335 ? -0.238 35.583 -14.426 1.00 64.44 335 SER A CA 1
ATOM 2489 C C . SER A 1 335 ? -0.753 34.190 -14.810 1.00 64.44 335 SER A C 1
ATOM 2491 O O . SER A 1 335 ? 0.013 33.295 -15.174 1.00 64.44 335 SER A O 1
ATOM 2493 N N . PHE A 1 336 ? -2.066 33.980 -14.725 1.00 64.88 336 PHE A N 1
ATOM 2494 C CA . PHE A 1 336 ? -2.710 32.737 -15.157 1.00 64.88 336 PHE A CA 1
ATOM 2495 C C . PHE A 1 336 ? -3.466 32.958 -16.466 1.00 64.88 336 PHE A C 1
ATOM 2497 O O . PHE A 1 336 ? -4.060 34.015 -16.674 1.00 64.88 336 PHE A O 1
ATOM 2504 N N . GLY A 1 337 ? -3.436 31.968 -17.358 1.00 68.12 337 GLY A N 1
ATOM 2505 C CA . GLY A 1 337 ? -4.095 32.052 -18.656 1.00 68.12 337 GLY A CA 1
ATOM 2506 C C . GLY A 1 337 ? -4.801 30.775 -19.105 1.00 68.12 337 GLY A C 1
ATOM 2507 O O . GLY A 1 337 ? -4.380 29.661 -18.805 1.00 68.12 337 GLY A O 1
ATOM 2508 N N . THR A 1 338 ? -5.858 31.010 -19.878 1.00 73.50 338 THR A N 1
ATOM 2509 C CA . THR A 1 338 ? -6.538 30.165 -20.866 1.00 73.50 338 THR A CA 1
ATOM 2510 C C . THR A 1 338 ? -5.698 29.419 -21.891 1.00 73.50 338 THR A C 1
ATOM 2512 O O . THR A 1 338 ? -5.104 30.111 -22.716 1.00 73.50 338 THR A O 1
ATOM 2515 N N . ARG A 1 339 ? -5.712 28.083 -21.997 1.00 77.06 339 ARG A N 1
ATOM 2516 C CA . ARG A 1 339 ? -5.468 27.446 -23.309 1.00 77.06 339 ARG A CA 1
ATOM 2517 C C . ARG A 1 339 ? -6.291 26.187 -23.539 1.00 77.06 339 ARG A C 1
ATOM 2519 O O . ARG A 1 339 ? -6.652 25.488 -22.601 1.00 77.06 339 ARG A O 1
ATOM 2526 N N . CYS A 1 340 ? -6.516 25.855 -24.803 1.00 79.50 340 CYS A N 1
ATOM 2527 C CA . CYS A 1 340 ? -7.115 24.589 -25.210 1.00 79.50 340 CYS A CA 1
ATOM 2528 C C . CYS A 1 340 ? -6.024 23.600 -25.602 1.00 79.50 340 CYS A C 1
ATOM 2530 O O . CYS A 1 340 ? -5.152 23.926 -26.403 1.00 79.50 340 CYS A O 1
ATOM 2532 N N . ASP A 1 341 ? -6.079 22.388 -25.062 1.00 76.50 341 ASP A N 1
ATOM 2533 C CA . ASP A 1 341 ? -5.168 21.311 -25.438 1.00 76.50 341 ASP A CA 1
ATOM 2534 C C . ASP A 1 341 ? -5.940 19.996 -25.568 1.00 76.50 341 ASP A C 1
ATOM 2536 O O . ASP A 1 341 ? -7.019 19.810 -25.005 1.00 76.50 341 ASP A O 1
ATOM 2540 N N . THR A 1 342 ? -5.403 19.062 -26.333 1.00 75.00 342 THR A N 1
ATOM 2541 C CA . THR A 1 342 ? -5.951 17.710 -26.391 1.00 75.00 342 THR A CA 1
ATOM 2542 C C . THR A 1 342 ? -5.599 16.965 -25.102 1.00 75.00 342 THR A C 1
ATOM 2544 O O . THR A 1 342 ? -4.544 17.163 -24.500 1.00 75.00 342 THR A O 1
ATOM 2547 N N . VAL A 1 343 ? -6.475 16.064 -24.656 1.00 59.69 343 VAL A N 1
ATOM 2548 C CA . VAL A 1 343 ? -6.292 15.283 -23.411 1.00 59.69 343 VAL A CA 1
ATOM 2549 C C . VAL A 1 343 ? -5.038 14.379 -23.445 1.00 59.69 343 VAL A C 1
ATOM 2551 O O . VAL A 1 343 ? -4.634 13.827 -22.423 1.00 59.69 343 VAL A O 1
ATOM 2554 N N . ALA A 1 344 ? -4.413 14.242 -24.615 1.00 59.84 344 ALA A N 1
ATOM 2555 C CA . ALA A 1 344 ? -3.238 13.426 -24.882 1.00 59.84 344 ALA A CA 1
ATOM 2556 C C . ALA A 1 344 ? -1.922 14.044 -24.334 1.00 59.84 344 ALA A C 1
ATOM 2558 O O . ALA A 1 344 ? -1.081 13.337 -23.779 1.00 59.84 344 ALA A O 1
ATOM 2559 N N . SER A 1 345 ? -1.767 15.378 -24.335 1.00 58.69 345 SER A N 1
ATOM 2560 C CA . SER A 1 345 ? -0.432 16.009 -24.253 1.00 58.69 345 SER A CA 1
ATOM 2561 C C . SER A 1 345 ? 0.320 15.849 -22.914 1.00 58.69 345 SER A C 1
ATOM 2563 O O . SER A 1 345 ? 1.546 15.702 -22.904 1.00 58.69 345 SER A O 1
ATOM 2565 N N . LYS A 1 346 ? -0.368 15.829 -21.759 1.00 57.41 346 LYS A N 1
ATOM 2566 C CA . LYS A 1 346 ? 0.303 15.676 -20.444 1.00 57.41 346 LYS A CA 1
ATOM 2567 C C . LYS A 1 346 ? 0.728 14.232 -20.156 1.00 57.41 346 LYS A C 1
ATOM 2569 O O . LYS A 1 346 ? 1.792 14.012 -19.578 1.00 57.41 346 LYS A O 1
ATOM 2574 N N . ARG A 1 347 ? -0.079 13.247 -20.568 1.00 58.47 347 ARG A N 1
ATOM 2575 C CA . ARG A 1 347 ? 0.251 11.817 -20.426 1.00 58.47 347 ARG A CA 1
ATOM 2576 C C . ARG A 1 347 ? 1.348 11.403 -21.397 1.00 58.47 347 ARG A C 1
ATOM 2578 O O . ARG A 1 347 ? 2.221 10.632 -21.005 1.00 58.47 347 ARG A O 1
ATOM 2585 N N . ASP A 1 348 ? 1.347 11.961 -22.602 1.00 64.69 348 ASP A N 1
ATOM 2586 C CA . ASP A 1 348 ? 2.329 11.622 -23.629 1.00 64.69 348 ASP A CA 1
ATOM 2587 C C . ASP A 1 348 ? 3.717 12.171 -23.294 1.00 64.69 348 ASP A C 1
ATOM 2589 O O . ASP A 1 348 ? 4.678 11.410 -23.322 1.00 64.69 348 ASP A O 1
ATOM 2593 N N . LYS A 1 349 ? 3.829 13.413 -22.800 1.00 65.69 349 LYS A N 1
ATOM 2594 C CA . LYS A 1 349 ? 5.117 13.966 -22.328 1.00 65.69 349 LYS A CA 1
ATOM 2595 C C . LYS A 1 349 ? 5.714 13.185 -21.154 1.00 65.69 349 LYS A C 1
ATOM 2597 O O . LYS A 1 349 ? 6.926 12.991 -21.068 1.00 65.69 349 LYS A O 1
ATOM 2602 N N . HIS A 1 350 ? 4.877 12.725 -20.223 1.00 67.44 350 HIS A N 1
ATOM 2603 C CA . HIS A 1 350 ? 5.344 11.899 -19.109 1.00 67.44 350 HIS A CA 1
ATOM 2604 C C . HIS A 1 350 ? 5.765 10.499 -19.577 1.00 67.44 350 HIS A C 1
ATOM 2606 O O . HIS A 1 350 ? 6.801 9.988 -19.150 1.00 67.44 350 HIS A O 1
ATOM 2612 N N . ARG A 1 351 ? 4.996 9.901 -20.495 1.00 69.12 351 ARG A N 1
ATOM 2613 C CA . ARG A 1 351 ? 5.310 8.609 -21.110 1.00 69.12 351 ARG A CA 1
ATOM 2614 C C . ARG A 1 351 ? 6.601 8.668 -21.923 1.00 69.12 351 ARG A C 1
ATOM 2616 O O . ARG A 1 351 ? 7.416 7.765 -21.782 1.00 69.12 351 ARG A O 1
ATOM 2623 N N . GLU A 1 352 ? 6.823 9.731 -22.687 1.00 74.62 352 GLU A N 1
ATOM 2624 C CA . GLU A 1 352 ? 8.058 9.987 -23.434 1.00 74.62 352 GLU A CA 1
ATOM 2625 C C . GLU A 1 352 ? 9.259 10.123 -22.487 1.00 74.62 352 GLU A C 1
ATOM 2627 O O . GLU A 1 352 ? 10.302 9.498 -22.689 1.00 74.62 352 GLU A O 1
ATOM 2632 N N . LYS A 1 353 ? 9.098 10.855 -21.376 1.00 79.06 353 LYS A N 1
ATOM 2633 C CA . LYS A 1 353 ? 10.143 10.981 -20.350 1.00 79.06 353 LYS A CA 1
ATOM 2634 C C . LYS A 1 353 ? 10.493 9.632 -19.711 1.00 79.06 353 LYS A C 1
ATOM 2636 O O . LYS A 1 353 ? 11.672 9.331 -19.534 1.00 79.06 353 LYS A O 1
ATOM 2641 N N . ILE A 1 354 ? 9.495 8.811 -19.376 1.00 75.62 354 ILE A N 1
ATOM 2642 C CA . ILE A 1 354 ? 9.709 7.470 -18.807 1.00 75.62 354 ILE A CA 1
ATOM 2643 C C . ILE A 1 354 ? 10.338 6.527 -19.839 1.00 75.62 354 ILE A C 1
ATOM 2645 O O . ILE A 1 354 ? 11.297 5.825 -19.512 1.00 75.62 354 ILE A O 1
ATOM 2649 N N . ALA A 1 355 ? 9.855 6.546 -21.083 1.00 79.44 355 ALA A N 1
ATOM 2650 C CA . ALA A 1 355 ? 10.430 5.793 -22.193 1.00 79.44 355 ALA A CA 1
ATOM 2651 C C . ALA A 1 355 ? 11.913 6.139 -22.367 1.00 79.44 355 ALA A C 1
ATOM 2653 O O . ALA A 1 355 ? 12.758 5.247 -22.378 1.00 79.44 355 ALA A O 1
ATOM 2654 N N . LYS A 1 356 ? 12.270 7.427 -22.352 1.00 82.94 356 LYS A N 1
ATOM 2655 C CA . LYS A 1 356 ? 13.667 7.873 -22.419 1.00 82.94 356 LYS A CA 1
ATOM 2656 C C . LYS A 1 356 ? 14.526 7.305 -21.283 1.00 82.94 356 LYS A C 1
ATOM 2658 O O . LYS A 1 356 ? 15.667 6.918 -21.528 1.00 82.94 356 LYS A O 1
ATOM 2663 N N . ILE A 1 357 ? 14.002 7.210 -20.058 1.00 85.50 357 ILE A N 1
ATOM 2664 C CA . ILE A 1 357 ? 14.736 6.662 -18.901 1.00 85.50 357 ILE A CA 1
ATOM 2665 C C . ILE A 1 357 ? 14.926 5.146 -19.012 1.00 85.50 357 ILE A C 1
ATOM 2667 O O . ILE A 1 357 ? 15.988 4.640 -18.660 1.00 85.50 357 ILE A O 1
ATOM 2671 N N . PHE A 1 358 ? 13.918 4.401 -19.464 1.00 88.38 358 PHE A N 1
ATOM 2672 C CA . PHE A 1 358 ? 14.013 2.940 -19.548 1.00 88.38 358 PHE A CA 1
ATOM 2673 C C . PHE A 1 358 ? 14.828 2.504 -20.758 1.00 88.38 358 PHE A C 1
ATOM 2675 O O . PHE A 1 358 ? 15.741 1.696 -20.628 1.00 88.38 358 PHE A O 1
ATOM 2682 N N . CYS A 1 359 ? 14.556 3.094 -21.915 1.00 91.88 359 CYS A N 1
ATOM 2683 C CA . CYS A 1 359 ? 15.142 2.705 -23.189 1.00 91.88 359 CYS A CA 1
ATOM 2684 C C . CYS A 1 359 ? 16.601 3.166 -23.353 1.00 91.88 359 CYS A C 1
ATOM 2686 O O . CYS A 1 359 ? 17.289 2.705 -24.256 1.00 91.88 359 CYS A O 1
ATOM 2688 N N . SER A 1 360 ? 17.107 4.046 -22.482 1.00 90.06 360 SER A N 1
ATOM 2689 C CA . SER A 1 360 ? 18.524 4.445 -22.473 1.00 90.06 360 SER A CA 1
ATOM 2690 C C . SER A 1 360 ? 19.425 3.547 -21.618 1.00 90.06 360 SER A C 1
ATOM 2692 O O . SER A 1 360 ? 20.646 3.662 -21.704 1.00 90.06 360 SER A O 1
ATOM 2694 N N . GLN A 1 361 ? 18.864 2.650 -20.800 1.00 91.75 361 GLN A N 1
ATOM 2695 C CA . GLN A 1 361 ? 19.659 1.773 -19.933 1.00 91.75 361 GLN A CA 1
ATOM 2696 C C . GLN A 1 361 ? 20.356 0.664 -20.744 1.00 91.75 361 GLN A C 1
ATOM 2698 O O . GLN A 1 361 ? 19.810 0.209 -21.746 1.00 91.75 361 GLN A O 1
ATOM 2703 N N . PRO A 1 362 ? 21.527 0.159 -20.319 1.00 90.56 362 PRO A N 1
ATOM 2704 C CA . PRO A 1 362 ? 22.172 -0.977 -20.982 1.00 90.56 362 PRO A CA 1
ATOM 2705 C C . PRO A 1 362 ? 21.368 -2.270 -20.788 1.00 90.56 362 PRO A C 1
ATOM 2707 O O . PRO A 1 362 ? 20.613 -2.391 -19.827 1.00 90.56 362 PRO A O 1
ATOM 2710 N N . ARG A 1 363 ? 21.560 -3.287 -21.637 1.00 93.44 363 ARG A N 1
ATOM 2711 C CA . ARG A 1 363 ? 21.006 -4.627 -21.360 1.00 93.44 363 ARG A CA 1
ATOM 2712 C C . ARG A 1 363 ? 21.578 -5.185 -20.053 1.00 93.44 363 ARG A C 1
ATOM 2714 O O . ARG A 1 363 ? 22.776 -5.056 -19.804 1.00 93.44 363 ARG A O 1
ATOM 2721 N N . LYS A 1 364 ? 20.749 -5.840 -19.234 1.00 94.88 364 LYS A N 1
ATOM 2722 C CA . LYS A 1 364 ? 21.184 -6.414 -17.949 1.00 94.88 364 LYS A CA 1
ATOM 2723 C C . LYS A 1 364 ? 20.633 -7.821 -17.734 1.00 94.88 364 LYS A C 1
ATOM 2725 O O . LYS A 1 364 ? 19.457 -7.987 -17.415 1.00 94.88 364 LYS A O 1
ATOM 2730 N N . SER A 1 365 ? 21.500 -8.827 -17.861 1.00 93.19 365 SER A N 1
ATOM 2731 C CA . SER A 1 365 ? 21.143 -10.236 -17.637 1.00 93.19 365 SER A CA 1
ATOM 2732 C C . SER A 1 365 ? 20.910 -10.565 -16.161 1.00 93.19 365 SER A C 1
ATOM 2734 O O . SER A 1 365 ? 20.036 -11.369 -15.856 1.00 93.19 365 SER A O 1
ATOM 2736 N N . GLY A 1 366 ? 21.624 -9.898 -15.250 1.00 94.00 366 GLY A N 1
ATOM 2737 C CA . GLY A 1 366 ? 21.570 -10.193 -13.816 1.00 94.00 366 GLY A CA 1
ATOM 2738 C C . GLY A 1 366 ? 22.325 -11.477 -13.430 1.00 94.00 366 GLY A C 1
ATOM 2739 O O . GLY A 1 366 ? 22.865 -12.149 -14.305 1.00 94.00 366 GLY A O 1
ATOM 2740 N N . PRO A 1 367 ? 22.415 -11.803 -12.127 1.00 88.94 367 PRO A N 1
ATOM 2741 C CA . PRO A 1 367 ? 23.284 -12.872 -11.623 1.00 88.94 367 PRO A CA 1
ATOM 2742 C C . PRO A 1 367 ? 22.659 -14.274 -11.682 1.00 88.94 367 PRO A C 1
ATOM 2744 O O . PRO A 1 367 ? 23.358 -15.271 -11.501 1.00 88.94 367 PRO A O 1
ATOM 2747 N N . CYS A 1 368 ? 21.346 -14.373 -11.890 1.00 95.44 368 CYS A N 1
ATOM 2748 C CA . CYS A 1 368 ? 20.667 -15.660 -12.001 1.00 95.44 368 CYS A CA 1
ATOM 2749 C C . CYS A 1 368 ? 20.973 -16.343 -13.348 1.00 95.44 368 CYS A C 1
ATOM 2751 O O . CYS A 1 368 ? 21.356 -15.689 -14.314 1.00 95.44 368 CYS A O 1
ATOM 2753 N N . LYS A 1 369 ? 20.816 -17.672 -13.406 1.00 94.75 369 LYS A N 1
ATOM 2754 C CA . LYS A 1 369 ? 21.224 -18.514 -14.550 1.00 94.75 369 LYS A CA 1
ATOM 2755 C C . LYS A 1 369 ? 20.050 -19.072 -15.367 1.00 94.75 369 LYS A C 1
ATOM 2757 O O . LYS A 1 369 ? 20.211 -20.071 -16.060 1.00 94.75 369 LYS A O 1
ATOM 2762 N N . ALA A 1 370 ? 18.862 -18.472 -15.268 1.00 91.75 370 ALA A N 1
ATOM 2763 C CA . ALA A 1 370 ? 17.745 -18.862 -16.125 1.00 91.75 370 ALA A CA 1
ATOM 2764 C C . ALA A 1 370 ? 18.011 -18.430 -17.574 1.00 91.75 370 ALA A C 1
ATOM 2766 O O . ALA A 1 370 ? 18.635 -17.400 -17.823 1.00 91.75 370 ALA A O 1
ATOM 2767 N N . HIS A 1 371 ? 17.514 -19.204 -18.534 1.00 95.81 371 HIS A N 1
ATOM 2768 C CA . HIS A 1 371 ? 17.642 -18.893 -19.953 1.00 95.81 371 HIS A CA 1
ATOM 2769 C C . HIS A 1 371 ? 16.333 -18.285 -20.472 1.00 95.81 371 HIS A C 1
ATOM 2771 O O . HIS A 1 371 ? 15.498 -18.987 -21.039 1.00 95.81 371 HIS A O 1
ATOM 2777 N N . LEU A 1 372 ? 16.122 -16.985 -20.230 1.00 93.88 372 LEU A N 1
ATOM 2778 C CA . LEU A 1 372 ? 14.904 -16.280 -20.648 1.00 93.88 372 LEU A CA 1
ATOM 2779 C C . LEU A 1 372 ? 15.202 -15.340 -21.826 1.00 93.88 372 LEU A C 1
ATOM 2781 O O . LEU A 1 372 ? 15.811 -14.289 -21.609 1.00 93.88 372 LEU A O 1
ATOM 2785 N N . PRO A 1 373 ? 14.768 -15.665 -23.058 1.00 94.62 373 PRO A N 1
ATOM 2786 C CA . PRO A 1 373 ? 14.870 -14.752 -24.191 1.00 94.62 373 PRO A CA 1
ATOM 2787 C C . PRO A 1 373 ? 14.066 -13.477 -23.926 1.00 94.62 373 PRO A C 1
ATOM 2789 O O . PRO A 1 373 ? 12.890 -13.533 -23.563 1.00 94.62 373 PRO A O 1
ATOM 2792 N N . ARG A 1 374 ? 14.715 -12.323 -24.069 1.00 96.75 374 ARG A N 1
ATOM 2793 C CA . ARG A 1 374 ? 14.132 -10.989 -23.884 1.00 96.75 374 ARG A CA 1
ATOM 2794 C C . ARG A 1 374 ? 14.657 -10.035 -24.941 1.00 96.75 374 ARG A C 1
ATOM 2796 O O . ARG A 1 374 ? 15.626 -10.332 -25.630 1.00 96.75 374 ARG A O 1
ATOM 2803 N N . PHE A 1 375 ? 14.035 -8.871 -25.039 1.00 94.62 375 PHE A N 1
ATOM 2804 C CA . PHE A 1 375 ? 14.438 -7.791 -25.926 1.00 94.62 375 PHE A CA 1
ATOM 2805 C C . PHE A 1 375 ? 14.842 -6.566 -25.115 1.00 94.62 375 PHE A C 1
ATOM 2807 O O . PHE A 1 375 ? 14.257 -6.281 -24.072 1.00 94.62 375 PHE A O 1
ATOM 2814 N N . TYR A 1 376 ? 15.846 -5.844 -25.590 1.00 95.25 376 TYR A N 1
ATOM 2815 C CA . TYR A 1 376 ? 16.243 -4.549 -25.052 1.00 95.25 376 TYR A CA 1
ATOM 2816 C C . TYR A 1 376 ? 16.410 -3.561 -26.204 1.00 95.25 376 TYR A C 1
ATOM 2818 O O . TYR A 1 376 ? 16.768 -3.941 -27.320 1.00 95.25 376 TYR A O 1
ATOM 2826 N N . TYR A 1 377 ? 16.161 -2.287 -25.942 1.00 94.88 377 TYR A N 1
ATOM 2827 C CA . TYR A 1 377 ? 16.382 -1.221 -26.899 1.00 94.88 377 TYR A CA 1
ATOM 2828 C C . TYR A 1 377 ? 17.848 -0.800 -26.893 1.00 94.88 377 TYR A C 1
ATOM 2830 O O . TYR A 1 377 ? 18.385 -0.387 -25.866 1.00 94.88 377 TYR A O 1
ATOM 2838 N N . ASN A 1 378 ? 18.501 -0.891 -28.046 1.00 91.00 378 ASN A N 1
ATOM 2839 C CA . ASN A 1 378 ? 19.837 -0.360 -28.249 1.00 91.00 378 ASN A CA 1
ATOM 2840 C C . ASN A 1 378 ? 19.722 1.049 -28.847 1.00 91.00 378 ASN A C 1
ATOM 2842 O O . ASN A 1 378 ? 19.325 1.224 -30.001 1.00 91.00 378 ASN A O 1
ATOM 2846 N N . SER A 1 379 ? 20.073 2.053 -28.041 1.00 85.31 379 SER A N 1
ATOM 2847 C CA . SER A 1 379 ? 19.984 3.474 -28.390 1.00 85.31 379 SER A CA 1
ATOM 2848 C C . SER A 1 379 ? 20.989 3.918 -29.457 1.00 85.31 379 SER A C 1
ATOM 2850 O O . SER A 1 379 ? 20.756 4.960 -30.078 1.00 85.31 379 SER A O 1
ATOM 2852 N N . VAL A 1 380 ? 22.053 3.137 -29.688 1.00 84.56 380 VAL A N 1
ATOM 2853 C CA . VAL A 1 380 ? 23.061 3.361 -30.738 1.00 84.56 380 VAL A CA 1
ATOM 2854 C C . VAL A 1 380 ? 22.505 2.911 -32.085 1.00 84.56 380 VAL A C 1
ATOM 2856 O O . VAL A 1 380 ? 22.428 3.698 -33.018 1.00 84.56 380 VAL A O 1
ATOM 2859 N N . THR A 1 381 ? 22.013 1.673 -32.164 1.00 86.75 381 THR A N 1
ATOM 2860 C CA . THR A 1 381 ? 21.438 1.102 -33.398 1.00 86.75 381 THR A CA 1
ATOM 2861 C C . THR A 1 381 ? 19.969 1.479 -33.620 1.00 86.75 381 THR A C 1
ATOM 2863 O O . THR A 1 381 ? 19.341 0.989 -34.557 1.00 86.75 381 THR A O 1
ATOM 2866 N N . LYS A 1 382 ? 19.376 2.254 -32.701 1.00 87.81 382 LYS A N 1
ATOM 2867 C CA . LYS A 1 382 ? 17.949 2.639 -32.675 1.00 87.81 382 LYS A CA 1
ATOM 2868 C C . LYS A 1 382 ? 16.987 1.457 -32.854 1.00 87.81 382 LYS A C 1
ATOM 2870 O O . LYS A 1 382 ? 15.950 1.562 -33.508 1.00 87.81 382 LYS A O 1
ATOM 2875 N N . SER A 1 383 ? 17.333 0.298 -32.297 1.00 90.00 383 SER A N 1
ATOM 2876 C CA . SER A 1 383 ? 16.653 -0.969 -32.599 1.00 90.00 383 SER A CA 1
ATOM 2877 C C . SER A 1 383 ? 16.533 -1.867 -31.377 1.00 90.00 383 SER A C 1
ATOM 2879 O O . SER A 1 383 ? 17.398 -1.859 -30.503 1.00 90.00 383 SER A O 1
ATOM 2881 N N . CYS A 1 384 ? 15.454 -2.648 -31.325 1.00 94.81 384 CYS A N 1
ATOM 2882 C CA . CYS A 1 384 ? 15.230 -3.650 -30.289 1.00 94.81 384 CYS A CA 1
ATOM 2883 C C . CYS A 1 384 ? 15.956 -4.950 -30.639 1.00 94.81 384 CYS A C 1
ATOM 2885 O O . CYS A 1 384 ? 15.650 -5.579 -31.652 1.00 94.81 384 CYS A O 1
ATOM 2887 N N . LEU A 1 385 ? 16.910 -5.343 -29.798 1.00 91.12 385 LEU A N 1
ATOM 2888 C CA . LEU A 1 385 ? 17.769 -6.512 -29.982 1.00 91.12 385 LEU A CA 1
ATOM 2889 C C . LEU A 1 385 ? 17.476 -7.564 -28.910 1.00 91.12 385 LEU A C 1
ATOM 2891 O O . LEU A 1 385 ? 17.128 -7.229 -27.776 1.00 91.12 385 LEU A O 1
ATOM 2895 N N . SER A 1 386 ? 17.628 -8.842 -29.254 1.00 92.75 386 SER A N 1
ATOM 2896 C CA . SER A 1 386 ? 17.437 -9.943 -28.309 1.00 92.75 386 SER A CA 1
ATOM 2897 C C . SER A 1 386 ? 18.635 -10.110 -27.368 1.00 92.75 386 SER A C 1
ATOM 2899 O O . SER A 1 386 ? 19.789 -9.913 -27.752 1.00 92.75 386 SER A O 1
ATOM 2901 N N . PHE A 1 387 ? 18.375 -10.527 -26.134 1.00 95.44 387 PHE A N 1
ATOM 2902 C CA . PHE A 1 387 ? 19.386 -10.953 -25.168 1.00 95.44 387 PHE A CA 1
ATOM 2903 C C . PHE A 1 387 ? 18.813 -12.011 -24.216 1.00 95.44 387 PHE A C 1
ATOM 2905 O O . PHE A 1 387 ? 17.597 -12.166 -24.105 1.00 95.44 387 PHE A O 1
ATOM 2912 N N . ILE A 1 388 ? 19.689 -12.732 -23.512 1.00 95.06 388 ILE A N 1
ATOM 2913 C CA . ILE A 1 388 ? 19.277 -13.699 -22.489 1.00 95.06 388 ILE A CA 1
ATOM 2914 C C . ILE A 1 388 ? 19.256 -13.019 -21.121 1.00 95.06 388 ILE A C 1
ATOM 2916 O O . ILE A 1 388 ? 20.271 -12.504 -20.639 1.00 95.06 388 ILE A O 1
ATOM 2920 N N . TYR A 1 389 ? 18.084 -13.022 -20.494 1.00 95.62 389 TYR A N 1
ATOM 2921 C CA . TYR A 1 389 ? 17.881 -12.564 -19.130 1.00 95.62 389 TYR A CA 1
ATOM 2922 C C . TYR A 1 389 ? 17.985 -13.734 -18.150 1.00 95.62 389 TYR A C 1
ATOM 2924 O O . TYR A 1 389 ? 17.289 -14.735 -18.287 1.00 95.62 389 TYR A O 1
ATOM 2932 N N . GLY A 1 390 ? 18.809 -13.558 -17.119 1.00 90.88 390 GLY A N 1
ATOM 2933 C CA . GLY A 1 390 ? 19.107 -14.557 -16.098 1.00 90.88 390 GLY A CA 1
ATOM 2934 C C . GLY A 1 390 ? 17.951 -14.872 -15.149 1.00 90.88 390 GLY A C 1
ATOM 2935 O O . GLY A 1 390 ? 18.041 -15.817 -14.371 1.00 90.88 390 GLY A O 1
ATOM 2936 N N . GLY A 1 391 ? 16.867 -14.091 -15.180 1.00 90.81 391 GLY A N 1
ATOM 2937 C CA . GLY A 1 391 ? 15.669 -14.300 -14.359 1.00 90.81 391 GLY A CA 1
ATOM 2938 C C . GLY A 1 391 ? 15.591 -13.452 -13.090 1.00 90.81 391 GLY A C 1
ATOM 2939 O O . GLY A 1 391 ? 14.517 -13.357 -12.504 1.00 90.81 391 GLY A O 1
ATOM 2940 N N . CYS A 1 392 ? 16.665 -12.763 -12.691 1.00 90.94 392 CYS A N 1
ATOM 2941 C CA . CYS A 1 392 ? 16.631 -11.852 -11.543 1.00 90.94 392 CYS A CA 1
ATOM 2942 C C . CYS A 1 392 ? 17.529 -10.620 -11.724 1.00 90.94 392 CYS A C 1
ATOM 2944 O O . CYS A 1 392 ? 18.480 -10.643 -12.497 1.00 90.94 392 CYS A O 1
ATOM 2946 N N . GLN A 1 393 ? 17.230 -9.547 -10.981 1.00 90.88 393 GLN A N 1
ATOM 2947 C CA . GLN A 1 393 ? 18.023 -8.306 -10.890 1.00 90.88 393 GLN A CA 1
ATOM 2948 C C . GLN A 1 393 ? 18.399 -7.644 -12.234 1.00 90.88 393 GLN A C 1
ATOM 2950 O O . GLN A 1 393 ? 19.427 -6.963 -12.342 1.00 90.88 393 GLN A O 1
ATOM 2955 N N . GLY A 1 394 ? 17.551 -7.806 -13.253 1.00 92.25 394 GLY A N 1
ATOM 2956 C CA . GLY A 1 394 ? 17.611 -7.024 -14.489 1.00 92.25 394 GLY A CA 1
ATOM 2957 C C . GLY A 1 394 ? 17.255 -5.552 -14.261 1.00 92.25 394 GLY A C 1
ATOM 2958 O O . GLY A 1 394 ? 17.042 -5.106 -13.133 1.00 92.25 394 GLY A O 1
ATOM 2959 N N . ASN A 1 395 ? 17.193 -4.780 -15.340 1.00 93.62 395 ASN A N 1
ATOM 2960 C CA . ASN A 1 395 ? 16.722 -3.396 -15.313 1.00 93.62 395 ASN A CA 1
ATOM 2961 C C . ASN A 1 395 ? 15.465 -3.231 -16.185 1.00 93.62 395 ASN A C 1
ATOM 2963 O O . ASN A 1 395 ? 14.866 -4.226 -16.596 1.00 93.62 395 ASN A O 1
ATOM 2967 N N . LYS A 1 396 ? 15.019 -1.988 -16.413 1.00 94.75 396 LYS A N 1
ATOM 2968 C CA . LYS A 1 396 ? 13.757 -1.717 -17.123 1.00 94.75 396 LYS A CA 1
ATOM 2969 C C . LYS A 1 396 ? 13.885 -1.773 -18.648 1.00 94.75 396 LYS A C 1
ATOM 2971 O O . LYS A 1 396 ? 12.858 -1.825 -19.314 1.00 94.75 396 LYS A O 1
ATOM 2976 N N . ASN A 1 397 ? 15.103 -1.842 -19.193 1.00 95.19 397 ASN A N 1
ATOM 2977 C CA . ASN A 1 397 ? 15.331 -2.136 -20.608 1.00 95.19 397 ASN A CA 1
ATOM 2978 C C . ASN A 1 397 ? 15.289 -3.654 -20.865 1.00 95.19 397 ASN A C 1
ATOM 2980 O O . ASN A 1 397 ? 16.292 -4.285 -21.199 1.00 95.19 397 ASN A O 1
ATOM 2984 N N . ASN A 1 398 ? 14.136 -4.261 -20.589 1.00 95.75 398 ASN A N 1
ATOM 2985 C CA . ASN A 1 398 ? 13.923 -5.703 -20.650 1.00 95.75 398 ASN A CA 1
ATOM 2986 C C . ASN A 1 398 ? 12.449 -5.976 -20.962 1.00 95.75 398 ASN A C 1
ATOM 2988 O O . ASN A 1 398 ? 11.582 -5.808 -20.105 1.00 95.75 398 ASN A O 1
ATOM 2992 N N . PHE A 1 399 ? 12.186 -6.399 -22.192 1.00 95.88 399 PHE A N 1
ATOM 2993 C CA . PHE A 1 399 ? 10.851 -6.608 -22.735 1.00 95.88 399 PHE A CA 1
ATOM 2994 C C . PHE A 1 399 ? 10.669 -8.073 -23.154 1.00 95.88 399 PHE A C 1
ATOM 2996 O O . PHE A 1 399 ? 11.628 -8.702 -23.611 1.00 95.88 399 PHE A O 1
ATOM 3003 N N . PRO A 1 400 ? 9.466 -8.648 -23.002 1.00 92.69 400 PRO A N 1
ATOM 3004 C CA . PRO A 1 400 ? 9.211 -10.038 -23.376 1.00 92.69 400 PRO A CA 1
ATOM 3005 C C . PRO A 1 400 ? 9.192 -10.240 -24.896 1.00 92.69 400 PRO A C 1
ATOM 3007 O O . PRO A 1 400 ? 9.600 -11.297 -25.367 1.00 92.69 400 PRO A O 1
ATOM 3010 N N . THR A 1 401 ? 8.783 -9.227 -25.667 1.00 94.25 401 THR A N 1
ATOM 3011 C CA . THR A 1 401 ? 8.708 -9.294 -27.132 1.00 94.25 401 THR A CA 1
ATOM 3012 C C . THR A 1 401 ? 9.386 -8.094 -27.797 1.00 94.25 401 THR A C 1
ATOM 3014 O O . THR A 1 401 ? 9.564 -7.034 -27.188 1.00 94.25 401 THR A O 1
ATOM 3017 N N . LYS A 1 402 ? 9.755 -8.249 -29.077 1.00 93.06 402 LYS A N 1
ATOM 3018 C CA . LYS A 1 402 ? 10.292 -7.155 -29.900 1.00 93.06 402 LYS A CA 1
ATOM 3019 C C . LYS A 1 402 ? 9.274 -6.019 -30.050 1.00 93.06 402 LYS A C 1
ATOM 3021 O O . LYS A 1 402 ? 9.649 -4.860 -29.907 1.00 93.06 402 LYS A O 1
ATOM 3026 N N . ALA A 1 403 ? 8.000 -6.357 -30.258 1.00 92.69 403 ALA A N 1
ATOM 3027 C CA . ALA A 1 403 ? 6.916 -5.389 -30.416 1.00 92.69 403 ALA A CA 1
ATOM 3028 C C . ALA A 1 403 ? 6.714 -4.529 -29.157 1.00 92.69 403 ALA A C 1
ATOM 3030 O O . ALA A 1 403 ? 6.559 -3.314 -29.264 1.00 92.69 403 ALA A O 1
ATOM 3031 N N . ASP A 1 404 ? 6.787 -5.126 -27.962 1.00 91.75 404 ASP A N 1
ATOM 3032 C CA . ASP A 1 404 ? 6.681 -4.377 -26.702 1.00 91.75 404 ASP A CA 1
ATOM 3033 C C . ASP A 1 404 ? 7.846 -3.404 -26.520 1.00 91.75 404 ASP A C 1
ATOM 3035 O O . ASP A 1 404 ? 7.647 -2.265 -26.098 1.00 91.75 404 ASP A O 1
ATOM 3039 N N . CYS A 1 405 ? 9.056 -3.837 -26.882 1.00 93.69 405 CYS A N 1
ATOM 3040 C CA . CYS A 1 405 ? 10.238 -2.985 -26.873 1.00 93.69 405 CYS A CA 1
ATOM 3041 C C . CYS A 1 405 ? 10.091 -1.807 -27.851 1.00 93.69 405 CYS A C 1
ATOM 3043 O O . CYS A 1 405 ? 10.339 -0.661 -27.480 1.00 93.69 405 CYS A O 1
ATOM 3045 N N . GLU A 1 406 ? 9.643 -2.056 -29.085 1.00 92.25 406 GLU A N 1
ATOM 3046 C CA . GLU A 1 406 ? 9.467 -1.006 -30.094 1.00 92.25 406 GLU A CA 1
ATOM 3047 C C . GLU A 1 406 ? 8.379 -0.015 -29.679 1.00 92.25 406 GLU A C 1
ATOM 3049 O O . GLU A 1 406 ? 8.612 1.191 -29.683 1.00 92.25 406 GLU A O 1
ATOM 3054 N N . LYS A 1 407 ? 7.232 -0.508 -29.206 1.00 89.75 407 LYS A N 1
ATOM 3055 C CA . LYS A 1 407 ? 6.132 0.321 -28.695 1.00 89.75 407 LYS A CA 1
ATOM 3056 C C . LYS A 1 407 ? 6.533 1.174 -27.490 1.00 89.75 407 LYS A C 1
ATOM 3058 O O . LYS A 1 407 ? 5.971 2.251 -27.280 1.00 89.75 407 LYS A O 1
ATOM 3063 N N . ALA A 1 408 ? 7.446 0.678 -26.658 1.00 87.94 408 ALA A N 1
ATOM 3064 C CA . ALA A 1 408 ? 7.930 1.401 -25.491 1.00 87.94 408 ALA A CA 1
ATOM 3065 C C . ALA A 1 408 ? 9.001 2.443 -25.842 1.00 87.94 408 ALA A C 1
ATOM 3067 O O . ALA A 1 408 ? 9.056 3.473 -25.178 1.00 87.94 408 ALA A O 1
ATOM 3068 N N . CYS A 1 409 ? 9.837 2.184 -26.852 1.00 87.75 409 CYS A N 1
ATOM 3069 C CA . CYS A 1 409 ? 11.093 2.910 -27.062 1.00 87.75 409 CYS A CA 1
ATOM 3070 C C . CYS A 1 409 ? 11.223 3.658 -28.395 1.00 87.75 409 CYS A C 1
ATOM 3072 O O . CYS A 1 409 ? 12.172 4.426 -28.552 1.00 87.75 409 CYS A O 1
ATOM 3074 N N . ARG A 1 410 ? 10.308 3.442 -29.348 1.00 79.56 410 ARG A N 1
ATOM 3075 C CA . ARG A 1 410 ? 10.251 4.136 -30.649 1.00 79.56 410 ARG A CA 1
ATOM 3076 C C . ARG A 1 410 ? 9.072 5.119 -30.754 1.00 79.56 410 ARG A C 1
ATOM 3078 O O . ARG A 1 410 ? 8.616 5.381 -31.862 1.00 79.56 410 ARG A O 1
ATOM 3085 N N . ALA A 1 411 ? 8.556 5.580 -29.612 1.00 58.62 411 ALA A N 1
ATOM 3086 C CA . ALA A 1 411 ? 7.455 6.543 -29.536 1.00 58.62 411 ALA A CA 1
ATOM 3087 C C . ALA A 1 411 ? 7.871 7.938 -30.011 1.00 58.62 411 ALA A C 1
ATOM 3089 O O . ALA A 1 411 ? 9.026 8.324 -29.711 1.00 58.62 411 ALA A O 1
#

InterPro domains:
  IPR002223 Pancreatic trypsin inhibitor Kunitz domain [PF00014] (117-153)
  IPR002223 Pancreatic trypsin inhibitor Kunitz domain [PF00014] (358-410)
  IPR002223 Pancreatic trypsin inhibitor Kunitz domain [PR00759] (356-370)
  IPR002223 Pancreatic trypsin inhibitor Kunitz domain [PR00759] (384-394)
  IPR002223 Pancreatic trypsin inhibitor Kunitz domain [PR00759] (394-409)
  IPR002223 Pancreatic trypsin inhibitor Kunitz domain [PS50279] (117-160)
  IPR002223 Pancreatic trypsin inhibitor Kunitz domain [PS50279] (359-409)
  IPR002223 Pancreatic trypsin inhibitor Kunitz domain [SM00131] (115-154)
  IPR002223 Pancreatic trypsin inhibitor Kunitz domain [SM00131] (357-410)
  IPR004094 Antistasin-like domain [PF02822] (32-61)
  IPR004094 Antistasin-like domain [PS51252] (32-61)
  IPR011061 Hirudin/antistatin [SSF57262] (29-65)
  IPR020901 Proteinase inhibitor I2, Kunitz, conserved site [PS00280] (387-405)
  IPR036880 Pancreatic trypsin inhibitor Kunitz domain superfamily [G3DSA:4.10.410.10] (97-162)
  IPR036880 Pancreatic trypsin inhibitor Kunitz domain superfamily [G3DSA:4.10.410.10] (356-411)
  IPR036880 Pancreatic trypsin inhibitor Kunitz domain superfamily [SSF57362] (116-153)
  IPR036880 Pancreatic trypsin inhibitor Kunitz domain superfamily [SSF57362] (357-410)
  IPR039366 Type 3 secretion system pilotin [PF09619] (159-247)
  IPR050098 Tissue factor pathway inhibitor/Kunitz-type serine protease inhibitor-like [PTHR10083] (295-409)

pLDDT: mean 71.12, std 17.18, range [30.17, 96.75]

Solvent-accessible surface area (backbone atoms only — not comparable to full-atom values): 25214 Å² total; per-residue (Å²): 135,73,75,68,59,59,57,56,55,53,54,53,52,53,54,58,56,59,72,64,66,69,61,71,66,70,72,66,73,72,75,65,72,75,75,62,48,94,82,87,69,85,83,78,51,92,75,35,72,40,73,45,98,86,69,38,83,37,52,30,81,64,26,74,47,35,46,84,68,74,41,58,74,53,54,99,66,34,44,71,42,80,43,75,46,96,89,72,46,44,39,64,44,65,41,76,56,74,80,80,76,90,69,93,79,83,87,80,77,74,81,79,72,78,81,71,62,71,52,78,81,47,38,42,84,38,91,46,83,42,85,41,73,34,42,38,75,89,76,72,40,76,43,80,45,58,24,10,81,39,70,65,67,89,67,85,41,42,40,32,33,40,38,38,43,91,92,48,54,70,38,57,73,65,18,43,34,39,41,36,36,28,44,55,67,53,88,93,54,86,57,46,80,71,31,67,39,75,49,68,75,54,49,45,50,68,41,76,49,73,36,58,46,64,71,88,78,63,57,87,96,60,42,36,31,48,48,47,38,30,21,36,68,85,68,44,69,41,30,33,42,90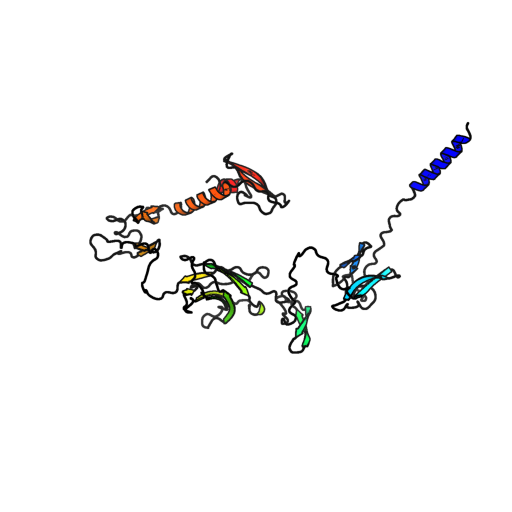,66,90,40,68,58,74,77,88,55,92,88,57,69,42,75,54,71,45,64,38,44,75,54,88,74,83,90,76,91,82,82,90,83,85,78,83,82,72,78,78,63,77,36,91,92,58,98,61,66,46,94,78,36,71,41,80,55,97,92,34,83,38,62,34,82,57,23,56,65,32,36,85,81,55,52,66,81,55,57,98,74,35,42,72,43,80,44,78,44,95,89,70,48,75,36,65,44,66,41,52,85,57,60,72,59,49,56,52,49,52,54,49,24,56,62,29,30,66,38,72,80,44,35,42,89,41,88,46,90,38,76,26,16,25,40,38,73,86,78,73,40,63,42,80,47,63,29,12,81,38,82,51,61,74,23,60,24,82,38,57,66,57,30,42,68,51,58,69,115

Foldseek 3Di:
DPVVVVVVVVVVVVVVVVVVVPPVPPPPLPPQPQQDQPDPDDDDQPQHWDADPSRDTAHDQQGNSQDDDHRPPADPQWDWDWDQDPVRGIHIDTHGDPPDDDDDDDPPDPDPPPDPLCDDWDQDDAQAFDWDWGQHPVVRDIDIDGHRPPDTDPPFFKEKEWEDEDPFFFDAAFKKKKKWKFFCQDPPDDTHTFWIDIDHGDTTPGDIDIITGGVVPDDPPIKMFMKMWIAHPVRHTFKIAPDGFTWDPPDPPDRHYTYTYIDTDDDDDDDDDDDDDDDDDQLDAPPDPDRWPQFFDDDPNDTDHDQQTCSAPHPGHDDEDPQWDWDWDQDPVRDIHIDTDGPCPPVVVVLQVVLCVLLPDDWDQDDAQDFQWWWFHDPVVRAIDIDGHRPDDTGSRTHNDRVVRCVSHVD

Organism: NCBI:txid433720

Nearest PDB structures (foldseek):
  1zr0-assembly2_D  TM=9.730E-01  e=1.351E-05  Homo sapiens
  6har-assembly1_E  TM=9.921E-01  e=2.103E-05  Homo sapiens
  5yv7-assembly1_A  TM=9.944E-01  e=4.084E-05  Dendroaspis angusticeps
  5ezd-assembly2_B  TM=6.806E-01  e=6.582E-06  Homo sapiens
  2ody-assembly2_F  TM=4.274E-01  e=5.276E-06  Rhipicephalus microplus

Mean predicted aligned error: 23.62 Å